Protein AF-A0A1B0GCZ1-F1 (afdb_monomer_lite)

Structure (mmCIF, N/CA/C/O backbone):
data_AF-A0A1B0GCZ1-F1
#
_entry.id   AF-A0A1B0GCZ1-F1
#
loop_
_atom_site.group_PDB
_atom_site.id
_atom_site.type_symbol
_atom_site.label_atom_id
_atom_site.label_alt_id
_atom_site.label_comp_id
_atom_site.label_asym_id
_atom_site.label_entity_id
_atom_site.label_seq_id
_atom_site.pdbx_PDB_ins_code
_atom_site.Cartn_x
_atom_site.Cartn_y
_atom_site.Cartn_z
_atom_site.occupancy
_atom_site.B_iso_or_equiv
_atom_site.auth_seq_id
_atom_site.auth_comp_id
_atom_site.auth_asym_id
_atom_site.auth_atom_id
_atom_site.pdbx_PDB_model_num
ATOM 1 N N . MET A 1 1 ? -29.750 -27.627 27.242 1.00 55.31 1 MET A N 1
ATOM 2 C CA . MET A 1 1 ? -30.850 -27.174 28.117 1.00 55.31 1 MET A CA 1
ATOM 3 C C . MET A 1 1 ? -32.158 -27.735 27.580 1.00 55.31 1 MET A C 1
ATOM 5 O O . MET A 1 1 ? -32.396 -27.618 26.380 1.00 55.31 1 MET A O 1
ATOM 9 N N . ASN A 1 2 ? -32.970 -28.378 28.419 1.00 66.00 2 ASN A N 1
ATOM 10 C CA . ASN A 1 2 ? -34.223 -28.998 27.978 1.00 66.00 2 ASN A CA 1
ATOM 11 C C . ASN A 1 2 ? -35.298 -27.931 27.701 1.00 66.00 2 ASN A C 1
ATOM 13 O O . ASN A 1 2 ? -35.365 -26.917 28.396 1.00 66.00 2 ASN A O 1
ATOM 17 N N . ALA A 1 3 ? -36.180 -28.158 26.719 1.00 67.69 3 ALA A N 1
ATOM 18 C CA . ALA A 1 3 ? -37.256 -27.217 26.366 1.00 67.69 3 ALA A CA 1
ATOM 19 C C . ALA A 1 3 ? -38.148 -26.838 27.572 1.00 67.69 3 ALA A C 1
ATOM 21 O O . ALA A 1 3 ? -38.525 -25.678 27.727 1.00 67.69 3 ALA A O 1
ATOM 22 N N . ASN A 1 4 ? -38.376 -27.786 28.488 1.00 70.81 4 ASN A N 1
ATOM 23 C CA . ASN A 1 4 ? -39.112 -27.570 29.739 1.00 70.81 4 ASN A CA 1
ATOM 24 C C . ASN A 1 4 ? -38.412 -26.620 30.726 1.00 70.81 4 ASN A C 1
ATOM 26 O O . ASN A 1 4 ? -39.076 -25.895 31.463 1.00 70.81 4 ASN A O 1
ATOM 30 N N . GLU A 1 5 ? -37.080 -26.617 30.780 1.00 71.19 5 GLU A N 1
ATOM 31 C CA . GLU A 1 5 ? -36.328 -25.712 31.661 1.00 71.19 5 GLU A CA 1
ATOM 32 C C . GLU A 1 5 ? -36.370 -24.288 31.109 1.00 71.19 5 GLU A C 1
ATOM 34 O O . GLU A 1 5 ? -36.601 -23.335 31.849 1.00 71.19 5 GLU A O 1
ATOM 39 N N . ARG A 1 6 ? -36.247 -24.153 29.784 1.00 76.62 6 ARG A N 1
ATOM 40 C CA . ARG A 1 6 ? -36.367 -22.875 29.079 1.00 76.62 6 ARG A CA 1
ATOM 41 C C . ARG A 1 6 ? -37.723 -22.208 29.322 1.00 76.62 6 ARG A C 1
ATOM 43 O O . ARG A 1 6 ? -37.777 -21.014 29.605 1.00 76.62 6 ARG A O 1
ATOM 50 N N . GLU A 1 7 ? -38.814 -22.968 29.251 1.00 74.12 7 GLU A N 1
ATOM 51 C CA . GLU A 1 7 ? -40.157 -22.438 29.515 1.00 74.12 7 GLU A CA 1
ATOM 52 C C . GLU A 1 7 ? -40.371 -22.034 30.977 1.00 74.12 7 GLU A C 1
ATOM 54 O O . GLU A 1 7 ? -41.034 -21.029 31.237 1.00 74.12 7 GLU A O 1
ATOM 59 N N . LYS A 1 8 ? -39.791 -22.766 31.938 1.00 80.31 8 LYS A N 1
ATOM 60 C CA . LYS A 1 8 ? -39.828 -22.375 33.356 1.00 80.31 8 LYS A CA 1
ATOM 61 C C . LYS A 1 8 ? -39.117 -21.041 33.588 1.00 80.31 8 LYS A C 1
ATOM 63 O O . LYS A 1 8 ? -39.672 -20.181 34.267 1.00 80.31 8 LYS A O 1
ATOM 68 N N . ILE A 1 9 ? -37.950 -20.844 32.972 1.00 80.62 9 ILE A N 1
ATOM 69 C CA . ILE A 1 9 ? -37.203 -19.581 33.062 1.00 80.62 9 ILE A CA 1
ATOM 70 C C . ILE A 1 9 ? -37.994 -18.426 32.429 1.00 80.62 9 ILE A C 1
ATOM 72 O O . ILE A 1 9 ? -38.129 -17.357 33.026 1.00 80.62 9 ILE A O 1
ATOM 76 N N . PHE A 1 10 ? -38.609 -18.641 31.266 1.00 82.62 10 PHE A N 1
ATOM 77 C CA . PHE A 1 10 ? -39.424 -17.604 30.621 1.00 82.62 10 PHE A CA 1
ATOM 78 C C . PHE A 1 10 ? -40.662 -17.233 31.442 1.00 82.62 10 PHE A C 1
ATOM 80 O O . PHE A 1 10 ? -41.010 -16.054 31.519 1.00 82.62 10 PHE A O 1
ATOM 87 N N . LYS A 1 11 ? -41.285 -18.208 32.115 1.00 79.94 11 LYS A N 1
ATOM 88 C CA . LYS A 1 11 ? -42.362 -17.949 33.080 1.00 79.94 11 LYS A CA 1
ATOM 89 C C . LYS A 1 11 ? -41.864 -17.165 34.297 1.00 79.94 11 LYS A C 1
ATOM 91 O O . LYS A 1 11 ? -42.550 -16.249 34.724 1.00 79.94 11 LYS A O 1
ATOM 96 N N . SER A 1 12 ? -40.667 -17.437 34.823 1.00 82.50 12 SER A N 1
ATOM 97 C CA . SER A 1 12 ? -40.121 -16.629 35.931 1.00 82.50 12 SER A CA 1
ATOM 98 C C . SER A 1 12 ? -39.798 -15.183 35.541 1.00 82.50 12 SER A C 1
ATOM 100 O O . SER A 1 12 ? -39.764 -14.309 36.399 1.00 82.50 12 SER A O 1
ATOM 102 N N . TRP A 1 13 ? -39.602 -14.906 34.251 1.00 87.12 13 TRP A N 1
ATOM 103 C CA . TRP A 1 13 ? -39.345 -13.557 33.741 1.00 87.12 13 TRP A CA 1
ATOM 104 C C . TRP A 1 13 ? -40.619 -12.790 33.367 1.00 87.12 13 TRP A C 1
ATOM 106 O O . TRP A 1 13 ? -40.551 -11.604 33.027 1.00 87.12 13 TRP A O 1
ATOM 116 N N . SER A 1 14 ? -41.796 -13.426 33.419 1.00 77.06 14 SER A N 1
ATOM 117 C CA . SER A 1 14 ? -43.060 -12.738 33.165 1.00 77.06 14 SER A CA 1
ATOM 118 C C . SER A 1 14 ? -43.392 -11.813 34.340 1.00 77.06 14 SER A C 1
ATOM 120 O O . SER A 1 14 ? -43.834 -12.270 35.387 1.00 77.06 14 SER A O 1
ATOM 122 N N . GLY A 1 15 ? -43.147 -10.512 34.170 1.00 78.44 15 GLY A N 1
ATOM 123 C CA . GLY A 1 15 ? -43.405 -9.480 35.185 1.00 78.44 15 GLY A CA 1
ATOM 124 C C . GLY A 1 15 ? -42.169 -8.676 35.596 1.00 78.44 15 GLY A C 1
ATOM 125 O O . GLY A 1 15 ? -42.313 -7.600 36.169 1.00 78.44 15 GLY A O 1
ATOM 126 N N . VAL A 1 16 ? -40.963 -9.136 35.247 1.00 86.38 16 VAL A N 1
ATOM 127 C CA . VAL A 1 16 ? -39.724 -8.370 35.456 1.00 86.38 16 VAL A CA 1
ATOM 128 C C . VAL A 1 16 ? -39.540 -7.379 34.306 1.00 86.38 16 VAL A C 1
ATOM 130 O O . VAL A 1 16 ? -39.757 -7.718 33.137 1.00 86.38 16 VAL A O 1
ATOM 133 N N . SER A 1 17 ? -39.149 -6.141 34.622 1.00 90.44 17 SER A N 1
ATOM 134 C CA . SER A 1 17 ? -38.827 -5.158 33.588 1.00 90.44 17 SER A CA 1
ATOM 135 C C . SER A 1 17 ? -37.565 -5.574 32.831 1.00 90.44 17 SER A C 1
ATOM 137 O O . SER A 1 17 ? -36.638 -6.152 33.391 1.00 90.44 17 SER A O 1
ATOM 139 N N . GLU A 1 18 ? -37.522 -5.266 31.540 1.00 89.38 18 GLU A N 1
ATOM 140 C CA . GLU A 1 18 ? -36.433 -5.657 30.644 1.00 89.38 18 GLU A CA 1
ATOM 141 C C . GLU A 1 18 ? -35.057 -5.226 31.156 1.00 89.38 18 GLU A C 1
ATOM 143 O O . GLU A 1 18 ? -34.151 -6.043 31.280 1.00 89.38 18 GLU A O 1
ATOM 148 N N . VAL A 1 19 ? -34.929 -3.961 31.557 1.00 90.56 19 VAL A N 1
ATOM 149 C CA . VAL A 1 19 ? -33.676 -3.411 32.088 1.00 90.56 19 VAL A CA 1
ATOM 150 C C . VAL A 1 19 ? -33.281 -4.073 33.411 1.00 90.56 19 VAL A C 1
ATOM 152 O O . VAL A 1 19 ? -32.097 -4.312 33.635 1.00 90.56 19 VAL A O 1
ATOM 155 N N . ALA A 1 20 ? -34.240 -4.373 34.296 1.00 90.44 20 ALA A N 1
ATOM 156 C CA . ALA A 1 20 ? -33.940 -5.056 35.554 1.00 90.44 20 ALA A CA 1
ATOM 157 C C . ALA A 1 20 ? -33.448 -6.483 35.302 1.00 90.44 20 ALA A C 1
ATOM 159 O O . ALA A 1 20 ? -32.453 -6.897 35.895 1.00 90.44 20 ALA A O 1
ATOM 160 N N . LEU A 1 21 ? -34.085 -7.189 34.364 1.00 90.94 21 LEU A N 1
ATOM 161 C CA . LEU A 1 21 ? -33.681 -8.537 33.999 1.00 90.94 21 LEU A CA 1
ATOM 162 C C . LEU A 1 21 ? -32.292 -8.557 33.357 1.00 90.94 21 LEU A C 1
ATOM 164 O O . LEU A 1 21 ? -31.474 -9.385 33.740 1.00 90.94 21 LEU A O 1
ATOM 168 N N . ILE A 1 22 ? -32.001 -7.634 32.431 1.00 91.94 22 ILE A N 1
ATOM 169 C CA . ILE A 1 22 ? -30.675 -7.504 31.803 1.00 91.94 22 ILE A CA 1
ATOM 170 C C . ILE A 1 22 ? -29.590 -7.325 32.872 1.00 91.94 22 ILE A C 1
ATOM 172 O O . ILE A 1 22 ? -28.576 -8.020 32.844 1.00 91.94 22 ILE A O 1
ATOM 176 N N . LYS A 1 23 ? -29.818 -6.441 33.852 1.00 92.75 23 LYS A N 1
ATOM 177 C CA . LYS A 1 23 ? -28.881 -6.223 34.966 1.00 92.75 23 LYS A CA 1
ATOM 178 C C . LYS A 1 23 ? -28.697 -7.477 35.814 1.00 92.75 23 LYS A C 1
ATOM 180 O O . LYS A 1 23 ? -27.571 -7.786 36.197 1.00 92.75 23 LYS A O 1
ATOM 185 N N . GLU A 1 24 ? -29.781 -8.190 36.106 1.00 90.75 24 GLU A N 1
ATOM 186 C CA . GLU A 1 24 ? -29.736 -9.422 36.890 1.00 90.75 24 GLU A CA 1
ATOM 187 C C . GLU A 1 24 ? -28.916 -10.508 36.184 1.00 90.75 24 GLU A C 1
ATOM 189 O O . GLU A 1 24 ? -27.972 -11.033 36.778 1.00 90.75 24 GLU A O 1
ATOM 194 N N . VAL A 1 25 ? -29.222 -10.804 34.916 1.00 92.19 25 VAL A N 1
ATOM 195 C CA . VAL A 1 25 ? -28.514 -11.850 34.161 1.00 92.19 25 VAL A CA 1
ATOM 196 C C . VAL A 1 25 ? -27.054 -11.481 33.908 1.00 92.19 25 VAL A C 1
ATOM 198 O O . VAL A 1 25 ? -26.193 -12.346 34.019 1.00 92.19 25 VAL A O 1
ATOM 201 N N . ALA A 1 26 ? -26.739 -10.202 33.671 1.00 91.88 26 ALA A N 1
ATOM 202 C CA . ALA A 1 26 ? -25.358 -9.744 33.511 1.00 91.88 26 ALA A CA 1
ATOM 203 C C . ALA A 1 26 ? -24.561 -9.816 34.828 1.00 91.88 26 ALA A C 1
ATOM 205 O O . ALA A 1 26 ? -23.380 -10.155 34.830 1.00 91.88 26 ALA A O 1
ATOM 206 N N . THR A 1 27 ? -25.206 -9.555 35.971 1.00 91.38 27 THR A N 1
ATOM 207 C CA . THR A 1 27 ? -24.564 -9.686 37.292 1.00 91.38 27 THR A CA 1
ATOM 208 C C . THR A 1 27 ? -24.306 -11.142 37.659 1.00 91.38 27 THR A C 1
ATOM 210 O O . THR A 1 27 ? -23.265 -11.442 38.235 1.00 91.38 27 THR A O 1
ATOM 213 N N . LYS A 1 28 ? -25.239 -12.043 37.334 1.00 90.06 28 LYS A N 1
ATOM 214 C CA . LYS A 1 28 ? -25.109 -13.476 37.631 1.00 90.06 28 LYS A CA 1
ATOM 215 C C . LYS A 1 28 ? -24.244 -14.226 36.613 1.00 90.06 28 LYS A C 1
ATOM 217 O O . LYS A 1 28 ? -23.679 -15.249 36.965 1.00 90.06 28 LYS A O 1
ATOM 222 N N . GLY A 1 29 ? -24.151 -13.738 35.374 1.00 88.25 29 GLY A N 1
ATOM 223 C CA . GLY A 1 29 ? -23.476 -14.437 34.273 1.00 88.25 29 GLY A CA 1
ATOM 224 C C . GLY A 1 29 ? -24.242 -15.652 33.747 1.00 88.25 29 GLY A C 1
ATOM 225 O O . GLY A 1 29 ? -23.705 -16.446 32.982 1.00 88.25 29 GLY A O 1
ATOM 226 N N . GLU A 1 30 ? -25.507 -15.805 34.137 1.00 88.31 30 GLU A N 1
ATOM 227 C CA . GLU A 1 30 ? -26.332 -16.963 33.805 1.00 88.31 30 GLU A CA 1
ATOM 228 C C . GLU A 1 30 ? -27.443 -16.583 32.828 1.00 88.31 30 GLU A C 1
ATOM 230 O O . GLU A 1 30 ? -28.073 -15.532 32.954 1.00 88.31 30 GLU A O 1
ATOM 235 N N . ASN A 1 31 ? -27.759 -17.487 31.896 1.00 89.56 31 ASN A N 1
ATOM 236 C CA . ASN A 1 31 ? -28.908 -17.365 30.991 1.00 89.56 31 ASN A CA 1
ATOM 237 C C . ASN A 1 31 ? -28.903 -16.096 30.108 1.00 89.56 31 ASN A C 1
ATOM 239 O O . ASN A 1 31 ? -29.968 -15.661 29.664 1.00 89.56 31 ASN A O 1
ATOM 243 N N . ILE A 1 32 ? -27.728 -15.522 29.818 1.00 89.88 32 ILE A N 1
ATOM 244 C CA . ILE A 1 32 ? -27.577 -14.317 28.982 1.00 89.88 32 ILE A CA 1
ATOM 245 C C . ILE A 1 32 ? -28.189 -14.542 27.591 1.00 89.88 32 ILE A C 1
ATOM 247 O O . ILE A 1 32 ? -29.105 -13.814 27.203 1.00 89.88 32 ILE A O 1
ATOM 251 N N . ASP A 1 33 ? -27.800 -15.617 26.899 1.00 90.12 33 ASP A N 1
ATOM 252 C CA . ASP A 1 33 ? -28.328 -15.953 25.566 1.00 90.12 33 ASP A CA 1
ATOM 253 C C . ASP A 1 33 ? -29.849 -16.135 25.567 1.00 90.12 33 ASP A C 1
ATOM 255 O O . ASP A 1 33 ? -30.550 -15.764 24.624 1.00 90.12 33 ASP A O 1
ATOM 259 N N . LEU A 1 34 ? -30.390 -16.703 26.647 1.00 89.75 34 LEU A N 1
ATOM 260 C CA . LEU A 1 34 ? -31.825 -16.912 26.803 1.00 89.75 34 LEU A CA 1
ATOM 261 C C . LEU A 1 34 ? -32.561 -15.595 27.034 1.00 89.75 34 LEU A C 1
ATOM 263 O O . LEU A 1 34 ? -33.660 -15.432 26.505 1.00 89.75 34 LEU A O 1
ATOM 267 N N . CYS A 1 35 ? -31.966 -14.665 27.784 1.00 90.88 35 CYS A N 1
ATOM 268 C CA . CYS A 1 35 ? -32.499 -13.322 27.998 1.00 90.88 35 CYS A CA 1
ATOM 269 C C . CYS A 1 35 ? -32.560 -12.549 26.674 1.00 90.88 35 CYS A C 1
ATOM 271 O O . CYS A 1 35 ? -33.615 -12.009 26.329 1.00 90.88 35 CYS A O 1
ATOM 273 N N . ILE A 1 36 ? -31.475 -12.594 25.889 1.00 92.19 36 ILE A N 1
ATOM 274 C CA . ILE A 1 36 ? -31.403 -12.000 24.547 1.00 92.19 36 ILE A CA 1
ATOM 275 C C . ILE A 1 36 ? -32.482 -12.615 23.643 1.00 92.19 36 ILE A C 1
ATOM 277 O O . ILE A 1 36 ? -33.297 -11.894 23.069 1.00 92.19 36 ILE A O 1
ATOM 281 N N . GLN A 1 37 ? -32.571 -13.947 23.568 1.00 91.56 37 GLN A N 1
ATOM 282 C CA . GLN A 1 37 ? -33.574 -14.632 22.742 1.00 91.56 37 GLN A CA 1
ATOM 283 C C . GLN A 1 37 ? -35.018 -14.340 23.174 1.00 91.56 37 GLN A C 1
ATOM 285 O O . GLN A 1 37 ? -35.902 -14.220 22.323 1.00 91.56 37 GLN A O 1
ATOM 290 N N . TYR A 1 38 ? -35.283 -14.269 24.479 1.00 90.25 38 TYR A N 1
ATOM 291 C CA . TYR A 1 38 ? -36.616 -14.009 25.021 1.00 90.25 38 TYR A CA 1
ATOM 292 C C . TYR A 1 38 ? -37.113 -12.620 24.618 1.00 90.25 38 TYR A C 1
ATOM 294 O O . TYR A 1 38 ? -38.210 -12.485 24.068 1.00 90.25 38 TYR A O 1
ATOM 302 N N . TRP A 1 39 ? -36.293 -11.594 24.836 1.00 91.62 39 TRP A N 1
ATOM 303 C CA . TRP A 1 39 ? -36.692 -10.222 24.556 1.00 91.62 39 TRP A CA 1
ATOM 304 C C . TRP A 1 39 ? -36.618 -9.855 23.074 1.00 91.62 39 TRP A C 1
ATOM 306 O O . TRP A 1 39 ? -37.506 -9.138 22.613 1.00 91.62 39 TRP A O 1
ATOM 316 N N . ALA A 1 40 ? -35.685 -10.423 22.300 1.00 92.38 40 ALA A N 1
ATOM 317 C CA . ALA A 1 40 ? -35.686 -10.295 20.840 1.00 92.38 40 ALA A CA 1
ATOM 318 C C . ALA A 1 40 ? -37.020 -10.783 20.244 1.00 92.38 40 ALA A C 1
ATOM 320 O O . ALA A 1 40 ? -37.656 -10.080 19.457 1.00 92.38 40 ALA A O 1
ATOM 321 N N . ARG A 1 41 ? -37.518 -11.945 20.703 1.00 89.38 41 ARG A N 1
ATOM 322 C CA . ARG A 1 41 ? -38.835 -12.475 20.301 1.00 89.38 41 ARG A CA 1
ATOM 323 C C . ARG A 1 41 ? -39.982 -11.584 20.759 1.00 89.38 41 ARG A C 1
ATOM 325 O O . ARG A 1 41 ? -40.886 -11.305 19.975 1.00 89.38 41 ARG A O 1
ATOM 332 N N . LYS A 1 42 ? -39.949 -11.122 22.011 1.00 89.50 42 LYS A N 1
ATOM 333 C CA . LYS A 1 42 ? -41.008 -10.280 22.582 1.00 89.50 42 LYS A CA 1
ATOM 334 C C . LYS A 1 42 ? -41.106 -8.911 21.896 1.00 89.50 42 LYS A C 1
ATOM 336 O O . LYS A 1 42 ? -42.214 -8.420 21.707 1.00 89.50 42 LYS A O 1
ATOM 341 N N . ARG A 1 43 ? -39.974 -8.331 21.478 1.00 89.81 43 ARG A N 1
ATOM 342 C CA . ARG A 1 43 ? -39.898 -7.077 20.708 1.00 89.81 43 ARG A CA 1
ATOM 343 C C . ARG A 1 43 ? -40.058 -7.259 19.196 1.00 89.81 43 ARG A C 1
ATOM 345 O O . ARG A 1 43 ? -40.151 -6.258 18.496 1.00 89.81 43 ARG A O 1
ATOM 352 N N . LYS A 1 44 ? -40.105 -8.500 18.693 1.00 91.69 44 LYS A N 1
ATOM 353 C CA . LYS A 1 44 ? -40.078 -8.818 17.252 1.00 91.69 44 LYS A CA 1
ATOM 354 C C . LYS A 1 44 ? -38.882 -8.167 16.534 1.00 91.69 44 LYS A C 1
ATOM 356 O O . LYS A 1 44 ? -39.015 -7.682 15.416 1.00 91.69 44 LYS A O 1
ATOM 361 N N . MET A 1 45 ? -37.728 -8.155 17.196 1.00 92.00 45 MET A N 1
ATOM 362 C CA . MET A 1 45 ? -36.478 -7.575 16.701 1.00 92.00 45 MET A CA 1
ATOM 363 C C . MET A 1 45 ? -35.514 -8.696 16.275 1.00 92.00 45 MET A C 1
ATOM 365 O O . MET A 1 45 ? -35.509 -9.757 16.913 1.00 92.00 45 MET A O 1
ATOM 369 N N . PRO A 1 46 ? -34.686 -8.499 15.232 1.00 93.00 46 PRO A N 1
ATOM 370 C CA . PRO A 1 46 ? -33.598 -9.415 14.912 1.00 93.00 46 PRO A CA 1
ATOM 371 C C . PRO A 1 46 ? -32.684 -9.650 16.119 1.00 93.00 46 PRO A C 1
ATOM 373 O O . PRO A 1 46 ? -32.348 -8.722 16.854 1.00 93.00 46 PRO A O 1
ATOM 376 N N . LEU A 1 47 ? -32.242 -10.896 16.297 1.00 90.94 47 LEU A N 1
ATOM 377 C CA . LEU A 1 47 ? -31.377 -11.301 17.413 1.00 90.94 47 LEU A CA 1
ATOM 378 C C . LEU A 1 47 ? -30.131 -10.413 17.536 1.00 90.94 47 LEU A C 1
ATOM 380 O O . LEU A 1 47 ? -29.828 -9.937 18.624 1.00 90.94 47 LEU A O 1
ATOM 384 N N . THR A 1 48 ? -29.490 -10.108 16.408 1.00 89.06 48 THR A N 1
ATOM 385 C CA . THR A 1 48 ? -28.279 -9.280 16.351 1.00 89.06 48 THR A CA 1
ATOM 386 C C . THR A 1 48 ? -28.507 -7.819 16.737 1.00 89.06 48 THR A C 1
ATOM 388 O O . THR A 1 48 ? -27.591 -7.163 17.214 1.00 89.06 48 THR A O 1
ATOM 391 N N . GLU A 1 49 ? -29.698 -7.269 16.490 1.00 88.19 49 GLU A N 1
ATOM 392 C CA . GLU A 1 49 ? -30.021 -5.893 16.897 1.00 88.19 49 GLU A CA 1
ATOM 393 C C . GLU A 1 49 ? -30.331 -5.829 18.391 1.00 88.19 49 GLU A C 1
ATOM 395 O O . GLU A 1 49 ? -29.911 -4.905 19.087 1.00 88.19 49 GLU A O 1
ATOM 400 N N . TYR A 1 50 ? -31.025 -6.845 18.905 1.00 92.38 50 TYR A N 1
ATOM 401 C CA . TYR A 1 50 ? -31.341 -6.907 20.323 1.00 92.38 50 TYR A CA 1
ATOM 402 C C . TYR A 1 50 ? -30.099 -7.176 21.182 1.00 92.38 50 TYR A C 1
ATOM 404 O O . TYR A 1 50 ? -29.969 -6.618 22.266 1.00 92.38 50 TYR A O 1
ATOM 412 N N . GLU A 1 51 ? -29.168 -7.996 20.701 1.00 90.44 51 GLU A N 1
ATOM 413 C CA . GLU A 1 51 ? -27.873 -8.226 21.346 1.00 90.44 51 GLU A CA 1
ATOM 414 C C . GLU A 1 51 ? -27.085 -6.920 21.517 1.00 90.44 51 GLU A C 1
ATOM 416 O O . GLU A 1 51 ? -26.565 -6.637 22.597 1.00 90.44 51 GLU A O 1
ATOM 421 N N . LEU A 1 52 ? -27.096 -6.048 20.505 1.00 87.44 52 LEU A N 1
ATOM 422 C CA . LEU A 1 52 ? -26.542 -4.702 20.635 1.00 87.44 52 LEU A CA 1
ATOM 423 C C . LEU A 1 52 ? -27.250 -3.937 21.760 1.00 87.44 52 LEU A C 1
ATOM 425 O O . LEU A 1 52 ? -26.590 -3.468 22.692 1.00 87.44 52 LEU A O 1
ATOM 429 N N . PHE A 1 53 ? -28.578 -3.851 21.728 1.00 90.19 53 PHE A N 1
ATOM 430 C CA . PHE A 1 53 ? -29.338 -3.169 22.777 1.00 90.19 53 PHE A CA 1
ATOM 431 C C . PHE A 1 53 ? -29.034 -3.725 24.183 1.00 90.19 53 PHE A C 1
ATOM 433 O O . PHE A 1 53 ? -28.845 -2.955 25.124 1.00 90.19 53 PHE A O 1
ATOM 440 N N . PHE A 1 54 ? -28.913 -5.049 24.323 1.00 92.75 54 PHE A N 1
ATOM 441 C CA . PHE A 1 54 ? -28.505 -5.706 25.564 1.00 92.75 54 PHE A CA 1
ATOM 442 C C . PHE A 1 54 ? -27.157 -5.168 26.056 1.00 92.75 54 PHE A C 1
ATOM 444 O O . PHE A 1 54 ? -27.053 -4.724 27.202 1.00 92.75 54 PHE A O 1
ATOM 451 N N . HIS A 1 55 ? -26.146 -5.130 25.185 1.00 90.44 55 HIS A N 1
ATOM 452 C CA . HIS A 1 55 ? -24.827 -4.613 25.539 1.00 90.44 55 HIS A CA 1
ATOM 453 C C . HIS A 1 55 ? -24.826 -3.110 25.863 1.00 90.44 55 HIS A C 1
ATOM 455 O O . HIS A 1 55 ? -24.042 -2.702 26.715 1.00 90.44 55 HIS A O 1
ATOM 461 N N . ASP A 1 56 ? -25.698 -2.291 25.259 1.00 89.62 56 ASP A N 1
ATOM 462 C CA . ASP A 1 56 ? -25.844 -0.871 25.644 1.00 89.62 56 ASP A CA 1
ATOM 463 C C . ASP A 1 56 ? -26.349 -0.732 27.080 1.00 89.62 56 ASP A C 1
ATOM 465 O O . ASP A 1 56 ? -25.784 0.012 27.883 1.00 89.62 56 ASP A O 1
ATOM 469 N N . VAL A 1 57 ? -27.384 -1.499 27.434 1.00 92.12 57 VAL A N 1
ATOM 470 C CA . VAL A 1 57 ? -27.946 -1.487 28.790 1.00 92.12 57 VAL A CA 1
ATOM 471 C C . VAL A 1 57 ? -26.917 -1.978 29.812 1.00 92.12 57 VAL A C 1
ATOM 473 O O . VAL A 1 57 ? -26.804 -1.396 30.896 1.00 92.12 57 VAL A O 1
ATOM 476 N N . VAL A 1 58 ? -26.144 -3.018 29.476 1.00 93.06 58 VAL A N 1
ATOM 477 C CA . VAL A 1 58 ? -25.044 -3.503 30.324 1.00 93.06 58 VAL A CA 1
ATOM 478 C C . VAL A 1 58 ? -23.954 -2.442 30.464 1.00 93.06 58 VAL A C 1
ATOM 480 O O . VAL A 1 58 ? -23.515 -2.186 31.581 1.00 93.06 58 VAL A O 1
ATOM 483 N N . GLN A 1 59 ? -23.562 -1.766 29.383 1.00 91.12 59 GLN A N 1
ATOM 484 C CA . GLN A 1 59 ? -22.569 -0.692 29.425 1.00 91.12 59 GLN A CA 1
ATOM 485 C C . GLN A 1 59 ? -23.007 0.455 30.347 1.00 91.12 59 GLN A C 1
ATOM 487 O O . GLN A 1 59 ? -22.235 0.857 31.217 1.00 91.12 59 GLN A O 1
ATOM 492 N N . THR A 1 60 ? -24.250 0.935 30.236 1.00 92.06 60 THR A N 1
ATOM 493 C CA . THR A 1 60 ? -24.788 1.958 31.151 1.00 92.06 60 THR A CA 1
ATOM 494 C C . THR A 1 60 ? -24.823 1.462 32.599 1.00 92.06 60 THR A C 1
ATOM 496 O O . THR A 1 60 ? -24.570 2.223 33.534 1.00 92.06 60 THR A O 1
ATOM 499 N N . TYR A 1 61 ? -25.127 0.179 32.812 1.00 94.81 61 TYR A N 1
ATOM 500 C CA . TYR A 1 61 ? -25.114 -0.411 34.147 1.00 94.81 61 TYR A CA 1
ATOM 501 C C . TYR A 1 61 ? -23.704 -0.457 34.748 1.00 94.81 61 TYR A C 1
ATOM 503 O O . TYR A 1 61 ? -23.525 -0.044 35.893 1.00 94.81 61 TYR A O 1
ATOM 511 N N . VAL A 1 62 ? -22.708 -0.895 33.978 1.00 93.62 62 VAL A N 1
ATOM 512 C CA . VAL A 1 62 ? -21.299 -0.926 34.393 1.00 93.62 62 VAL A CA 1
ATOM 513 C C . VAL A 1 62 ? -20.791 0.486 34.681 1.00 93.62 62 VAL A C 1
ATOM 515 O O . VAL A 1 62 ? -20.193 0.697 35.731 1.00 93.62 62 VAL A O 1
ATOM 518 N N . GLN A 1 63 ? -21.089 1.470 33.825 1.00 92.19 63 GLN A N 1
ATOM 519 C CA . GLN A 1 63 ? -20.741 2.876 34.076 1.00 92.19 63 GLN A CA 1
ATOM 520 C C . GLN A 1 63 ? -21.307 3.366 35.411 1.00 92.19 63 GLN A C 1
ATOM 522 O O . GLN A 1 63 ? -20.575 3.943 36.208 1.00 92.19 63 GLN A O 1
ATOM 527 N N . ARG A 1 64 ? -22.578 3.063 35.706 1.00 93.19 64 ARG A N 1
ATOM 528 C CA . ARG A 1 64 ? -23.188 3.410 36.995 1.00 93.19 64 ARG A CA 1
ATOM 529 C C . ARG A 1 64 ? -22.475 2.745 38.175 1.00 93.19 64 ARG A C 1
ATOM 531 O O . ARG A 1 64 ? -22.247 3.407 39.180 1.00 93.19 64 ARG A O 1
ATOM 538 N N . LEU A 1 65 ? -22.121 1.463 38.062 1.00 93.38 65 LEU A N 1
ATOM 539 C CA . LEU A 1 65 ? -21.359 0.765 39.103 1.00 93.38 65 LEU A CA 1
ATOM 540 C C . LEU A 1 65 ? -19.997 1.427 39.343 1.00 93.38 65 LEU A C 1
ATOM 542 O O . LEU A 1 65 ? -19.594 1.577 40.493 1.00 93.38 65 LEU A O 1
ATOM 546 N N . LEU A 1 66 ? -19.310 1.849 38.278 1.00 92.69 66 LEU A N 1
ATOM 547 C CA . LEU A 1 66 ? -18.042 2.569 38.384 1.00 92.69 66 LEU A CA 1
ATOM 548 C C . LEU A 1 66 ? -18.231 3.932 39.059 1.00 92.69 66 LEU A C 1
ATOM 550 O O . LEU A 1 66 ? -17.503 4.230 39.998 1.00 92.69 66 LEU A O 1
ATOM 554 N N . THR A 1 67 ? -19.246 4.715 38.681 1.00 91.12 67 THR A N 1
ATOM 555 C CA . THR A 1 67 ? -19.577 5.986 39.357 1.00 91.12 67 THR A CA 1
ATOM 556 C C . THR A 1 67 ? -19.906 5.793 40.843 1.00 91.12 67 THR A C 1
ATOM 558 O O . THR A 1 67 ? -19.549 6.627 41.668 1.00 91.12 67 THR A O 1
ATOM 561 N N . GLU A 1 68 ? -20.522 4.668 41.213 1.00 92.81 68 GLU A N 1
ATOM 562 C CA . GLU A 1 68 ? -20.777 4.268 42.607 1.00 92.81 68 GLU A CA 1
ATOM 563 C C . GLU A 1 68 ? -19.534 3.657 43.304 1.00 92.81 68 GLU A C 1
ATOM 565 O O . GLU A 1 68 ? -19.636 3.158 44.424 1.00 92.81 68 GLU A O 1
ATOM 570 N N . ARG A 1 69 ? -18.349 3.699 42.670 1.00 91.94 69 ARG A N 1
ATOM 571 C CA . ARG A 1 69 ? -17.058 3.157 43.151 1.00 91.94 69 ARG A CA 1
ATOM 572 C C . ARG A 1 69 ? -17.047 1.633 43.360 1.00 91.94 69 ARG A C 1
ATOM 574 O O . ARG A 1 69 ? -16.177 1.090 44.038 1.00 91.94 69 ARG A O 1
ATOM 581 N N . LEU A 1 70 ? -17.972 0.906 42.732 1.00 92.88 70 LEU A N 1
ATOM 582 C CA . LEU A 1 70 ? -18.109 -0.554 42.818 1.00 92.88 70 LEU A CA 1
ATOM 583 C C . LEU A 1 70 ? -17.267 -1.279 41.750 1.00 92.88 70 LEU A C 1
ATOM 585 O O . LEU A 1 70 ? -17.786 -2.067 40.956 1.00 92.88 70 LEU A O 1
ATOM 589 N N . VAL A 1 71 ? -15.953 -1.033 41.742 1.00 91.81 71 VAL A N 1
ATOM 590 C CA . VAL A 1 71 ? -15.037 -1.469 40.669 1.00 91.81 71 VAL A CA 1
ATOM 591 C C . VAL A 1 71 ? -14.957 -2.994 40.511 1.00 91.81 71 VAL A C 1
ATOM 593 O O . VAL A 1 71 ? -15.082 -3.493 39.399 1.00 91.81 71 VAL A O 1
ATOM 596 N N . CYS A 1 72 ? -14.851 -3.778 41.587 1.00 91.00 72 CYS A N 1
ATOM 597 C CA . CYS A 1 72 ? -14.801 -5.248 41.462 1.00 91.00 72 CYS A CA 1
ATOM 598 C C . CYS A 1 72 ? -16.118 -5.845 40.927 1.00 91.00 72 CYS A C 1
ATOM 600 O O . CYS A 1 72 ? -16.130 -6.858 40.222 1.00 91.00 72 CYS A O 1
ATOM 602 N N . LYS A 1 73 ? -17.252 -5.209 41.253 1.00 92.00 73 LYS A N 1
ATOM 603 C CA . LYS A 1 73 ? -18.569 -5.641 40.773 1.00 92.00 73 LYS A CA 1
ATOM 604 C C . LYS A 1 73 ? -18.739 -5.323 39.290 1.00 92.00 73 LYS A C 1
ATOM 606 O O . LYS A 1 73 ? -19.225 -6.171 38.549 1.00 92.00 73 LYS A O 1
ATOM 611 N N . ALA A 1 74 ? -18.310 -4.136 38.862 1.00 93.69 74 ALA A N 1
ATOM 612 C CA . ALA A 1 74 ? -18.271 -3.748 37.455 1.00 93.69 74 ALA A CA 1
ATOM 613 C C . ALA A 1 74 ? -17.411 -4.718 36.619 1.00 93.69 74 ALA A C 1
ATOM 615 O O . ALA A 1 74 ? -17.839 -5.150 35.551 1.00 93.69 74 ALA A O 1
ATOM 616 N N . GLU A 1 75 ? -16.262 -5.143 37.148 1.00 92.62 75 GLU A N 1
ATOM 617 C CA . GLU A 1 75 ? -15.367 -6.105 36.496 1.00 92.62 75 GLU A CA 1
ATOM 618 C C . GLU A 1 75 ? -16.041 -7.467 36.323 1.00 92.62 75 GLU A C 1
ATOM 620 O O . GLU A 1 75 ? -15.983 -8.059 35.244 1.00 92.62 75 GLU A O 1
ATOM 625 N N . SER A 1 76 ? -16.691 -7.954 37.382 1.00 93.19 76 SER A N 1
ATOM 626 C CA . SER A 1 76 ? -17.404 -9.234 37.357 1.00 93.19 76 SER A CA 1
ATOM 627 C C . SER A 1 76 ? -18.511 -9.217 36.302 1.00 93.19 76 SER A C 1
ATOM 629 O O . SER A 1 76 ? -18.625 -10.148 35.512 1.00 93.19 76 SER A O 1
ATOM 631 N N . VAL A 1 77 ? -19.279 -8.122 36.228 1.00 93.25 77 VAL A N 1
ATOM 632 C CA . VAL A 1 77 ? -20.332 -7.939 35.217 1.00 93.25 77 VAL A CA 1
ATOM 633 C C . VAL A 1 77 ? -19.754 -7.958 33.801 1.00 93.25 77 VAL A C 1
ATOM 635 O O . VAL A 1 77 ? -20.283 -8.673 32.956 1.00 93.25 77 VAL A O 1
ATOM 638 N N . LEU A 1 78 ? -18.676 -7.212 33.532 1.00 92.69 78 LEU A N 1
ATOM 639 C CA . LEU A 1 78 ? -18.022 -7.199 32.215 1.00 92.69 78 LEU A CA 1
ATOM 640 C C . LEU A 1 78 ? -17.489 -8.583 31.826 1.00 92.69 78 LEU A C 1
ATOM 642 O O . LEU A 1 78 ? -17.703 -9.030 30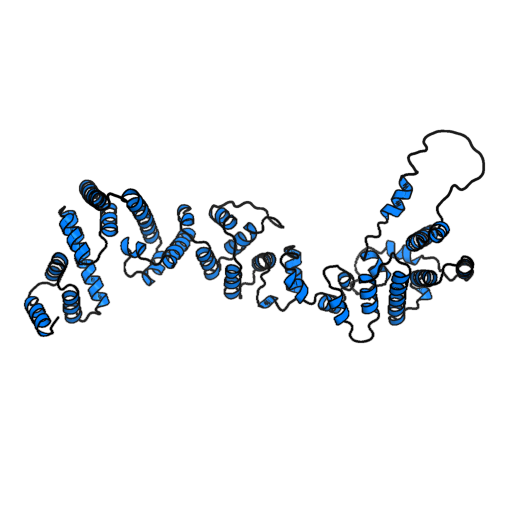.701 1.00 92.69 78 LEU A O 1
ATOM 646 N N . SER A 1 79 ? -16.862 -9.281 32.773 1.00 92.62 79 SER A N 1
ATOM 647 C CA . SER A 1 79 ? -16.310 -10.622 32.552 1.00 92.62 79 SER A CA 1
ATOM 648 C C . SER A 1 79 ? -17.415 -11.639 32.246 1.00 92.62 79 SER A C 1
ATOM 650 O O . SER A 1 79 ? -17.278 -12.450 31.334 1.00 92.62 79 SER A O 1
ATOM 652 N N . ASN A 1 80 ? -18.551 -11.541 32.944 1.00 92.31 80 ASN A N 1
ATOM 653 C CA . ASN A 1 80 ? -19.730 -12.380 32.724 1.00 92.31 80 ASN A CA 1
ATOM 654 C C . ASN A 1 80 ? -20.343 -12.209 31.328 1.00 92.31 80 ASN A C 1
ATOM 656 O O . ASN A 1 80 ? -20.860 -13.171 30.767 1.00 92.31 80 ASN A O 1
ATOM 660 N N . VAL A 1 81 ? -20.292 -10.999 30.763 1.00 90.88 81 VAL A N 1
ATOM 661 C CA . VAL A 1 81 ? -20.771 -10.724 29.397 1.00 90.88 81 VAL A CA 1
ATOM 662 C C . VAL A 1 81 ? -19.665 -10.829 28.341 1.00 90.88 81 VAL A C 1
ATOM 664 O O . VAL A 1 81 ? -19.856 -10.352 27.225 1.00 90.88 81 VAL A O 1
ATOM 667 N N . GLN A 1 82 ? -18.523 -11.438 28.685 1.00 88.38 82 GLN A N 1
ATOM 668 C CA . GLN A 1 82 ? -17.381 -11.673 27.790 1.00 88.38 82 GLN A CA 1
ATOM 669 C C . GLN A 1 82 ? -16.805 -10.393 27.163 1.00 88.38 82 GLN A C 1
ATOM 671 O O . GLN A 1 82 ? -16.342 -10.397 26.025 1.00 88.38 82 GLN A O 1
ATOM 676 N N . ARG A 1 83 ? -16.834 -9.283 27.905 1.00 88.25 83 ARG A N 1
ATOM 677 C CA . ARG A 1 83 ? -16.239 -8.004 27.496 1.00 88.25 83 ARG A CA 1
ATOM 678 C C . ARG A 1 83 ? -14.882 -7.841 28.155 1.00 88.25 83 ARG A C 1
ATOM 680 O O . ARG A 1 83 ? -14.698 -8.205 29.319 1.00 88.25 83 ARG A O 1
ATOM 687 N N . ASP A 1 84 ? -13.940 -7.253 27.432 1.00 88.06 84 ASP A N 1
ATOM 688 C CA . ASP A 1 84 ? -12.606 -7.048 27.977 1.00 88.06 84 ASP A CA 1
ATOM 689 C C . ASP A 1 84 ? -12.563 -5.808 28.880 1.00 88.06 84 ASP A C 1
ATOM 691 O O . ASP A 1 84 ? -12.777 -4.661 28.472 1.00 88.06 84 ASP A O 1
ATOM 695 N N . VAL A 1 85 ? -12.268 -6.064 30.150 1.00 90.00 85 VAL A N 1
ATOM 696 C CA . VAL A 1 85 ? -12.227 -5.062 31.215 1.00 90.00 85 VAL A CA 1
ATOM 697 C C . VAL A 1 85 ? -11.138 -4.021 30.961 1.00 90.00 85 VAL A C 1
ATOM 699 O O . VAL A 1 85 ? -11.331 -2.860 31.315 1.00 90.00 85 VAL A O 1
ATOM 702 N N . ARG A 1 86 ? -10.028 -4.398 30.312 1.00 90.81 86 ARG A N 1
ATOM 703 C CA . ARG A 1 86 ? -8.874 -3.517 30.071 1.00 90.81 86 ARG A CA 1
ATOM 704 C C . ARG A 1 86 ? -9.272 -2.323 29.214 1.00 90.81 86 ARG A C 1
ATOM 706 O O . ARG A 1 86 ? -9.078 -1.180 29.625 1.00 90.81 86 ARG A O 1
ATOM 713 N N . TYR A 1 87 ? -9.895 -2.590 28.067 1.00 90.50 87 TYR A N 1
ATOM 714 C CA . TYR A 1 87 ? -10.327 -1.546 27.138 1.00 90.50 87 TYR A CA 1
ATOM 715 C C . TYR A 1 87 ? -11.446 -0.697 27.737 1.00 90.50 87 TYR A C 1
ATOM 717 O O . TYR A 1 87 ? -11.409 0.528 27.636 1.00 90.50 87 TYR A O 1
ATOM 725 N N . PHE A 1 88 ? -12.418 -1.330 28.404 1.00 90.69 88 PHE A N 1
ATOM 726 C CA . PHE A 1 88 ? -13.544 -0.604 28.987 1.00 90.69 88 PHE A CA 1
ATOM 727 C C . PHE A 1 88 ? -13.102 0.343 30.105 1.00 90.69 88 PHE A C 1
ATOM 729 O O . PHE A 1 88 ? -13.510 1.501 30.128 1.00 90.69 88 PHE A O 1
ATOM 736 N N . TYR A 1 89 ? -12.275 -0.136 31.037 1.00 93.00 89 TYR A N 1
ATOM 737 C CA . TYR A 1 89 ? -11.842 0.654 32.191 1.00 93.00 89 TYR A CA 1
ATOM 738 C C . TYR A 1 89 ? -10.923 1.790 31.770 1.00 93.00 89 TYR A C 1
ATOM 740 O O . TYR A 1 89 ? -11.066 2.894 32.287 1.00 93.00 89 TYR A O 1
ATOM 748 N N . TYR A 1 90 ? -10.027 1.548 30.809 1.00 93.00 90 TYR A N 1
ATOM 749 C CA . TYR A 1 90 ? -9.170 2.602 30.282 1.00 93.00 90 TYR A CA 1
ATOM 750 C C . TYR A 1 90 ? -9.987 3.673 29.553 1.00 93.00 90 TYR A C 1
ATOM 752 O O . TYR A 1 90 ? -9.866 4.852 29.874 1.00 93.00 90 TYR A O 1
ATOM 760 N N . GLN A 1 91 ? -10.900 3.273 28.658 1.00 92.56 91 GLN A N 1
ATOM 761 C CA . GLN A 1 91 ? -11.801 4.213 27.989 1.00 92.56 91 GLN A CA 1
ATOM 762 C C . GLN A 1 91 ? -12.635 5.016 29.002 1.00 92.56 91 GLN A C 1
ATOM 764 O O . GLN A 1 91 ? -12.715 6.238 28.896 1.00 92.56 91 GLN A O 1
ATOM 769 N N . PHE A 1 92 ? -13.205 4.355 30.014 1.00 91.69 92 PHE A N 1
ATOM 770 C CA . PHE A 1 92 ? -13.949 5.032 31.076 1.00 91.69 92 PHE A CA 1
ATOM 771 C C . PHE A 1 92 ? -13.070 6.029 31.840 1.00 91.69 92 PHE A C 1
ATOM 773 O O . PHE A 1 92 ? -13.487 7.159 32.066 1.00 91.69 92 PHE A O 1
ATOM 780 N N . ALA A 1 93 ? -11.845 5.645 32.206 1.00 91.94 93 ALA A N 1
ATOM 781 C CA . ALA A 1 93 ? -10.900 6.509 32.907 1.00 91.94 93 ALA A CA 1
ATOM 782 C C . ALA A 1 93 ? -10.492 7.742 32.077 1.00 91.94 93 ALA A C 1
ATOM 784 O O . ALA A 1 93 ? -10.258 8.811 32.643 1.00 91.94 93 ALA A O 1
ATOM 785 N N . CYS A 1 94 ? -10.420 7.616 30.750 1.00 90.00 94 CYS A N 1
ATOM 786 C CA . CYS A 1 94 ? -10.158 8.732 29.839 1.00 90.00 94 CYS A CA 1
ATOM 787 C C . CYS A 1 94 ? -11.366 9.665 29.664 1.00 90.00 94 CYS A C 1
ATOM 789 O O . CYS A 1 94 ? -11.179 10.871 29.522 1.00 90.00 94 CYS A O 1
ATOM 791 N N . GLU A 1 95 ? -12.589 9.128 29.671 1.00 89.69 95 GLU A N 1
ATOM 792 C CA . GLU A 1 95 ? -13.837 9.897 29.520 1.00 89.69 95 GLU A CA 1
ATOM 793 C C . GLU A 1 95 ? -14.340 10.494 30.854 1.00 89.69 95 GLU A C 1
ATOM 795 O O . GLU A 1 95 ? -15.149 11.424 30.857 1.00 89.69 95 GLU A O 1
ATOM 800 N N . CYS A 1 96 ? -13.867 9.982 31.994 1.00 90.75 96 CYS A N 1
ATOM 801 C CA . CYS A 1 96 ? -14.283 10.398 33.332 1.00 90.75 96 CYS A CA 1
ATOM 802 C C . CYS A 1 96 ? -13.748 11.789 33.706 1.00 90.75 96 CYS A C 1
ATOM 804 O O . CYS A 1 96 ? -12.549 12.053 33.635 1.00 90.75 96 CYS A O 1
ATOM 806 N N . SER A 1 97 ? -14.637 12.668 34.180 1.00 89.75 97 SER A N 1
ATOM 807 C CA . SER A 1 97 ? -14.269 14.001 34.684 1.00 89.75 97 SER A CA 1
ATOM 808 C C . SER A 1 97 ? -13.818 14.007 36.152 1.00 89.75 97 SER A C 1
ATOM 810 O O . SER A 1 97 ? -13.180 14.965 36.577 1.00 89.75 97 SER A O 1
ATOM 812 N N . ASP A 1 98 ? -14.149 12.969 36.928 1.00 91.62 98 ASP A N 1
ATOM 813 C CA . ASP A 1 98 ? -13.752 12.831 38.337 1.00 91.62 98 ASP A CA 1
ATOM 814 C C . ASP A 1 98 ? -12.326 12.239 38.440 1.00 91.62 98 ASP A C 1
ATOM 816 O O . ASP A 1 98 ? -12.120 11.087 38.029 1.00 91.62 98 ASP A O 1
ATOM 820 N N . PRO A 1 99 ? -11.340 12.994 38.971 1.00 90.38 99 PRO A N 1
ATOM 821 C CA . PRO A 1 99 ? -9.956 12.543 39.071 1.00 90.38 99 PRO A CA 1
ATOM 822 C C . PRO A 1 99 ? -9.758 11.422 40.100 1.00 90.38 99 PRO A C 1
ATOM 824 O O . PRO A 1 99 ? -8.958 10.524 39.843 1.00 90.38 99 PRO A O 1
ATOM 827 N N . GLU A 1 100 ? -10.499 11.421 41.217 1.00 90.50 100 GLU A N 1
ATOM 828 C CA . GLU A 1 100 ? -10.395 10.360 42.231 1.00 90.50 100 GLU A CA 1
ATOM 829 C C . GLU A 1 100 ? -10.881 9.035 41.646 1.00 90.50 100 GLU A C 1
ATOM 831 O O . GLU A 1 100 ? -10.238 7.995 41.781 1.00 90.50 100 GLU A O 1
ATOM 836 N N . LEU A 1 101 ? -12.020 9.068 40.948 1.00 90.50 101 LEU A N 1
ATOM 837 C CA . LEU A 1 101 ? -12.574 7.870 40.330 1.00 90.50 101 LEU A CA 1
ATOM 838 C C . LEU A 1 101 ? -11.666 7.334 39.217 1.00 90.50 101 LEU A C 1
ATOM 840 O O . LEU A 1 101 ? -11.480 6.120 39.107 1.00 90.50 101 LEU A O 1
ATOM 844 N N . LYS A 1 102 ? -11.070 8.227 38.419 1.00 91.06 102 LYS A N 1
ATOM 845 C CA . LYS A 1 102 ? -10.075 7.864 37.405 1.00 91.06 102 LYS A CA 1
ATOM 846 C C . LYS A 1 102 ? -8.892 7.119 38.025 1.00 91.06 102 LYS A C 1
ATOM 848 O O . LYS A 1 102 ? -8.514 6.065 37.515 1.00 91.06 102 LYS A O 1
ATOM 853 N N . GLU A 1 103 ? -8.333 7.640 39.115 1.00 91.75 103 GLU A N 1
ATOM 854 C CA . GLU A 1 103 ? -7.210 7.015 39.819 1.00 91.75 103 GLU A CA 1
ATOM 855 C C . GLU A 1 103 ? -7.585 5.626 40.344 1.00 91.75 103 GLU A C 1
ATOM 857 O O . GLU A 1 103 ? -6.877 4.663 40.065 1.00 91.75 103 GLU A O 1
ATOM 862 N N . ILE A 1 104 ? -8.753 5.482 40.982 1.00 92.31 104 ILE A N 1
ATOM 863 C CA . ILE A 1 104 ? -9.237 4.192 41.501 1.00 92.31 104 ILE A CA 1
ATOM 864 C C . ILE A 1 104 ? -9.350 3.139 40.384 1.00 92.31 104 ILE A C 1
ATOM 866 O O . ILE A 1 104 ? -8.954 1.985 40.569 1.00 92.31 104 ILE A O 1
ATOM 870 N N . VAL A 1 105 ? -9.903 3.513 39.226 1.00 91.50 105 VAL A N 1
ATOM 871 C CA . VAL A 1 105 ? -10.089 2.595 38.089 1.00 91.50 105 VAL A CA 1
ATOM 872 C C . VAL A 1 105 ? -8.745 2.187 37.475 1.00 91.50 105 VAL A C 1
ATOM 874 O O . VAL A 1 105 ? -8.540 1.005 37.186 1.00 91.50 105 VAL A O 1
ATOM 877 N N . LEU A 1 106 ? -7.812 3.130 37.311 1.00 91.31 106 LEU A N 1
ATOM 878 C CA . LEU A 1 106 ? -6.473 2.847 36.783 1.00 91.31 106 LEU A CA 1
ATOM 879 C C . LEU A 1 106 ? -5.623 2.028 37.766 1.00 91.31 106 LEU A C 1
ATOM 881 O O . LEU A 1 106 ? -4.939 1.096 37.348 1.00 91.31 106 LEU A O 1
ATOM 885 N N . ASP A 1 107 ? -5.716 2.294 39.068 1.00 91.25 107 ASP A N 1
ATOM 886 C CA . ASP A 1 107 ? -5.054 1.494 40.103 1.00 91.25 107 ASP A CA 1
ATOM 887 C C . ASP A 1 107 ? -5.566 0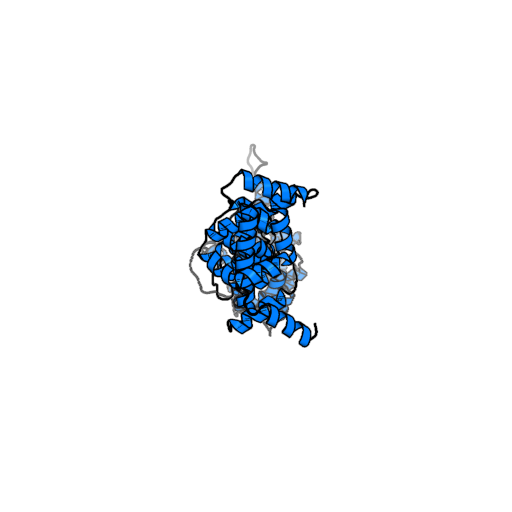.056 40.129 1.00 91.25 107 ASP A C 1
ATOM 889 O O . ASP A 1 107 ? -4.795 -0.888 40.333 1.00 91.25 107 ASP A O 1
ATOM 893 N N . HIS A 1 108 ? -6.866 -0.132 39.901 1.00 91.44 108 HIS A N 1
ATOM 894 C CA . HIS A 1 108 ? -7.444 -1.463 39.758 1.00 91.44 108 HIS A CA 1
ATOM 895 C C . HIS A 1 108 ? -6.880 -2.195 38.535 1.00 91.44 108 HIS A C 1
ATOM 897 O O . HIS A 1 108 ? -6.451 -3.344 38.654 1.00 91.44 108 HIS A O 1
ATOM 903 N N . LEU A 1 109 ? -6.793 -1.520 37.381 1.00 90.38 109 LEU A N 1
ATOM 904 C CA . LEU A 1 109 ? -6.139 -2.071 36.187 1.00 90.38 109 LEU A CA 1
ATOM 905 C C . LEU A 1 109 ? -4.668 -2.422 36.444 1.00 90.38 109 LEU A C 1
ATOM 907 O O . LEU A 1 109 ? -4.216 -3.496 36.047 1.00 90.38 109 LEU A O 1
ATOM 911 N N . LYS A 1 110 ? -3.935 -1.564 37.161 1.00 91.25 110 LYS A N 1
ATOM 912 C CA . LYS A 1 110 ? -2.529 -1.784 37.526 1.00 91.25 110 LYS A CA 1
ATOM 913 C C . LYS A 1 110 ? -2.332 -3.008 38.405 1.00 91.25 110 LYS A C 1
ATOM 915 O O . LYS A 1 110 ? -1.380 -3.759 38.207 1.00 91.25 110 LYS A O 1
ATOM 920 N N . LYS A 1 111 ? -3.228 -3.230 39.368 1.00 89.69 111 LYS A N 1
ATOM 921 C CA . LYS A 1 111 ? -3.195 -4.418 40.234 1.00 89.69 111 LYS A CA 1
ATOM 922 C C . LYS A 1 111 ? -3.483 -5.695 39.450 1.00 89.69 111 LYS A C 1
ATOM 924 O O . LYS A 1 111 ? -2.834 -6.707 39.700 1.00 89.69 111 LYS A O 1
ATOM 929 N N . ARG A 1 112 ? -4.422 -5.641 38.502 1.00 85.12 112 ARG A N 1
ATOM 930 C CA . ARG A 1 112 ? -4.795 -6.780 37.656 1.00 85.12 112 ARG A CA 1
ATOM 931 C C . ARG A 1 112 ? -3.683 -7.181 36.682 1.00 85.12 112 ARG A C 1
ATOM 933 O O . ARG A 1 112 ? -3.399 -8.363 36.546 1.00 85.12 112 ARG A O 1
ATOM 940 N N . GLU A 1 113 ? -3.051 -6.209 36.030 1.00 85.75 113 GLU A N 1
ATOM 941 C CA . GLU A 1 113 ? -2.089 -6.424 34.934 1.00 85.75 113 GLU A CA 1
ATOM 942 C C . GLU A 1 113 ? -0.641 -6.142 35.370 1.00 85.75 113 GLU A C 1
ATOM 944 O O . GLU A 1 113 ? 0.181 -5.646 34.599 1.00 85.75 113 GLU A O 1
ATOM 949 N N . SER A 1 114 ? -0.317 -6.446 36.628 1.00 77.38 114 SER A N 1
ATOM 950 C CA . SER A 1 114 ? 0.904 -5.998 37.316 1.00 77.38 114 SER A CA 1
ATOM 951 C C . SER A 1 114 ? 2.218 -6.290 36.578 1.00 77.38 114 SER A C 1
ATOM 953 O O . SER A 1 114 ? 3.152 -5.496 36.665 1.00 77.38 114 SER A O 1
ATOM 955 N N . TYR A 1 115 ? 2.290 -7.380 35.813 1.00 77.44 115 TYR A N 1
ATOM 956 C CA . TYR A 1 115 ? 3.498 -7.787 35.089 1.00 77.44 115 TYR A CA 1
ATOM 957 C C . TYR A 1 115 ? 3.721 -7.062 33.752 1.00 77.44 115 TYR A C 1
ATOM 959 O O . TYR A 1 115 ? 4.863 -6.959 33.314 1.00 77.44 115 TYR A O 1
ATOM 967 N N . ASN A 1 116 ? 2.667 -6.554 33.105 1.00 83.88 116 ASN A N 1
ATOM 968 C CA . ASN A 1 116 ? 2.737 -5.940 31.767 1.00 83.88 116 ASN A CA 1
ATOM 969 C C . ASN A 1 116 ? 2.060 -4.564 31.696 1.00 83.88 116 ASN A C 1
ATOM 971 O O . ASN A 1 116 ? 1.833 -4.045 30.604 1.00 83.88 116 ASN A O 1
ATOM 975 N N . TYR A 1 117 ? 1.746 -3.965 32.845 1.00 85.62 117 TYR A N 1
ATOM 976 C CA . TYR A 1 117 ? 0.944 -2.750 32.917 1.00 85.62 117 TYR A CA 1
ATOM 977 C C . TYR A 1 117 ? 1.506 -1.592 32.084 1.00 85.62 117 TYR A C 1
ATOM 979 O O . TYR A 1 117 ? 0.736 -0.926 31.403 1.00 85.62 117 TYR A O 1
ATOM 987 N N . SER A 1 118 ? 2.826 -1.369 32.083 1.00 85.62 118 SER A N 1
ATOM 988 C CA . SER A 1 118 ? 3.430 -0.277 31.303 1.00 85.62 118 SER A CA 1
ATOM 989 C C . SER A 1 118 ? 3.177 -0.438 29.803 1.00 85.62 118 SER A C 1
ATOM 991 O O . SER A 1 118 ? 2.579 0.438 29.188 1.00 85.62 118 SER A O 1
ATOM 993 N N . LYS A 1 119 ? 3.521 -1.603 29.242 1.00 86.44 119 LYS A N 1
ATOM 994 C CA . LYS A 1 119 ? 3.291 -1.927 27.825 1.00 86.44 119 LYS A CA 1
ATOM 995 C C . LYS A 1 119 ? 1.809 -1.917 27.461 1.00 86.44 119 LYS A C 1
ATOM 997 O O . LYS A 1 119 ? 1.438 -1.511 26.365 1.00 86.44 119 LYS A O 1
ATOM 1002 N N . LEU A 1 120 ? 0.956 -2.393 28.370 1.00 87.75 120 LEU A N 1
ATOM 1003 C CA . LEU A 1 120 ? -0.489 -2.371 28.175 1.00 87.75 120 LEU A CA 1
ATOM 1004 C C . LEU A 1 120 ? -1.000 -0.931 28.071 1.00 87.75 120 LEU A C 1
ATOM 1006 O O . LEU A 1 120 ? -1.766 -0.638 27.162 1.00 87.75 120 LEU A O 1
ATOM 1010 N N . ILE A 1 121 ? -0.580 -0.046 28.977 1.00 89.25 121 ILE A N 1
ATOM 1011 C CA . ILE A 1 121 ? -1.004 1.356 28.977 1.00 89.25 121 ILE A CA 1
ATOM 1012 C C . ILE A 1 121 ? -0.499 2.092 27.741 1.00 89.25 121 ILE A C 1
ATOM 1014 O O . ILE A 1 121 ? -1.299 2.782 27.125 1.00 89.25 121 ILE A O 1
ATOM 1018 N N . GLU A 1 122 ? 0.756 1.896 27.333 1.00 87.75 122 GLU A N 1
ATOM 1019 C CA . GLU A 1 122 ? 1.293 2.479 26.092 1.00 87.75 122 GLU A CA 1
ATOM 1020 C C . GLU A 1 122 ? 0.447 2.071 24.875 1.00 87.75 122 GLU A C 1
ATOM 1022 O O . GLU A 1 122 ? 0.036 2.907 24.071 1.00 87.75 122 GLU A O 1
ATOM 1027 N N . ASN A 1 123 ? 0.103 0.784 24.781 1.00 87.56 123 ASN A N 1
ATOM 1028 C CA . ASN A 1 123 ? -0.742 0.264 23.712 1.00 87.56 123 ASN A CA 1
ATOM 1029 C C . ASN A 1 123 ? -2.176 0.839 23.760 1.00 87.56 123 ASN A C 1
ATOM 1031 O O . ASN A 1 123 ? -2.746 1.216 22.733 1.00 87.56 123 ASN A O 1
ATOM 1035 N N . LEU A 1 124 ? -2.773 0.922 24.951 1.00 90.44 124 LEU A N 1
ATOM 1036 C CA . LEU A 1 124 ? -4.111 1.488 25.142 1.00 90.44 124 LEU A CA 1
ATOM 1037 C C . LEU A 1 124 ? -4.149 2.985 24.829 1.00 90.44 124 LEU A C 1
ATOM 1039 O O . LEU A 1 124 ? -5.104 3.452 24.211 1.00 90.44 124 LEU A O 1
ATOM 1043 N N . GLU A 1 125 ? -3.110 3.720 25.218 1.00 90.56 125 GLU A N 1
ATOM 1044 C CA . GLU A 1 125 ? -2.961 5.143 24.942 1.00 90.56 125 GLU A CA 1
ATOM 1045 C C . GLU A 1 125 ? -2.864 5.400 23.442 1.00 90.56 125 GLU A C 1
ATOM 1047 O O . GLU A 1 125 ? -3.610 6.229 22.922 1.00 90.56 125 GLU A O 1
ATOM 1052 N N . TYR A 1 126 ? -2.048 4.621 22.730 1.00 88.50 126 TYR A N 1
ATOM 1053 C CA . TYR A 1 126 ? -1.965 4.678 21.274 1.00 88.50 126 TYR A CA 1
ATOM 1054 C C . TYR A 1 126 ? -3.341 4.500 20.608 1.00 88.50 126 TYR A C 1
ATOM 1056 O O . TYR A 1 126 ? -3.790 5.357 19.842 1.00 88.50 126 TYR A O 1
ATOM 1064 N N . HIS A 1 127 ? -4.061 3.425 20.946 1.00 89.94 127 HIS A N 1
ATOM 1065 C CA . HIS A 1 127 ? -5.379 3.155 20.365 1.00 89.94 127 HIS A CA 1
ATOM 1066 C C . HIS A 1 127 ? -6.429 4.191 20.781 1.00 89.94 127 HIS A C 1
ATOM 1068 O O . HIS A 1 127 ? -7.346 4.487 20.014 1.00 89.94 127 HIS A O 1
ATOM 1074 N N . TRP A 1 128 ? -6.303 4.777 21.970 1.00 91.44 128 TRP A N 1
ATOM 1075 C CA . TRP A 1 128 ? -7.171 5.863 22.406 1.00 91.44 128 TRP A CA 1
ATOM 1076 C C . TRP A 1 128 ? -6.938 7.142 21.604 1.00 91.44 128 TRP A C 1
ATOM 1078 O O . TRP A 1 128 ? -7.903 7.755 21.147 1.00 91.44 128 TRP A O 1
ATOM 1088 N N . GLN A 1 129 ? -5.679 7.516 21.362 1.00 89.25 129 GLN A N 1
ATOM 1089 C CA . GLN A 1 129 ? -5.356 8.648 20.492 1.00 89.25 129 GLN A CA 1
ATOM 1090 C C . GLN A 1 129 ? -5.866 8.416 19.070 1.00 89.25 129 GLN A C 1
ATOM 1092 O O . GLN A 1 129 ? -6.469 9.317 18.483 1.00 89.25 129 GLN A O 1
ATOM 1097 N N . LEU A 1 130 ? -5.711 7.198 18.546 1.00 88.31 130 LEU A N 1
ATOM 1098 C CA . LEU A 1 130 ? -6.264 6.810 17.251 1.00 88.31 130 LEU A CA 1
ATOM 1099 C C . LEU A 1 130 ? -7.793 6.969 17.233 1.00 88.31 130 LEU A C 1
ATOM 1101 O O . LEU A 1 130 ? -8.344 7.590 16.328 1.00 88.31 130 LEU A O 1
ATOM 1105 N N . LEU A 1 131 ? -8.488 6.493 18.270 1.00 89.19 131 LEU A N 1
ATOM 1106 C CA . LEU A 1 131 ? -9.939 6.633 18.406 1.00 89.19 131 LEU A CA 1
ATOM 1107 C C . LEU A 1 131 ? -10.389 8.101 18.459 1.00 89.19 131 LEU A C 1
ATOM 1109 O O . LEU A 1 131 ? -11.421 8.448 17.882 1.00 89.19 131 LEU A O 1
ATOM 1113 N N . LEU A 1 132 ? -9.642 8.970 19.143 1.00 88.94 132 LEU A N 1
ATOM 1114 C CA . LEU A 1 132 ? -9.932 10.404 19.185 1.00 88.94 132 LEU A CA 1
ATOM 1115 C C . LEU A 1 132 ? -9.770 11.055 17.809 1.00 88.94 132 LEU A C 1
ATOM 1117 O O . LEU A 1 132 ? -10.634 11.832 17.412 1.00 88.94 132 LEU A O 1
ATOM 1121 N N . GLN A 1 133 ? -8.717 10.708 17.067 1.00 86.44 133 GLN A N 1
ATOM 1122 C CA . GLN A 1 133 ? -8.504 11.198 15.700 1.00 86.44 133 GLN A CA 1
ATOM 1123 C C . GLN A 1 133 ? -9.614 10.726 14.755 1.00 86.44 133 GLN A C 1
ATOM 1125 O O . GLN A 1 133 ? -10.150 11.516 13.984 1.00 86.44 133 GLN A O 1
ATOM 1130 N N . LEU A 1 134 ? -10.035 9.465 14.875 1.00 86.94 134 LEU A N 1
ATOM 1131 C CA . LEU A 1 134 ? -11.167 8.927 14.119 1.00 86.94 134 LEU A CA 1
ATOM 1132 C C . LEU A 1 134 ? -12.460 9.695 14.372 1.00 86.94 134 LEU A C 1
ATOM 1134 O O . LEU A 1 134 ? -13.201 9.979 13.438 1.00 86.94 134 LEU A O 1
ATOM 1138 N N . LYS A 1 135 ? -12.725 10.058 15.631 1.00 85.56 135 LYS A N 1
ATOM 1139 C CA . LYS A 1 135 ? -13.899 10.862 15.995 1.00 85.56 135 LYS A CA 1
ATOM 1140 C C . LYS A 1 135 ? -13.832 12.299 15.458 1.00 85.56 135 LYS A C 1
ATOM 1142 O O . LYS A 1 135 ? -14.865 12.958 15.440 1.00 85.56 135 LYS A O 1
ATOM 1147 N N . GLN A 1 136 ? -12.654 12.786 15.061 1.00 85.75 136 GLN A N 1
ATOM 1148 C CA . GLN A 1 136 ? -12.464 14.121 14.480 1.00 85.75 136 GLN A CA 1
ATOM 1149 C C . GLN A 1 136 ? -12.629 14.141 12.950 1.00 85.75 136 GLN A C 1
ATOM 1151 O O . GLN A 1 136 ? -12.920 15.203 12.407 1.00 85.75 136 GLN A O 1
ATOM 1156 N N . SER A 1 137 ? -12.472 13.001 12.266 1.00 83.88 137 SER A N 1
ATOM 1157 C CA . SER A 1 137 ? -12.663 12.882 10.813 1.00 83.88 137 SER A CA 1
ATOM 1158 C C . SER A 1 137 ? -14.029 12.284 10.476 1.00 83.88 137 SER A C 1
ATOM 1160 O O . SER A 1 137 ? -14.241 11.073 10.570 1.00 83.88 137 SER A O 1
ATOM 1162 N N . ASP A 1 138 ? -14.962 13.115 10.012 1.00 82.12 138 ASP A N 1
ATOM 1163 C CA . ASP A 1 138 ? -16.288 12.648 9.584 1.00 82.12 138 ASP A CA 1
ATOM 1164 C C . ASP A 1 138 ? -16.215 11.694 8.377 1.00 82.12 138 ASP A C 1
ATOM 1166 O O . ASP A 1 138 ? -16.995 10.740 8.279 1.00 82.12 138 ASP A O 1
ATOM 1170 N N . HIS A 1 139 ? -15.258 11.925 7.471 1.00 82.62 139 HIS A N 1
ATOM 1171 C CA . HIS A 1 139 ? -15.076 11.131 6.257 1.00 82.62 139 HIS A CA 1
ATOM 1172 C C . HIS A 1 139 ? -14.615 9.703 6.577 1.00 82.62 139 HIS A C 1
ATOM 1174 O O . HIS A 1 139 ? -15.273 8.731 6.190 1.00 82.62 139 HIS A O 1
ATOM 1180 N N . ILE A 1 140 ? -13.525 9.564 7.338 1.00 81.00 140 ILE A N 1
ATOM 1181 C CA . ILE A 1 140 ? -13.000 8.253 7.741 1.00 81.00 140 ILE A CA 1
ATOM 1182 C C . ILE A 1 140 ? -14.016 7.554 8.647 1.00 81.00 140 ILE A C 1
ATOM 1184 O O . ILE A 1 140 ? -14.241 6.343 8.537 1.00 81.00 140 ILE A O 1
ATOM 1188 N N . MET A 1 141 ? -14.725 8.316 9.484 1.00 81.19 141 MET A N 1
ATOM 1189 C CA . MET A 1 141 ? -15.740 7.749 10.354 1.00 81.19 141 MET A CA 1
ATOM 1190 C C . MET A 1 141 ? -16.919 7.138 9.594 1.00 81.19 141 MET A C 1
ATOM 1192 O O . MET A 1 141 ? -17.437 6.092 10.000 1.00 81.19 141 MET A O 1
ATOM 1196 N N . ALA A 1 142 ? -17.330 7.731 8.473 1.00 80.88 142 ALA A N 1
ATOM 1197 C CA . ALA A 1 142 ? -18.347 7.146 7.604 1.00 80.88 142 ALA A CA 1
ATOM 1198 C C . ALA A 1 142 ? -17.882 5.821 6.975 1.00 80.88 142 ALA A C 1
ATOM 1200 O O . ALA A 1 142 ? -18.677 4.882 6.869 1.00 80.88 142 ALA A O 1
ATOM 1201 N N . ASN A 1 143 ? -16.603 5.717 6.599 1.00 77.44 143 ASN A N 1
ATOM 1202 C CA . ASN A 1 143 ? -16.038 4.493 6.035 1.00 77.44 143 ASN A CA 1
ATOM 1203 C C . ASN A 1 143 ? -15.986 3.368 7.083 1.00 77.44 143 ASN A C 1
ATOM 1205 O O . ASN A 1 143 ? -16.472 2.261 6.861 1.00 77.44 143 ASN A O 1
ATOM 1209 N N . ILE A 1 144 ? -15.513 3.688 8.285 1.00 77.75 144 ILE A N 1
ATOM 1210 C CA . ILE A 1 144 ? -15.362 2.732 9.387 1.00 77.75 144 ILE A CA 1
ATOM 1211 C C . ILE A 1 144 ? -16.689 2.200 9.903 1.00 77.75 144 ILE A C 1
ATOM 1213 O O . ILE A 1 144 ? -16.763 1.033 10.280 1.00 77.75 144 ILE A O 1
ATOM 1217 N N . LYS A 1 145 ? -17.758 3.002 9.893 1.00 80.50 145 LYS A N 1
ATOM 1218 C CA . LYS A 1 145 ? -19.095 2.532 10.293 1.00 80.50 145 LYS A CA 1
ATOM 1219 C C . LYS A 1 145 ? -19.604 1.359 9.442 1.00 80.50 145 LYS A C 1
ATOM 1221 O O . LYS A 1 145 ? -20.498 0.643 9.886 1.00 80.50 145 LYS A O 1
ATOM 1226 N N . LYS A 1 146 ? -19.028 1.125 8.255 1.00 76.50 146 LYS A N 1
ATOM 1227 C CA . LYS A 1 146 ? -19.293 -0.076 7.442 1.00 76.50 146 LYS A CA 1
ATOM 1228 C C . LYS A 1 146 ? -18.682 -1.341 8.053 1.00 76.50 146 LYS A C 1
ATOM 1230 O O . LYS A 1 146 ? -19.252 -2.417 7.910 1.00 76.50 146 LYS A O 1
ATOM 1235 N N . HIS A 1 147 ? -17.549 -1.202 8.737 1.00 69.62 147 HIS A N 1
ATOM 1236 C CA . HIS A 1 147 ? -16.779 -2.295 9.335 1.00 69.62 147 HIS A CA 1
ATOM 1237 C C . HIS A 1 14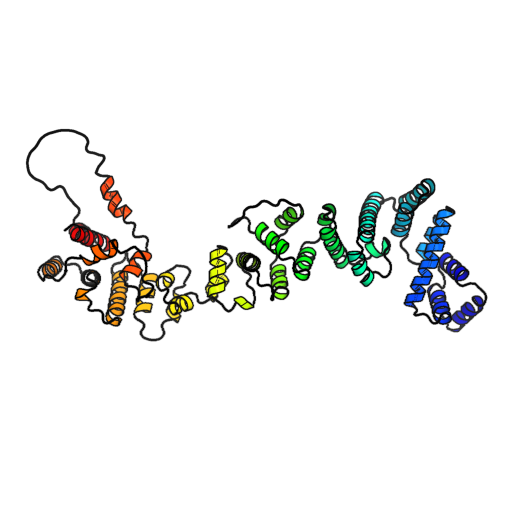7 ? -17.072 -2.469 10.832 1.00 69.62 147 HIS A C 1
ATOM 1239 O O . HIS A 1 147 ? -17.023 -3.579 11.353 1.00 69.62 147 HIS A O 1
ATOM 1245 N N . MET A 1 148 ? -17.435 -1.386 11.521 1.00 73.19 148 MET A N 1
ATOM 1246 C CA . MET A 1 148 ? -17.715 -1.365 12.952 1.00 73.19 148 MET A CA 1
ATOM 1247 C C . MET A 1 148 ? -19.092 -0.768 13.229 1.00 73.19 148 MET A C 1
ATOM 1249 O O . MET A 1 148 ? -19.336 0.417 13.012 1.00 73.19 148 MET A O 1
ATOM 1253 N N . ARG A 1 149 ? -19.994 -1.580 13.795 1.00 70.88 149 ARG A N 1
ATOM 1254 C CA . ARG A 1 149 ? -21.313 -1.096 14.245 1.00 70.88 149 ARG A CA 1
ATOM 1255 C C . ARG A 1 149 ? -21.208 -0.137 15.435 1.00 70.88 149 ARG A C 1
ATOM 1257 O O . ARG A 1 149 ? -22.063 0.729 15.597 1.00 70.88 149 ARG A O 1
ATOM 1264 N N . ARG A 1 150 ? -20.175 -0.293 16.271 1.00 75.25 150 ARG A N 1
ATOM 1265 C CA . ARG A 1 150 ? -19.850 0.595 17.394 1.00 75.25 150 ARG A CA 1
ATOM 1266 C C . ARG A 1 150 ? -18.390 0.981 17.340 1.00 75.25 150 ARG A C 1
ATOM 1268 O O . ARG A 1 150 ? -17.556 0.140 17.049 1.00 75.25 150 ARG A O 1
ATOM 1275 N N . ILE A 1 151 ? -18.117 2.239 17.652 1.00 80.19 151 ILE A N 1
ATOM 1276 C CA . ILE A 1 151 ? -16.775 2.812 17.638 1.00 80.19 151 ILE A CA 1
ATOM 1277 C C . ILE A 1 151 ? -16.361 3.021 19.091 1.00 80.19 151 ILE A C 1
ATOM 1279 O O . ILE A 1 151 ? -16.713 4.019 19.722 1.00 80.19 151 ILE A O 1
ATOM 1283 N N . ASN A 1 152 ? -15.680 2.028 19.647 1.00 84.44 152 ASN A N 1
ATOM 1284 C CA . ASN A 1 152 ? -15.092 2.074 20.979 1.00 84.44 152 ASN A CA 1
ATOM 1285 C C . ASN A 1 152 ? -13.676 1.475 20.958 1.00 84.44 152 ASN A C 1
ATOM 1287 O O . ASN A 1 152 ? -13.225 0.954 19.934 1.00 84.44 152 ASN A O 1
ATOM 1291 N N . LEU A 1 153 ? -12.964 1.596 22.080 1.00 87.31 153 LEU A N 1
ATOM 1292 C CA . LEU A 1 153 ? -11.567 1.174 22.162 1.00 87.31 153 LEU A CA 1
ATOM 1293 C C . LEU A 1 153 ? -11.411 -0.333 21.923 1.00 87.31 153 LEU A C 1
ATOM 1295 O O . LEU A 1 153 ? -10.531 -0.756 21.186 1.00 87.31 153 LEU A O 1
ATOM 1299 N N . GLU A 1 154 ? -12.313 -1.131 22.491 1.00 87.06 154 GLU A N 1
ATOM 1300 C CA . GLU A 1 154 ? -12.332 -2.586 22.329 1.00 87.06 154 GLU A CA 1
ATOM 1301 C C . GLU A 1 154 ? -12.518 -2.982 20.860 1.00 87.06 154 GLU A C 1
ATOM 1303 O O . GLU A 1 154 ? -11.702 -3.721 20.324 1.00 87.06 154 GLU A O 1
ATOM 1308 N N . THR A 1 155 ? -13.522 -2.424 20.175 1.00 86.38 155 THR A N 1
ATOM 1309 C CA . THR A 1 155 ? -13.793 -2.728 18.762 1.00 86.38 155 THR A CA 1
ATOM 1310 C C . THR A 1 155 ? -12.628 -2.348 17.859 1.00 86.38 155 THR A C 1
ATOM 1312 O O . THR A 1 155 ? -12.325 -3.090 16.930 1.00 86.38 155 THR A O 1
ATOM 1315 N N . LEU A 1 156 ? -11.958 -1.227 18.154 1.00 87.62 156 LEU A N 1
ATOM 1316 C CA . LEU A 1 156 ? -10.807 -0.749 17.391 1.00 87.62 156 LEU A CA 1
ATOM 1317 C C . LEU A 1 156 ? -9.608 -1.695 17.532 1.00 87.62 156 LEU A C 1
ATOM 1319 O O . LEU A 1 156 ? -8.970 -2.012 16.536 1.00 87.62 156 LEU A O 1
ATOM 1323 N N . VAL A 1 157 ? -9.330 -2.173 18.749 1.00 86.44 157 VAL A N 1
ATOM 1324 C CA . VAL A 1 157 ? -8.216 -3.099 19.018 1.00 86.44 157 VAL A CA 1
ATOM 1325 C C . VAL A 1 157 ? -8.498 -4.502 18.473 1.00 86.44 157 VAL A C 1
ATOM 1327 O O . VAL A 1 157 ? -7.575 -5.215 18.094 1.00 86.44 157 VAL A O 1
ATOM 1330 N N . THR A 1 158 ? -9.768 -4.910 18.412 1.00 85.81 158 THR A N 1
ATOM 1331 C CA . THR A 1 158 ? -10.164 -6.213 17.853 1.00 85.81 158 THR A CA 1
ATOM 1332 C C . THR A 1 158 ? -10.233 -6.249 16.327 1.00 85.81 158 THR A C 1
ATOM 1334 O O . THR A 1 158 ? -10.522 -7.309 15.773 1.00 85.81 158 THR A O 1
ATOM 1337 N N . LEU A 1 159 ? -10.017 -5.119 15.642 1.00 86.31 159 LEU A N 1
ATOM 1338 C CA . LEU A 1 159 ? -9.942 -5.112 14.184 1.00 86.31 159 LEU A CA 1
ATOM 1339 C C . LEU A 1 159 ? -8.826 -6.035 13.701 1.00 86.31 159 LEU A C 1
ATOM 1341 O O . LEU A 1 159 ? -7.778 -6.170 14.335 1.00 86.31 159 LEU A O 1
ATOM 1345 N N . ASP A 1 160 ? -9.035 -6.639 12.536 1.00 87.88 160 ASP A N 1
ATOM 1346 C CA . ASP A 1 160 ? -7.947 -7.324 11.864 1.00 87.88 160 ASP A CA 1
ATOM 1347 C C . ASP A 1 160 ? -6.841 -6.323 11.500 1.00 87.88 160 ASP A C 1
ATOM 1349 O O . ASP A 1 160 ? -7.090 -5.151 11.195 1.00 87.88 160 ASP A O 1
ATOM 1353 N N . THR A 1 161 ? -5.598 -6.800 11.533 1.00 88.56 161 THR A N 1
ATOM 1354 C CA . THR A 1 161 ? -4.410 -5.966 11.324 1.00 88.56 161 THR A CA 1
ATOM 1355 C C . THR A 1 161 ? -4.458 -5.213 9.997 1.00 88.56 161 THR A C 1
ATOM 1357 O O . THR A 1 161 ? -4.036 -4.063 9.942 1.00 88.56 161 THR A O 1
ATOM 1360 N N . ASN A 1 162 ? -5.017 -5.820 8.944 1.00 88.56 162 ASN A N 1
ATOM 1361 C CA . ASN A 1 162 ? -5.089 -5.195 7.628 1.00 88.56 162 ASN A CA 1
ATOM 1362 C C . ASN A 1 162 ? -6.051 -3.998 7.627 1.00 88.56 162 ASN A C 1
ATOM 1364 O O . ASN A 1 162 ? -5.667 -2.905 7.212 1.00 88.56 162 ASN A O 1
ATOM 1368 N N . THR A 1 163 ? -7.265 -4.172 8.158 1.00 87.81 163 THR A N 1
ATOM 1369 C CA . THR A 1 163 ? -8.248 -3.086 8.284 1.00 87.81 163 THR A CA 1
ATOM 1370 C C . THR A 1 163 ? -7.729 -1.959 9.176 1.00 87.81 163 THR A C 1
ATOM 1372 O O . THR A 1 163 ? -7.888 -0.788 8.830 1.00 87.81 163 THR A O 1
ATOM 1375 N N . LEU A 1 164 ? -7.072 -2.287 10.295 1.00 89.38 164 LEU A N 1
ATOM 1376 C CA . LEU A 1 164 ? -6.483 -1.286 11.189 1.00 89.38 164 LEU A CA 1
ATOM 1377 C C . LEU A 1 164 ? -5.370 -0.487 10.495 1.00 89.38 164 LEU A C 1
ATOM 1379 O O . LEU A 1 164 ? -5.367 0.740 10.562 1.00 89.38 164 LEU A O 1
ATOM 1383 N N . GLN A 1 165 ? -4.457 -1.158 9.792 1.00 91.06 165 GLN A N 1
ATOM 1384 C CA . GLN A 1 165 ? -3.377 -0.488 9.067 1.00 91.06 165 GLN A CA 1
ATOM 1385 C C . GLN A 1 165 ? -3.899 0.344 7.895 1.00 91.06 165 GLN A C 1
ATOM 1387 O O . GLN A 1 165 ? -3.440 1.463 7.685 1.00 91.06 165 GLN A O 1
ATOM 1392 N N . ARG A 1 166 ? -4.917 -0.134 7.170 1.00 90.44 166 ARG A N 1
ATOM 1393 C CA . ARG A 1 166 ? -5.580 0.653 6.120 1.00 90.44 166 ARG A CA 1
ATOM 1394 C C . ARG A 1 166 ? -6.195 1.938 6.678 1.00 90.44 166 ARG A C 1
ATOM 1396 O O . ARG A 1 166 ? -6.038 3.005 6.092 1.00 90.44 166 ARG A O 1
ATOM 1403 N N . LEU A 1 167 ? -6.834 1.847 7.839 1.00 89.44 167 LEU A N 1
ATOM 1404 C CA . LEU A 1 167 ? -7.379 2.991 8.567 1.00 89.44 167 LEU A CA 1
ATOM 1405 C C . LEU A 1 167 ? -6.284 3.968 9.015 1.00 89.44 167 LEU A C 1
ATOM 1407 O O . LEU A 1 167 ? -6.467 5.179 8.911 1.00 89.44 167 LEU A O 1
ATOM 1411 N N . GLN A 1 168 ? -5.143 3.463 9.489 1.00 91.00 168 GLN A N 1
ATOM 1412 C CA . GLN A 1 168 ? -3.990 4.296 9.848 1.00 91.00 168 GLN A CA 1
ATOM 1413 C C . GLN A 1 168 ? -3.432 5.035 8.628 1.00 91.00 168 GLN A C 1
ATOM 1415 O O . GLN A 1 168 ? -3.090 6.209 8.743 1.00 91.00 168 GLN A O 1
ATOM 1420 N N . VAL A 1 169 ? -3.392 4.388 7.456 1.00 93.75 169 VAL A N 1
ATOM 1421 C CA . VAL A 1 169 ? -3.000 5.032 6.193 1.00 93.75 169 VAL A CA 1
ATOM 1422 C C . VAL A 1 169 ? -3.979 6.149 5.816 1.00 93.75 169 VAL A C 1
ATOM 1424 O O . VAL A 1 169 ? -3.543 7.267 5.542 1.00 93.75 169 VAL A O 1
ATOM 1427 N N . GLU A 1 170 ? -5.290 5.888 5.844 1.00 91.44 170 GLU A N 1
ATOM 1428 C CA . GLU A 1 170 ? -6.320 6.906 5.573 1.00 91.44 170 GLU A CA 1
ATOM 1429 C C . GLU A 1 170 ? -6.163 8.117 6.511 1.00 91.44 170 GLU A C 1
ATOM 1431 O O . GLU A 1 170 ? -6.082 9.262 6.056 1.00 91.44 170 GLU A O 1
ATOM 1436 N N . LEU A 1 171 ? -6.015 7.864 7.816 1.00 90.69 171 LEU A N 1
ATOM 1437 C CA . LEU A 1 171 ? -5.782 8.904 8.822 1.00 90.69 171 LEU A CA 1
ATOM 1438 C C . LEU A 1 171 ? -4.477 9.663 8.605 1.00 90.69 171 LEU A C 1
ATOM 1440 O O . LEU A 1 171 ? -4.431 10.874 8.831 1.00 90.69 171 LEU A O 1
ATOM 1444 N N . TYR A 1 172 ? -3.415 8.979 8.183 1.00 92.38 172 TYR A N 1
ATOM 1445 C CA . TYR A 1 172 ? -2.136 9.610 7.896 1.00 92.38 172 TYR A CA 1
ATOM 1446 C C . TYR A 1 172 ? -2.270 10.644 6.773 1.00 92.38 172 TYR A C 1
ATOM 1448 O O . TYR A 1 172 ? -1.801 11.774 6.920 1.00 92.38 172 TYR A O 1
ATOM 1456 N N . PHE A 1 173 ? -2.945 10.304 5.671 1.00 90.88 173 PHE A N 1
ATOM 1457 C CA . PHE A 1 173 ? -3.116 11.238 4.555 1.00 90.88 173 PHE A CA 1
ATOM 1458 C C . PHE A 1 173 ? -4.015 12.431 4.896 1.00 90.88 173 PHE A C 1
ATOM 1460 O O . PHE A 1 173 ? -3.796 13.516 4.350 1.00 90.88 173 PHE A O 1
ATOM 1467 N N . GLU A 1 174 ? -4.963 12.264 5.820 1.00 88.88 174 GLU A N 1
ATOM 1468 C CA . GLU A 1 174 ? -5.829 13.350 6.285 1.00 88.88 174 GLU A CA 1
ATOM 1469 C C . GLU A 1 174 ? -5.145 14.258 7.321 1.00 88.88 174 GLU A C 1
ATOM 1471 O O . GLU A 1 174 ? -5.200 15.481 7.215 1.00 88.88 174 GLU A O 1
ATOM 1476 N N . THR A 1 175 ? -4.469 13.675 8.314 1.00 86.19 175 THR A N 1
ATOM 1477 C CA . THR A 1 175 ? -3.944 14.413 9.479 1.00 86.19 175 THR A CA 1
ATOM 1478 C C . THR A 1 175 ? -2.463 14.771 9.379 1.00 86.19 175 THR A C 1
ATOM 1480 O O . THR A 1 175 ? -1.994 15.634 10.119 1.00 86.19 175 THR A O 1
ATOM 1483 N N . ARG A 1 176 ? -1.715 14.103 8.490 1.00 87.62 176 ARG A N 1
ATOM 1484 C CA . ARG A 1 176 ? -0.255 14.222 8.315 1.00 87.62 176 ARG A CA 1
ATOM 1485 C C . ARG A 1 176 ? 0.557 13.962 9.590 1.00 87.62 176 ARG A C 1
ATOM 1487 O O . ARG A 1 176 ? 1.682 14.443 9.713 1.00 87.62 176 ARG A O 1
ATOM 1494 N N . ARG A 1 177 ? 0.015 13.180 10.530 1.00 85.25 177 ARG A N 1
ATOM 1495 C CA . ARG A 1 177 ? 0.719 12.803 11.763 1.00 85.25 177 ARG A CA 1
ATOM 1496 C C . ARG A 1 177 ? 1.769 11.734 11.505 1.00 85.25 177 ARG A C 1
ATOM 1498 O O . ARG A 1 177 ? 1.466 10.625 11.086 1.00 85.25 177 ARG A O 1
ATOM 1505 N N . GLN A 1 178 ? 2.994 12.083 11.837 1.00 86.81 178 GLN A N 1
ATOM 1506 C CA . GLN A 1 178 ? 4.205 11.301 11.628 1.00 86.81 178 GLN A CA 1
ATOM 1507 C C . GLN A 1 178 ? 4.225 9.972 12.392 1.00 86.81 178 GLN A C 1
ATOM 1509 O O . GLN A 1 178 ? 4.555 8.937 11.822 1.00 86.81 178 GLN A O 1
ATOM 1514 N N . GLU A 1 179 ? 3.742 9.982 13.635 1.00 86.25 179 GLU A N 1
ATOM 1515 C CA . GLU A 1 179 ? 3.670 8.818 14.531 1.00 86.25 179 GLU A CA 1
ATOM 1516 C C . GLU A 1 179 ? 2.951 7.608 13.907 1.00 86.25 179 GLU A C 1
ATOM 1518 O O . GLU A 1 179 ? 3.262 6.465 14.224 1.00 86.25 179 GLU A O 1
ATOM 1523 N N . LEU A 1 180 ? 1.997 7.834 12.992 1.00 87.62 180 LEU A N 1
ATOM 1524 C CA . LEU A 1 180 ? 1.255 6.753 12.336 1.00 87.62 180 LEU A CA 1
ATOM 1525 C C . LEU A 1 180 ? 2.127 5.935 11.373 1.00 87.62 180 LEU A C 1
ATOM 1527 O O . LEU A 1 180 ? 1.856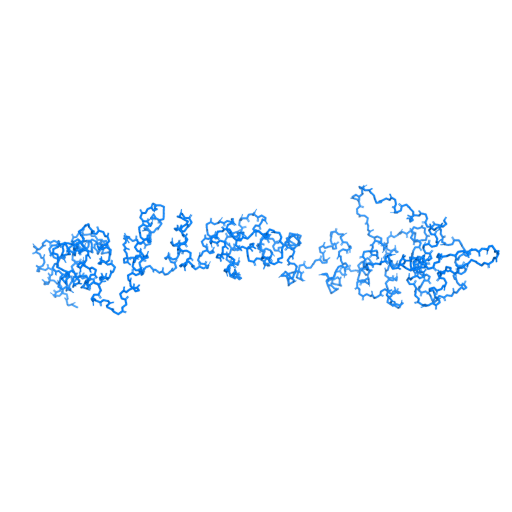 4.752 11.176 1.00 87.62 180 LEU A O 1
ATOM 1531 N N . LEU A 1 181 ? 3.182 6.528 10.803 1.00 89.69 181 LEU A N 1
ATOM 1532 C CA . LEU A 1 181 ? 4.059 5.863 9.833 1.00 89.69 181 LEU A CA 1
ATOM 1533 C C . LEU A 1 181 ? 4.840 4.688 10.431 1.00 89.69 181 LEU A C 1
ATOM 1535 O O . LEU A 1 181 ? 5.245 3.800 9.686 1.00 89.69 181 LEU A O 1
ATOM 1539 N N . GLU A 1 182 ? 5.041 4.655 11.750 1.00 88.44 182 GLU A N 1
ATOM 1540 C CA . GLU A 1 182 ? 5.723 3.547 12.433 1.00 88.44 182 GLU A CA 1
ATOM 1541 C C . GLU A 1 182 ? 4.898 2.252 12.440 1.00 88.44 182 GLU A C 1
ATOM 1543 O O . GLU A 1 182 ? 5.457 1.161 12.540 1.00 88.44 182 GLU A O 1
ATOM 1548 N N . TYR A 1 183 ? 3.575 2.370 12.308 1.00 87.19 183 TYR A N 1
ATOM 1549 C CA . TYR A 1 183 ? 2.630 1.254 12.408 1.00 87.19 183 TYR A CA 1
ATOM 1550 C C . TYR A 1 183 ? 2.114 0.783 11.044 1.00 87.19 183 TYR A C 1
ATOM 1552 O O . TYR A 1 183 ? 1.468 -0.265 10.952 1.00 87.19 183 TYR A O 1
ATOM 1560 N N . ILE A 1 184 ? 2.399 1.546 9.988 1.00 92.75 184 ILE A N 1
ATOM 1561 C CA . ILE A 1 184 ? 1.943 1.277 8.628 1.00 92.75 184 ILE A CA 1
ATOM 1562 C C . ILE A 1 184 ? 2.895 0.300 7.943 1.00 92.75 184 ILE A C 1
ATOM 1564 O O . ILE A 1 184 ? 4.103 0.519 7.864 1.00 92.75 184 ILE A O 1
ATOM 1568 N N . ASP A 1 185 ? 2.317 -0.764 7.394 1.00 94.06 185 ASP A N 1
ATOM 1569 C CA . ASP A 1 185 ? 3.025 -1.685 6.519 1.00 94.06 185 ASP A CA 1
ATOM 1570 C C . ASP A 1 185 ? 3.131 -1.133 5.086 1.00 94.06 185 ASP A C 1
ATOM 1572 O O . ASP A 1 185 ? 2.194 -0.522 4.554 1.00 94.06 185 ASP A O 1
ATOM 1576 N N . LYS A 1 186 ? 4.277 -1.381 4.440 1.00 94.94 186 LYS A N 1
ATOM 1577 C CA . LYS A 1 186 ? 4.572 -0.875 3.095 1.00 94.94 186 LYS A CA 1
ATOM 1578 C C . LYS A 1 186 ? 3.602 -1.407 2.034 1.00 94.94 186 LYS A C 1
ATOM 1580 O O . LYS A 1 186 ? 3.232 -0.663 1.126 1.00 94.94 186 LYS A O 1
ATOM 1585 N N . ASP A 1 187 ? 3.172 -2.666 2.132 1.00 95.62 187 ASP A N 1
ATOM 1586 C CA . ASP A 1 187 ? 2.330 -3.296 1.114 1.00 95.62 187 ASP A CA 1
ATOM 1587 C C . ASP A 1 187 ? 0.911 -2.727 1.197 1.00 95.62 187 ASP A C 1
ATOM 1589 O O . ASP A 1 187 ? 0.264 -2.489 0.175 1.00 95.62 187 ASP A O 1
ATOM 1593 N N . ILE A 1 188 ? 0.442 -2.440 2.415 1.00 95.56 188 ILE A N 1
ATOM 1594 C CA . ILE A 1 188 ? -0.853 -1.790 2.642 1.00 95.56 188 ILE A CA 1
ATOM 1595 C C . ILE A 1 188 ? -0.831 -0.343 2.159 1.00 95.56 188 ILE A C 1
ATOM 1597 O O . ILE A 1 188 ? -1.766 0.072 1.471 1.00 95.56 188 ILE A O 1
ATOM 1601 N N . LEU A 1 189 ? 0.236 0.407 2.451 1.00 96.25 189 LEU A N 1
ATOM 1602 C CA . LEU A 1 189 ? 0.385 1.769 1.943 1.00 96.25 189 LEU A CA 1
ATOM 1603 C C . LEU A 1 189 ? 0.393 1.795 0.411 1.00 96.25 189 LEU A C 1
ATOM 1605 O O . LEU A 1 189 ? -0.319 2.593 -0.192 1.00 96.25 189 LEU A O 1
ATOM 1609 N N . TRP A 1 190 ? 1.153 0.906 -0.228 1.00 96.88 190 TRP A N 1
ATOM 1610 C CA . TRP A 1 190 ? 1.192 0.818 -1.686 1.00 96.88 190 TRP A CA 1
ATOM 1611 C C . TRP A 1 190 ? -0.173 0.492 -2.285 1.00 96.88 190 TRP A C 1
ATOM 1613 O O . TRP A 1 190 ? -0.617 1.182 -3.201 1.00 96.88 190 TRP A O 1
ATOM 1623 N N . ARG A 1 191 ? -0.874 -0.516 -1.746 1.00 96.31 191 ARG A N 1
ATOM 1624 C CA . ARG A 1 191 ? -2.230 -0.851 -2.204 1.00 96.31 191 ARG A CA 1
ATOM 1625 C C . ARG A 1 191 ? -3.169 0.335 -2.070 1.00 96.31 191 ARG A C 1
ATOM 1627 O O . ARG A 1 191 ? -3.900 0.623 -3.010 1.00 96.31 191 ARG A O 1
ATOM 1634 N N . TYR A 1 192 ? -3.101 1.052 -0.951 1.00 95.56 192 TYR A N 1
ATOM 1635 C CA . TYR A 1 192 ? -3.886 2.262 -0.750 1.00 95.56 192 TYR A CA 1
ATOM 1636 C C . TYR A 1 192 ? -3.587 3.329 -1.812 1.00 95.56 192 TYR A C 1
ATOM 1638 O O . TYR A 1 192 ? -4.518 3.865 -2.411 1.00 95.56 192 TYR A O 1
ATOM 1646 N N . LEU A 1 193 ? -2.311 3.617 -2.093 1.00 96.62 193 LEU A N 1
ATOM 1647 C CA . LEU A 1 193 ? -1.919 4.593 -3.117 1.00 96.62 193 LEU A CA 1
ATOM 1648 C C . LEU A 1 193 ? -2.435 4.207 -4.508 1.00 96.62 193 LEU A C 1
ATOM 1650 O O . LEU A 1 193 ? -2.930 5.060 -5.240 1.00 96.62 193 LEU A O 1
ATOM 1654 N N . VAL A 1 194 ? -2.343 2.925 -4.859 1.00 96.38 194 VAL A N 1
ATOM 1655 C CA . VAL A 1 194 ? -2.820 2.390 -6.139 1.00 96.38 194 VAL A CA 1
ATOM 1656 C C . VAL A 1 194 ? -4.347 2.466 -6.235 1.00 96.38 194 VAL A C 1
ATOM 1658 O O . VAL A 1 194 ? -4.872 2.975 -7.221 1.00 96.38 194 VAL A O 1
ATOM 1661 N N . GLU A 1 195 ? -5.071 2.025 -5.205 1.00 94.31 195 GLU A N 1
ATOM 1662 C CA . GLU A 1 195 ? -6.541 2.035 -5.174 1.00 94.31 195 GLU A CA 1
ATOM 1663 C C . GLU A 1 195 ? -7.119 3.455 -5.196 1.00 94.31 195 GLU A C 1
ATOM 1665 O O . GLU A 1 195 ? -8.141 3.702 -5.834 1.00 94.31 195 GLU A O 1
ATOM 1670 N N . THR A 1 196 ? -6.452 4.398 -4.529 1.00 93.31 196 THR A N 1
ATOM 1671 C CA . THR A 1 196 ? -6.823 5.823 -4.541 1.00 93.31 196 THR A CA 1
ATOM 1672 C C . THR A 1 196 ? -6.272 6.579 -5.749 1.00 93.31 196 THR A C 1
ATOM 1674 O O . THR A 1 196 ? -6.535 7.772 -5.888 1.00 93.31 196 THR A O 1
ATOM 1677 N N . GLN A 1 197 ? -5.530 5.898 -6.631 1.00 93.88 197 GLN A N 1
ATOM 1678 C CA . GLN A 1 197 ? -4.859 6.472 -7.799 1.00 93.88 197 GLN A CA 1
ATOM 1679 C C . GLN A 1 197 ? -4.010 7.706 -7.454 1.00 93.88 197 GLN A C 1
ATOM 1681 O O . GLN A 1 197 ? -3.950 8.676 -8.213 1.00 93.88 197 GLN A O 1
ATOM 1686 N N . ASN A 1 198 ? -3.325 7.685 -6.310 1.00 94.56 198 ASN A N 1
ATOM 1687 C CA . ASN A 1 198 ? -2.418 8.754 -5.911 1.00 94.56 198 ASN A CA 1
ATOM 1688 C C . ASN A 1 198 ? -1.084 8.641 -6.673 1.00 94.56 198 ASN A C 1
ATOM 1690 O O . ASN A 1 198 ? -0.047 8.238 -6.144 1.00 94.56 198 ASN A O 1
ATOM 1694 N N . VAL A 1 199 ? -1.136 8.993 -7.959 1.00 94.62 199 VAL A N 1
ATOM 1695 C CA . VAL A 1 199 ? -0.031 8.866 -8.920 1.00 94.62 199 VAL A CA 1
ATOM 1696 C C . VAL A 1 199 ? 1.215 9.630 -8.470 1.00 94.62 199 VAL A C 1
ATOM 1698 O O . VAL A 1 199 ? 2.328 9.152 -8.676 1.00 94.62 199 VAL A O 1
ATOM 1701 N N . PHE A 1 200 ? 1.043 10.787 -7.825 1.00 93.38 200 PHE A N 1
ATOM 1702 C CA . PHE A 1 200 ? 2.158 11.610 -7.360 1.00 93.38 200 PHE A CA 1
ATOM 1703 C C . PHE A 1 200 ? 3.038 10.862 -6.352 1.00 93.38 200 PHE A C 1
ATOM 1705 O O . PHE A 1 200 ? 4.250 10.764 -6.543 1.00 93.38 200 PHE A O 1
ATOM 1712 N N . ASP A 1 201 ? 2.426 10.293 -5.313 1.00 94.56 201 ASP A N 1
ATOM 1713 C CA . ASP A 1 201 ? 3.132 9.537 -4.279 1.00 94.56 201 ASP A CA 1
ATOM 1714 C C . ASP A 1 201 ? 3.762 8.249 -4.837 1.00 94.56 201 ASP A C 1
ATOM 1716 O O . ASP A 1 201 ? 4.897 7.919 -4.495 1.00 94.56 201 ASP A O 1
ATOM 1720 N N . ILE A 1 202 ? 3.087 7.567 -5.772 1.00 95.56 202 ILE A N 1
ATOM 1721 C CA . ILE A 1 202 ? 3.629 6.374 -6.449 1.00 95.56 202 ILE A CA 1
ATOM 1722 C C . ILE A 1 202 ? 4.886 6.725 -7.255 1.00 95.56 202 ILE A C 1
ATOM 1724 O O . ILE A 1 202 ? 5.915 6.053 -7.134 1.00 95.56 202 ILE A O 1
ATOM 1728 N N . ILE A 1 203 ? 4.828 7.791 -8.064 1.00 93.06 203 ILE A N 1
ATOM 1729 C CA . ILE A 1 203 ? 5.986 8.295 -8.814 1.00 93.06 203 ILE A CA 1
ATOM 1730 C C . ILE A 1 203 ? 7.110 8.636 -7.840 1.00 93.06 203 ILE A C 1
ATOM 1732 O O . ILE A 1 203 ? 8.254 8.235 -8.060 1.00 93.06 203 ILE A O 1
ATOM 1736 N N . ARG A 1 204 ? 6.790 9.358 -6.760 1.00 92.06 204 ARG A N 1
ATOM 1737 C CA . ARG A 1 204 ? 7.776 9.801 -5.776 1.00 92.06 204 ARG A CA 1
ATOM 1738 C C . ARG A 1 204 ? 8.498 8.622 -5.133 1.00 92.06 204 ARG A C 1
ATOM 1740 O O . ARG A 1 204 ? 9.725 8.647 -5.052 1.00 92.06 204 ARG A O 1
ATOM 1747 N N . TRP A 1 205 ? 7.767 7.578 -4.754 1.00 94.00 205 TRP A N 1
ATOM 1748 C CA . TRP A 1 205 ? 8.344 6.361 -4.191 1.00 94.00 205 TRP A CA 1
ATOM 1749 C C . TRP A 1 205 ? 9.262 5.651 -5.194 1.00 94.00 205 TRP A C 1
ATOM 1751 O O . TRP A 1 205 ? 10.405 5.329 -4.868 1.00 94.00 205 TRP A O 1
ATOM 1761 N N . CYS A 1 206 ? 8.825 5.500 -6.448 1.00 91.62 206 CYS A N 1
ATOM 1762 C CA . CYS A 1 206 ? 9.647 4.891 -7.496 1.00 91.62 206 CYS A CA 1
ATOM 1763 C C . CYS A 1 206 ? 10.952 5.666 -7.750 1.00 91.62 206 CYS A C 1
ATOM 1765 O O . CYS A 1 206 ? 12.002 5.057 -7.960 1.00 91.62 206 CYS A O 1
ATOM 1767 N N . LEU A 1 207 ? 10.911 7.002 -7.729 1.00 87.81 207 LEU A N 1
ATOM 1768 C CA . LEU A 1 207 ? 12.098 7.838 -7.937 1.00 87.81 207 LEU A CA 1
ATOM 1769 C C . LEU A 1 207 ? 13.101 7.707 -6.784 1.00 87.81 207 LEU A C 1
ATOM 1771 O O . LEU A 1 207 ? 14.299 7.572 -7.026 1.00 87.81 207 LEU A O 1
ATOM 1775 N N . LEU A 1 208 ? 12.621 7.687 -5.537 1.00 88.06 208 LEU A N 1
ATOM 1776 C CA . LEU A 1 208 ? 13.469 7.563 -4.346 1.00 88.06 208 LEU A CA 1
ATOM 1777 C C . LEU A 1 208 ? 14.107 6.173 -4.193 1.00 88.06 208 LEU A C 1
ATOM 1779 O O . LEU A 1 208 ? 15.136 6.043 -3.539 1.00 88.06 208 LEU A O 1
ATOM 1783 N N . GLN A 1 209 ? 13.561 5.140 -4.834 1.00 84.19 209 GLN A N 1
ATOM 1784 C CA . GLN A 1 209 ? 14.192 3.816 -4.890 1.00 84.19 209 GLN A CA 1
ATOM 1785 C C . GLN A 1 209 ? 15.295 3.716 -5.962 1.00 84.19 209 GLN A C 1
ATOM 1787 O O . GLN A 1 209 ? 16.213 2.906 -5.840 1.00 84.19 209 GLN A O 1
ATOM 1792 N N . ASN A 1 210 ? 15.256 4.566 -6.995 1.00 71.00 210 ASN A N 1
ATOM 1793 C CA . ASN A 1 210 ? 16.157 4.509 -8.156 1.00 71.00 210 ASN A CA 1
ATOM 1794 C C . ASN A 1 210 ? 17.302 5.543 -8.116 1.00 71.00 210 ASN A C 1
ATOM 1796 O O . ASN A 1 210 ? 17.898 5.868 -9.147 1.00 71.00 210 ASN A O 1
ATOM 1800 N N . ILE A 1 211 ? 17.657 6.028 -6.920 1.00 59.59 211 ILE A N 1
ATOM 1801 C CA . ILE A 1 211 ? 18.630 7.112 -6.691 1.00 59.59 211 ILE A CA 1
ATOM 1802 C C . ILE A 1 211 ? 20.010 6.930 -7.373 1.00 59.59 211 ILE A C 1
ATOM 1804 O O . ILE A 1 211 ? 20.622 7.956 -7.682 1.00 59.59 211 ILE A O 1
ATOM 1808 N N . PRO A 1 212 ? 20.540 5.732 -7.713 1.00 51.94 212 PRO A N 1
ATOM 1809 C CA . PRO A 1 212 ? 21.865 5.688 -8.329 1.00 51.94 212 PRO A CA 1
ATOM 1810 C C . PRO A 1 212 ? 21.949 6.080 -9.819 1.00 51.94 212 PRO A C 1
ATOM 1812 O O . PRO A 1 212 ? 23.075 6.200 -10.299 1.00 51.94 212 PRO A O 1
ATOM 1815 N N . LYS A 1 213 ? 20.860 6.238 -10.599 1.00 50.66 213 LYS A N 1
ATOM 1816 C CA . LYS A 1 213 ? 20.982 6.311 -12.083 1.00 50.66 213 LYS A CA 1
ATOM 1817 C C . LYS A 1 213 ? 19.942 7.181 -12.830 1.00 50.66 213 LYS A C 1
ATOM 1819 O O . LYS A 1 213 ? 19.265 6.682 -13.719 1.00 50.66 213 LYS A O 1
ATOM 1824 N N . SER A 1 214 ? 19.952 8.499 -12.587 1.00 46.53 214 SER A N 1
ATOM 1825 C CA . SER A 1 214 ? 19.439 9.594 -13.460 1.00 46.53 214 SER A CA 1
ATOM 1826 C C . SER A 1 214 ? 18.169 10.359 -13.028 1.00 46.53 214 SER A C 1
ATOM 1828 O O . SER A 1 214 ? 17.290 9.838 -12.357 1.00 46.53 214 SER A O 1
ATOM 1830 N N . PHE A 1 215 ? 18.162 11.642 -13.434 1.00 46.91 215 PHE A N 1
ATOM 1831 C CA . PHE A 1 215 ? 17.119 12.681 -13.384 1.00 46.91 215 PHE A CA 1
ATOM 1832 C C . PHE A 1 215 ? 16.386 12.894 -12.044 1.00 46.91 215 PHE A C 1
ATOM 1834 O O . PHE A 1 215 ? 15.333 12.327 -11.788 1.00 46.91 215 PHE A O 1
ATOM 1841 N N . CYS A 1 216 ? 16.883 13.870 -11.272 1.00 47.34 216 CYS A N 1
ATOM 1842 C CA . CYS A 1 216 ? 16.267 14.457 -10.070 1.00 47.34 216 CYS A CA 1
ATOM 1843 C C . CYS A 1 216 ? 16.609 13.763 -8.737 1.00 47.34 216 CYS A C 1
ATOM 1845 O O . CYS A 1 216 ? 15.791 13.120 -8.088 1.00 47.34 216 CYS A O 1
ATOM 1847 N N . SER A 1 217 ? 17.837 13.995 -8.273 1.00 54.06 217 SER A N 1
ATOM 1848 C CA . SER A 1 217 ? 18.304 13.719 -6.911 1.00 54.06 217 SER A CA 1
ATOM 1849 C C . SER A 1 217 ? 17.807 14.780 -5.919 1.00 54.06 217 SER A C 1
ATOM 1851 O O . SER A 1 217 ? 18.587 15.431 -5.228 1.00 54.06 217 SER A O 1
ATOM 1853 N N . THR A 1 218 ? 16.493 14.992 -5.846 1.00 65.38 218 THR A N 1
ATOM 1854 C CA . THR A 1 218 ? 15.924 15.699 -4.690 1.00 65.38 218 THR A CA 1
ATOM 1855 C C . THR A 1 218 ? 15.919 14.729 -3.512 1.00 65.38 218 THR A C 1
ATOM 1857 O O . THR A 1 218 ? 15.251 13.695 -3.624 1.00 65.38 218 THR A O 1
ATOM 1860 N N . PRO A 1 219 ? 16.638 15.019 -2.417 1.00 70.94 219 PRO A N 1
ATOM 1861 C CA . PRO A 1 219 ? 16.616 14.171 -1.234 1.00 70.94 219 PRO A CA 1
ATOM 1862 C C . PRO A 1 219 ? 15.186 14.048 -0.680 1.00 70.94 219 PRO A C 1
ATOM 1864 O O . PRO A 1 219 ? 14.329 14.881 -1.002 1.00 70.94 219 PRO A O 1
ATOM 1867 N N . PRO A 1 220 ? 14.909 13.004 0.120 1.00 80.81 220 PRO A N 1
ATOM 1868 C CA . PRO A 1 220 ? 13.646 12.909 0.833 1.00 80.81 220 PRO A CA 1
ATOM 1869 C C . PRO A 1 220 ? 13.498 14.121 1.765 1.00 80.81 220 PRO A C 1
ATOM 1871 O O . PRO A 1 220 ? 14.360 14.376 2.604 1.00 80.81 220 PRO A O 1
ATOM 1874 N N . ASN A 1 221 ? 12.415 14.875 1.593 1.00 83.19 221 ASN A N 1
ATOM 1875 C CA . ASN A 1 221 ? 12.128 16.113 2.324 1.00 83.19 221 ASN A CA 1
ATOM 1876 C C . ASN A 1 221 ? 11.026 15.937 3.378 1.00 83.19 221 ASN A C 1
ATOM 1878 O O . ASN A 1 221 ? 10.800 16.829 4.193 1.00 83.19 221 ASN A O 1
ATOM 1882 N N . THR A 1 222 ? 10.317 14.809 3.353 1.00 88.88 222 THR A N 1
ATOM 1883 C CA . THR A 1 222 ? 9.260 14.472 4.312 1.00 88.88 222 THR A CA 1
ATOM 1884 C C . THR A 1 222 ? 9.533 13.111 4.937 1.00 88.88 222 THR A C 1
ATOM 1886 O O . THR A 1 222 ? 10.265 12.296 4.378 1.00 88.88 222 THR A O 1
ATOM 1889 N N . GLU A 1 223 ? 8.925 12.828 6.086 1.00 89.12 223 GLU A N 1
ATOM 1890 C CA . GLU A 1 223 ? 9.080 11.514 6.722 1.00 89.12 223 GLU A CA 1
ATOM 1891 C C . GLU A 1 223 ? 8.513 10.366 5.893 1.00 89.12 223 GLU A C 1
ATOM 1893 O O . GLU A 1 223 ? 9.090 9.282 5.868 1.00 89.12 223 GLU A O 1
ATOM 1898 N N . LEU A 1 224 ? 7.440 10.623 5.145 1.00 92.31 224 LEU A N 1
ATOM 1899 C CA . LEU A 1 224 ? 6.907 9.665 4.183 1.00 92.31 224 LEU A CA 1
ATOM 1900 C C . LEU A 1 224 ? 7.925 9.355 3.088 1.00 92.31 224 LEU A C 1
ATOM 1902 O O . LEU A 1 224 ? 8.126 8.199 2.744 1.00 92.31 224 LEU A O 1
ATOM 1906 N N . GLU A 1 225 ? 8.616 10.374 2.577 1.00 92.06 225 GLU A N 1
ATOM 1907 C CA . GLU A 1 225 ? 9.680 10.179 1.594 1.00 92.06 225 GLU A CA 1
ATOM 1908 C C . GLU A 1 225 ? 10.891 9.451 2.186 1.00 92.06 225 GLU A C 1
ATOM 1910 O O . GLU A 1 225 ? 11.514 8.644 1.497 1.00 92.06 225 GLU A O 1
ATOM 1915 N N . MET A 1 226 ? 11.212 9.680 3.463 1.00 90.50 226 MET A N 1
ATOM 1916 C CA . MET A 1 226 ? 12.231 8.889 4.159 1.00 90.50 226 MET A CA 1
ATOM 1917 C 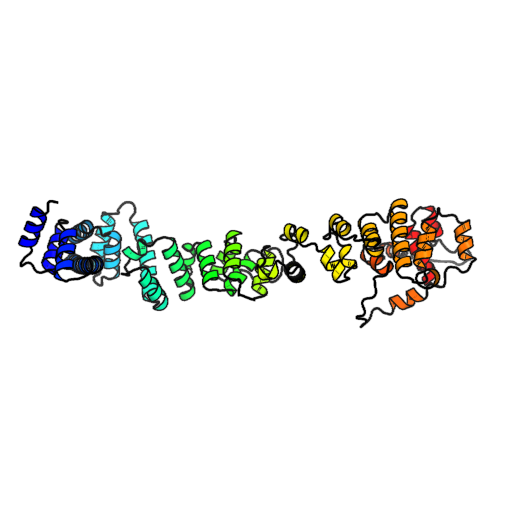C . MET A 1 226 ? 11.820 7.413 4.228 1.00 90.50 226 MET A C 1
ATOM 1919 O O . MET A 1 226 ? 12.636 6.542 3.927 1.00 90.50 226 MET A O 1
ATOM 1923 N N . LYS A 1 227 ? 10.543 7.126 4.514 1.00 92.06 227 LYS A N 1
ATOM 1924 C CA . LYS A 1 227 ? 9.993 5.764 4.459 1.00 92.06 227 LYS A CA 1
ATOM 1925 C C . LYS A 1 227 ? 9.989 5.180 3.052 1.00 92.06 227 LYS A C 1
ATOM 1927 O O . LYS A 1 227 ? 10.369 4.029 2.881 1.00 92.06 227 LYS A O 1
ATOM 1932 N N . TYR A 1 228 ? 9.660 5.965 2.030 1.00 93.19 228 TYR A N 1
ATOM 1933 C CA . TYR A 1 228 ? 9.763 5.531 0.638 1.00 93.19 228 TYR A CA 1
ATOM 1934 C C . TYR A 1 228 ? 11.188 5.167 0.235 1.00 93.19 228 TYR A C 1
ATOM 1936 O O . TYR A 1 228 ? 11.358 4.236 -0.542 1.00 93.19 228 TYR A O 1
ATOM 1944 N N . ALA A 1 229 ? 12.204 5.871 0.737 1.00 89.19 229 ALA A N 1
ATOM 1945 C CA . ALA A 1 229 ? 13.606 5.530 0.498 1.00 89.19 229 ALA A CA 1
ATOM 1946 C C . ALA A 1 229 ? 14.041 4.260 1.258 1.00 89.19 229 ALA A C 1
ATOM 1948 O O . ALA A 1 229 ? 14.830 3.472 0.739 1.00 89.19 229 ALA A O 1
ATOM 1949 N N . GLU A 1 230 ? 13.511 4.036 2.463 1.00 90.69 230 GLU A N 1
ATOM 1950 C CA . GLU A 1 230 ? 13.756 2.830 3.267 1.00 90.69 230 GLU A CA 1
ATOM 1951 C C . GLU A 1 230 ? 13.074 1.581 2.674 1.00 90.69 230 GLU A C 1
ATOM 1953 O O . GLU A 1 230 ? 13.661 0.498 2.625 1.00 90.69 230 GLU A O 1
ATOM 1958 N N . TRP A 1 231 ? 11.833 1.715 2.202 1.00 93.56 231 TRP A N 1
ATOM 1959 C CA . TRP A 1 231 ? 11.018 0.595 1.745 1.00 93.56 231 TRP A CA 1
ATOM 1960 C C . TRP A 1 231 ? 11.246 0.251 0.276 1.00 93.56 231 TRP A C 1
ATOM 1962 O O . TRP A 1 231 ? 10.739 0.912 -0.633 1.00 93.56 231 TRP A O 1
ATOM 1972 N N . SER A 1 232 ? 11.925 -0.873 0.051 1.00 92.12 232 SER A N 1
ATOM 1973 C CA . SER A 1 232 ? 12.097 -1.448 -1.280 1.00 92.12 232 SER A CA 1
ATOM 1974 C C . SER A 1 232 ? 10.780 -1.942 -1.883 1.00 92.12 232 SER A C 1
ATOM 1976 O O . SER A 1 232 ? 10.068 -2.773 -1.293 1.00 92.12 232 SER A O 1
ATOM 1978 N N . ILE A 1 233 ? 10.498 -1.458 -3.096 1.00 93.62 233 ILE A N 1
ATOM 1979 C CA . ILE A 1 233 ? 9.342 -1.864 -3.901 1.00 93.62 233 ILE A CA 1
ATOM 1980 C C . ILE A 1 233 ? 9.617 -3.253 -4.483 1.00 93.62 233 ILE A C 1
ATOM 1982 O O . ILE A 1 233 ? 10.634 -3.469 -5.144 1.00 93.62 233 ILE A O 1
ATOM 1986 N N . GLN A 1 234 ? 8.718 -4.195 -4.213 1.00 93.69 234 GLN A N 1
ATOM 1987 C CA . GLN A 1 234 ? 8.825 -5.580 -4.673 1.00 93.69 234 GLN A CA 1
ATOM 1988 C C . GLN A 1 234 ? 8.142 -5.776 -6.036 1.00 93.69 234 GLN A C 1
ATOM 1990 O O . GLN A 1 234 ? 7.257 -4.992 -6.389 1.00 93.69 234 GLN A O 1
ATOM 1995 N N . PRO A 1 235 ? 8.509 -6.816 -6.808 1.00 93.31 235 PRO A N 1
ATOM 1996 C CA . PRO A 1 235 ? 7.867 -7.127 -8.086 1.00 93.31 235 PRO A CA 1
ATOM 1997 C C . PRO A 1 235 ? 6.339 -7.204 -8.022 1.00 93.31 235 PRO A C 1
ATOM 1999 O O . PRO A 1 235 ? 5.655 -6.625 -8.862 1.00 93.31 235 PRO A O 1
ATOM 2002 N N . GLU A 1 236 ? 5.799 -7.817 -6.970 1.00 95.94 236 GLU A N 1
ATOM 2003 C CA . GLU A 1 236 ? 4.359 -8.011 -6.783 1.00 95.94 236 GLU A CA 1
ATOM 2004 C C . GLU A 1 236 ? 3.612 -6.677 -6.632 1.00 95.94 236 GLU A C 1
ATOM 2006 O O . GLU A 1 236 ? 2.442 -6.562 -6.994 1.00 95.94 236 GLU A O 1
ATOM 2011 N N . MET A 1 237 ? 4.292 -5.647 -6.118 1.00 96.19 237 MET A N 1
ATOM 2012 C CA . MET A 1 237 ? 3.741 -4.298 -5.990 1.00 96.19 237 MET A CA 1
ATOM 2013 C C . MET A 1 237 ? 3.584 -3.651 -7.372 1.00 96.19 237 MET A C 1
ATOM 2015 O O . MET A 1 237 ? 2.545 -3.048 -7.656 1.00 96.19 237 MET A O 1
ATOM 2019 N N . PHE A 1 238 ? 4.576 -3.816 -8.254 1.00 95.44 238 PHE A N 1
ATOM 2020 C CA . PHE A 1 238 ? 4.474 -3.355 -9.638 1.00 95.44 238 PHE A CA 1
ATOM 2021 C C . PHE A 1 238 ? 3.384 -4.104 -10.398 1.00 95.44 238 PHE A C 1
ATOM 2023 O O . PHE A 1 238 ? 2.578 -3.452 -11.056 1.00 95.44 238 PHE A O 1
ATOM 2030 N N . ASP A 1 239 ? 3.320 -5.431 -10.273 1.00 94.81 239 ASP A N 1
ATOM 2031 C CA . ASP A 1 239 ? 2.296 -6.244 -10.936 1.00 94.81 239 ASP A CA 1
ATOM 2032 C C . ASP A 1 239 ? 0.883 -5.805 -10.515 1.00 94.81 239 ASP A C 1
ATOM 2034 O O . ASP A 1 239 ? 0.045 -5.518 -11.369 1.00 94.81 239 ASP A O 1
ATOM 2038 N N . TYR A 1 240 ? 0.653 -5.613 -9.210 1.00 96.44 240 TYR A N 1
ATOM 2039 C CA . TYR A 1 240 ? -0.616 -5.085 -8.699 1.00 96.44 240 TYR A CA 1
ATOM 2040 C C . TYR A 1 240 ? -0.962 -3.706 -9.280 1.00 96.44 240 TYR A C 1
ATOM 2042 O O . TYR A 1 240 ? -2.088 -3.457 -9.708 1.00 96.44 240 TYR A O 1
ATOM 2050 N N . ALA A 1 241 ? 0.011 -2.793 -9.326 1.00 95.62 241 ALA A N 1
ATOM 2051 C CA . ALA A 1 241 ? -0.208 -1.454 -9.861 1.00 95.62 241 ALA A CA 1
ATOM 2052 C C . ALA A 1 241 ? -0.465 -1.459 -11.377 1.00 95.62 241 ALA A C 1
ATOM 2054 O O . ALA A 1 241 ? -1.285 -0.678 -11.857 1.00 95.62 241 ALA A O 1
ATOM 2055 N N . LEU A 1 242 ? 0.190 -2.342 -12.133 1.00 94.44 242 LEU A N 1
ATOM 2056 C CA . LEU A 1 242 ? -0.053 -2.506 -13.566 1.00 94.44 242 LEU A CA 1
ATOM 2057 C C . LEU A 1 242 ? -1.472 -3.000 -13.857 1.00 94.44 242 LEU A C 1
ATOM 2059 O O . LEU A 1 242 ? -2.052 -2.584 -14.859 1.00 94.44 242 LEU A O 1
ATOM 2063 N N . ASP A 1 243 ? -2.032 -3.842 -12.988 1.00 93.31 243 ASP A N 1
ATOM 2064 C CA . ASP A 1 243 ? -3.405 -4.329 -13.113 1.00 93.31 243 ASP A CA 1
ATOM 2065 C C . ASP A 1 243 ? -4.439 -3.246 -12.778 1.00 93.31 243 ASP A C 1
ATOM 2067 O O . ASP A 1 243 ? -5.451 -3.125 -13.468 1.00 93.31 243 ASP A O 1
ATOM 2071 N N . CYS A 1 244 ? -4.182 -2.421 -11.762 1.00 93.75 244 CYS A N 1
ATOM 2072 C CA . CYS A 1 244 ? -5.139 -1.413 -11.300 1.00 93.75 244 CYS A CA 1
ATOM 2073 C C . CYS A 1 244 ? -5.055 -0.064 -12.035 1.00 93.75 244 CYS A C 1
ATOM 2075 O O . CYS A 1 244 ? -6.052 0.652 -12.097 1.00 93.75 244 CYS A O 1
ATOM 2077 N N . LEU A 1 245 ? -3.892 0.312 -12.578 1.00 93.38 245 LEU A N 1
ATOM 2078 C CA . LEU A 1 245 ? -3.647 1.642 -13.161 1.00 93.38 245 LEU A CA 1
ATOM 2079 C C . LEU A 1 245 ? -3.633 1.633 -14.701 1.00 93.38 245 LEU A C 1
ATOM 2081 O O . LEU A 1 245 ? -3.048 2.526 -15.315 1.00 93.38 245 LEU A O 1
ATOM 2085 N N . GLN A 1 246 ? -4.259 0.641 -15.343 1.00 88.12 246 GLN A N 1
ATOM 2086 C CA . GLN A 1 246 ? -4.220 0.457 -16.806 1.00 88.12 246 GLN A CA 1
ATOM 2087 C C . GLN A 1 246 ? -4.700 1.687 -17.589 1.00 88.12 246 GLN A C 1
ATOM 2089 O O . GLN A 1 246 ? -4.104 2.039 -18.613 1.00 88.12 246 GLN A O 1
ATOM 2094 N N . ASP A 1 247 ? -5.731 2.360 -17.074 1.00 87.00 247 ASP A N 1
ATOM 2095 C CA . ASP A 1 247 ? -6.365 3.522 -17.706 1.00 87.00 247 ASP A CA 1
ATOM 2096 C C . ASP A 1 247 ? -5.585 4.831 -17.499 1.00 87.00 247 ASP A C 1
ATOM 2098 O O . ASP A 1 247 ? -5.854 5.837 -18.160 1.00 87.00 247 ASP A O 1
ATOM 2102 N N . ILE A 1 248 ? -4.589 4.839 -16.607 1.00 87.00 248 ILE A N 1
ATOM 2103 C CA . ILE A 1 248 ? -3.794 6.034 -16.327 1.00 87.00 248 ILE A CA 1
ATOM 2104 C C . ILE A 1 248 ? -2.748 6.217 -17.426 1.00 87.00 248 ILE A C 1
ATOM 2106 O O . ILE A 1 248 ? -1.840 5.401 -17.627 1.00 87.00 248 ILE A O 1
ATOM 2110 N N . ASN A 1 249 ? -2.853 7.337 -18.138 1.00 85.44 249 ASN A N 1
ATOM 2111 C CA . ASN A 1 249 ? -1.926 7.716 -19.199 1.00 85.44 249 ASN A CA 1
ATOM 2112 C C . ASN A 1 249 ? -0.988 8.851 -18.760 1.00 85.44 249 ASN A C 1
ATOM 2114 O O . ASN A 1 249 ? -0.922 9.899 -19.398 1.00 85.44 249 ASN A O 1
ATOM 2118 N N . ASP A 1 250 ? -0.293 8.644 -17.640 1.00 91.62 250 ASP A N 1
ATOM 2119 C CA . ASP A 1 250 ? 0.750 9.549 -17.157 1.00 91.62 250 ASP A CA 1
ATOM 2120 C C . ASP A 1 250 ? 2.132 9.055 -17.612 1.00 91.62 250 ASP A C 1
ATOM 2122 O O . ASP A 1 250 ? 2.565 7.945 -17.285 1.00 91.62 250 ASP A O 1
ATOM 2126 N N . ASP A 1 251 ? 2.826 9.876 -18.400 1.00 89.44 251 ASP A N 1
ATOM 2127 C CA . ASP A 1 251 ? 4.115 9.503 -18.984 1.00 89.44 251 ASP A CA 1
ATOM 2128 C C . ASP A 1 251 ? 5.234 9.397 -17.939 1.00 89.44 251 ASP A C 1
ATOM 2130 O O . ASP A 1 251 ? 6.163 8.607 -18.123 1.00 89.44 251 ASP A O 1
ATOM 2134 N N . VAL A 1 252 ? 5.152 10.153 -16.839 1.00 90.31 252 VAL A N 1
ATOM 2135 C CA . VAL A 1 252 ? 6.146 10.124 -15.759 1.00 90.31 252 VAL A CA 1
ATOM 2136 C C . VAL A 1 252 ? 6.007 8.827 -14.970 1.00 90.31 252 VAL A C 1
ATOM 2138 O O . VAL A 1 252 ? 7.005 8.141 -14.768 1.00 90.31 252 VAL A O 1
ATOM 2141 N N . LEU A 1 253 ? 4.783 8.432 -14.616 1.00 93.06 253 LEU A N 1
ATOM 2142 C CA . LEU A 1 253 ? 4.490 7.145 -13.981 1.00 93.06 253 LEU A CA 1
ATOM 2143 C C . LEU A 1 253 ? 5.000 5.977 -14.826 1.00 93.06 253 LEU A C 1
ATOM 2145 O O . LEU A 1 253 ? 5.715 5.104 -14.334 1.00 93.06 253 LEU A O 1
ATOM 2149 N N . ARG A 1 254 ? 4.672 5.984 -16.119 1.00 93.12 254 ARG A N 1
ATOM 2150 C CA . ARG A 1 254 ? 5.077 4.923 -17.048 1.00 93.12 254 ARG A CA 1
ATOM 2151 C C . ARG A 1 254 ? 6.593 4.864 -17.224 1.00 93.12 254 ARG A C 1
ATOM 2153 O O . ARG A 1 254 ? 7.152 3.773 -17.302 1.00 93.12 254 ARG A O 1
ATOM 2160 N N . ASN A 1 255 ? 7.276 6.011 -17.224 1.00 90.62 255 ASN A N 1
ATOM 2161 C CA . ASN A 1 255 ? 8.739 6.059 -17.198 1.00 90.62 255 ASN A CA 1
ATOM 2162 C C . ASN A 1 255 ? 9.305 5.515 -15.878 1.00 90.62 255 ASN A C 1
ATOM 2164 O O . ASN A 1 255 ? 10.239 4.720 -15.915 1.00 90.62 255 ASN A O 1
ATOM 2168 N N . SER A 1 256 ? 8.726 5.861 -14.728 1.00 90.75 256 SER A N 1
ATOM 2169 C CA . SER A 1 256 ? 9.151 5.330 -13.426 1.00 90.75 256 SER A CA 1
ATOM 2170 C C . SER A 1 256 ? 9.046 3.802 -13.359 1.00 90.75 256 SER A C 1
ATOM 2172 O O . SER A 1 256 ? 9.956 3.140 -12.863 1.00 90.75 256 SER A O 1
ATOM 2174 N N . PHE A 1 257 ? 7.984 3.222 -13.924 1.00 93.19 257 PHE A N 1
ATOM 2175 C CA . PHE A 1 257 ? 7.813 1.768 -14.007 1.00 93.19 257 PHE A CA 1
ATOM 2176 C C . PHE A 1 257 ? 8.806 1.141 -14.997 1.00 93.19 257 PHE A C 1
ATOM 2178 O O . PHE A 1 257 ? 9.450 0.137 -14.683 1.00 93.19 257 PHE A O 1
ATOM 2185 N N . ALA A 1 258 ? 9.010 1.768 -16.161 1.00 90.50 258 ALA A N 1
ATOM 2186 C CA . ALA A 1 258 ? 9.966 1.299 -17.165 1.00 90.50 258 ALA A CA 1
ATOM 2187 C C . ALA A 1 258 ? 11.423 1.346 -16.669 1.00 90.50 258 ALA A C 1
ATOM 2189 O O . ALA A 1 258 ? 12.234 0.485 -17.032 1.00 90.50 258 ALA A O 1
ATOM 2190 N N . ALA A 1 259 ? 11.763 2.307 -15.804 1.00 88.75 259 ALA A N 1
ATOM 2191 C CA . ALA A 1 259 ? 13.058 2.368 -15.129 1.00 88.75 259 ALA A CA 1
ATOM 2192 C C . ALA A 1 259 ? 13.311 1.111 -14.276 1.00 88.75 259 ALA A C 1
ATOM 2194 O O . ALA A 1 259 ? 14.418 0.575 -14.292 1.00 88.75 259 ALA A O 1
ATOM 2195 N N . ALA A 1 260 ? 12.265 0.596 -13.623 1.00 89.31 260 ALA A N 1
ATOM 2196 C CA . ALA A 1 260 ? 12.292 -0.638 -12.838 1.00 89.31 260 ALA A CA 1
ATOM 2197 C C . ALA A 1 260 ? 12.098 -1.927 -13.672 1.00 89.31 260 ALA A C 1
ATOM 2199 O O . ALA A 1 260 ? 12.209 -3.026 -13.137 1.00 89.31 260 ALA A O 1
ATOM 2200 N N . GLY A 1 261 ? 11.833 -1.817 -14.979 1.00 89.75 261 GLY A N 1
ATOM 2201 C CA . GLY A 1 261 ? 11.668 -2.960 -15.888 1.00 89.75 261 GLY A CA 1
ATOM 2202 C C . GLY A 1 261 ? 10.225 -3.426 -16.125 1.00 89.75 261 GLY A C 1
ATOM 2203 O O . GLY A 1 261 ? 9.994 -4.475 -16.747 1.00 89.75 261 GLY A O 1
ATOM 2204 N N . TYR A 1 262 ? 9.252 -2.640 -15.665 1.00 92.12 262 TYR A N 1
ATOM 2205 C CA . TYR A 1 262 ? 7.821 -2.918 -15.754 1.00 92.12 262 TYR A CA 1
ATOM 2206 C C . TYR A 1 262 ? 7.172 -2.019 -16.809 1.00 92.12 262 TYR A C 1
ATOM 2208 O O . TYR A 1 262 ? 7.396 -0.813 -16.843 1.00 92.12 262 TYR A O 1
ATOM 2216 N N . PHE A 1 263 ? 6.367 -2.607 -17.694 1.00 91.69 263 PHE A N 1
ATOM 2217 C CA . PHE A 1 263 ? 5.678 -1.884 -18.766 1.00 91.69 263 PHE A CA 1
ATOM 2218 C C . PHE A 1 263 ? 4.189 -2.157 -18.700 1.00 91.69 263 PHE A C 1
ATOM 2220 O O . PHE A 1 263 ? 3.773 -3.290 -18.458 1.00 91.69 263 PHE A O 1
ATOM 2227 N N . PHE A 1 264 ? 3.403 -1.127 -18.990 1.00 92.94 264 PHE A N 1
ATOM 2228 C CA . PHE A 1 264 ? 1.954 -1.236 -19.024 1.00 92.94 264 PHE A CA 1
ATOM 2229 C C . PHE A 1 264 ? 1.497 -2.141 -20.173 1.00 92.94 264 PHE A C 1
ATOM 2231 O O . PHE A 1 264 ? 2.068 -2.047 -21.263 1.00 92.94 264 PHE A O 1
ATOM 2238 N N . PRO A 1 265 ? 0.450 -2.972 -19.985 1.00 90.19 265 PRO A N 1
ATOM 2239 C CA . PRO A 1 265 ? -0.012 -3.930 -20.995 1.00 90.19 265 PRO A CA 1
ATOM 2240 C C . PRO A 1 265 ? -0.252 -3.321 -22.382 1.00 90.19 265 PRO A C 1
ATOM 2242 O O . PRO A 1 265 ? 0.117 -3.917 -23.392 1.00 90.19 265 PRO A O 1
ATOM 2245 N N . ALA A 1 266 ? -0.779 -2.094 -22.428 1.00 88.50 266 ALA A N 1
ATOM 2246 C CA . ALA A 1 266 ? -1.028 -1.351 -23.665 1.00 88.50 266 ALA A CA 1
ATOM 2247 C C . ALA A 1 266 ? 0.246 -1.015 -24.474 1.00 88.50 266 ALA A C 1
ATOM 2249 O O . ALA A 1 266 ? 0.163 -0.717 -25.663 1.00 88.50 266 ALA A O 1
ATOM 2250 N N . GLU A 1 267 ? 1.427 -1.050 -23.850 1.00 87.50 267 GLU A N 1
ATOM 2251 C CA . GLU A 1 267 ? 2.704 -0.671 -24.468 1.00 87.50 267 GLU A CA 1
ATOM 2252 C C . GLU A 1 267 ? 3.554 -1.873 -24.875 1.00 87.50 267 GLU A C 1
ATOM 2254 O O . GLU A 1 267 ? 4.445 -1.725 -25.708 1.00 87.50 267 GLU A O 1
ATOM 2259 N N . ILE A 1 268 ? 3.280 -3.063 -24.326 1.00 83.75 268 ILE A N 1
ATOM 2260 C CA . ILE A 1 268 ? 4.138 -4.252 -24.472 1.00 83.75 268 ILE A CA 1
ATOM 2261 C C . ILE A 1 268 ? 4.301 -4.670 -25.943 1.00 83.75 268 ILE A C 1
ATOM 2263 O O . ILE A 1 268 ? 5.344 -5.197 -26.331 1.00 83.75 268 ILE A O 1
ATOM 2267 N N . SER A 1 269 ? 3.298 -4.411 -26.783 1.00 82.25 269 SER A N 1
ATOM 2268 C CA . SER A 1 269 ? 3.350 -4.699 -28.219 1.00 82.25 269 SER A CA 1
ATOM 2269 C C . SER A 1 269 ? 4.049 -3.617 -29.049 1.00 82.25 269 SER A C 1
ATOM 2271 O O . SER A 1 269 ? 4.353 -3.855 -30.217 1.00 82.25 269 SER A O 1
ATOM 2273 N N . ASN A 1 270 ? 4.296 -2.429 -28.490 1.00 84.94 270 ASN A N 1
ATOM 2274 C CA . ASN A 1 270 ? 4.880 -1.305 -29.214 1.00 84.94 270 ASN A CA 1
ATOM 2275 C C . ASN A 1 270 ? 6.368 -1.141 -28.878 1.00 84.94 270 ASN A C 1
ATOM 2277 O O . ASN A 1 270 ? 6.755 -0.452 -27.933 1.00 84.94 270 ASN A O 1
ATOM 2281 N N . VAL A 1 271 ? 7.212 -1.743 -29.719 1.00 81.69 271 VAL A N 1
ATOM 2282 C CA . VAL A 1 271 ? 8.675 -1.703 -29.577 1.00 81.69 271 VAL A CA 1
ATOM 2283 C C . VAL A 1 271 ? 9.222 -0.271 -29.545 1.00 81.69 271 VAL A C 1
ATOM 2285 O O . VAL A 1 271 ? 10.165 -0.004 -28.805 1.00 81.69 271 VAL A O 1
ATOM 2288 N N . GLU A 1 272 ? 8.638 0.666 -30.301 1.00 80.31 272 GLU A N 1
ATOM 2289 C CA . GLU A 1 272 ? 9.102 2.061 -30.338 1.00 80.31 272 GLU A CA 1
ATOM 2290 C C . GLU A 1 272 ? 8.889 2.767 -28.997 1.00 80.31 272 GLU A C 1
ATOM 2292 O O . GLU A 1 272 ? 9.786 3.463 -28.520 1.00 80.31 272 GLU A O 1
ATOM 2297 N N . ILE A 1 273 ? 7.729 2.553 -28.366 1.00 84.50 273 ILE A N 1
ATOM 2298 C CA . ILE A 1 273 ? 7.424 3.117 -27.044 1.00 84.50 273 ILE A CA 1
ATOM 2299 C C . ILE A 1 273 ? 8.374 2.532 -26.001 1.00 84.50 273 ILE A C 1
ATOM 2301 O O . ILE A 1 273 ? 8.986 3.286 -25.246 1.00 84.50 273 ILE A O 1
ATOM 2305 N N . ILE A 1 274 ? 8.557 1.210 -25.998 1.00 84.31 274 ILE A N 1
ATOM 2306 C CA . ILE A 1 274 ? 9.436 0.529 -25.041 1.00 84.31 274 ILE A CA 1
ATOM 2307 C C . ILE A 1 274 ? 10.873 1.046 -25.160 1.00 84.31 274 ILE A C 1
ATOM 2309 O O . ILE A 1 274 ? 11.472 1.435 -24.159 1.00 84.31 274 ILE A O 1
ATOM 2313 N N . LEU A 1 275 ? 11.407 1.120 -26.382 1.00 80.50 275 LEU A N 1
ATOM 2314 C CA . LEU A 1 275 ? 12.740 1.666 -26.635 1.00 80.50 275 LEU A CA 1
ATOM 2315 C C . LEU A 1 275 ? 12.862 3.119 -26.178 1.00 80.50 275 LEU A C 1
ATOM 2317 O O . LEU A 1 275 ? 13.837 3.469 -25.517 1.00 80.50 275 LEU A O 1
ATOM 2321 N N . ARG A 1 276 ? 11.877 3.964 -26.511 1.00 82.88 276 ARG A N 1
ATOM 2322 C CA . ARG A 1 276 ? 11.866 5.369 -26.093 1.00 82.88 276 ARG A CA 1
ATOM 2323 C C . ARG A 1 276 ? 11.947 5.476 -24.574 1.00 82.88 276 ARG A C 1
ATOM 2325 O O . ARG A 1 276 ? 12.764 6.252 -24.089 1.00 82.88 276 ARG A O 1
ATOM 2332 N N . ARG A 1 277 ? 11.150 4.693 -23.838 1.00 84.25 277 ARG A N 1
ATOM 2333 C CA . ARG A 1 277 ? 11.167 4.696 -22.369 1.00 84.25 277 ARG A CA 1
ATOM 2334 C C . ARG A 1 277 ? 12.528 4.271 -21.832 1.00 84.25 277 ARG A C 1
ATOM 2336 O O . ARG A 1 277 ? 13.118 5.048 -21.098 1.00 84.25 277 ARG A O 1
ATOM 2343 N N . ILE A 1 278 ? 13.071 3.136 -22.283 1.00 82.38 278 ILE A N 1
ATOM 2344 C CA . ILE A 1 278 ? 14.389 2.629 -21.849 1.00 82.38 278 ILE A CA 1
ATOM 2345 C C . ILE A 1 278 ? 15.503 3.657 -22.087 1.00 82.38 278 ILE A C 1
ATOM 2347 O O . ILE A 1 278 ? 16.372 3.835 -21.234 1.00 82.38 278 ILE A O 1
ATOM 2351 N N . CYS A 1 279 ? 15.474 4.354 -23.227 1.00 78.31 279 CYS A N 1
ATOM 2352 C CA . CYS A 1 279 ? 16.422 5.427 -23.524 1.00 78.31 279 CYS A CA 1
ATOM 2353 C C . CYS A 1 279 ? 16.260 6.621 -22.576 1.00 78.31 279 CYS A C 1
ATOM 2355 O O . CYS A 1 279 ? 17.255 7.128 -22.063 1.00 78.31 279 CYS A O 1
ATOM 2357 N N . VAL A 1 280 ? 15.022 7.071 -22.341 1.00 80.00 280 VAL A N 1
ATOM 2358 C CA . VAL A 1 280 ? 14.717 8.203 -21.449 1.00 80.00 280 VAL A CA 1
ATOM 2359 C C . VAL A 1 280 ? 15.129 7.897 -20.011 1.00 80.00 280 VAL A C 1
ATOM 2361 O O . VAL A 1 280 ? 15.715 8.747 -19.350 1.00 80.00 280 VAL A O 1
ATOM 2364 N N . THR A 1 281 ? 14.866 6.679 -19.543 1.00 80.12 281 THR A N 1
ATOM 2365 C CA . THR A 1 281 ? 15.145 6.236 -18.171 1.00 80.12 281 THR A CA 1
ATOM 2366 C C . THR A 1 281 ? 16.550 5.671 -17.995 1.00 80.12 281 THR A C 1
ATOM 2368 O O . THR A 1 281 ? 16.904 5.266 -16.893 1.00 80.12 281 THR A O 1
ATOM 2371 N N . GLN A 1 282 ? 17.338 5.591 -19.073 1.00 80.12 282 GLN A N 1
ATOM 2372 C CA . GLN A 1 282 ? 18.685 5.011 -19.090 1.00 80.12 282 GLN A CA 1
ATOM 2373 C C . GLN A 1 282 ? 18.752 3.600 -18.465 1.00 80.12 282 GLN A C 1
ATOM 2375 O O . GLN A 1 282 ? 19.766 3.208 -17.891 1.00 80.12 282 GLN A O 1
ATOM 2380 N N . SER A 1 283 ? 17.682 2.807 -18.592 1.00 81.31 283 SER A N 1
ATOM 2381 C CA . SER A 1 283 ? 17.489 1.539 -17.863 1.00 81.31 283 SER A CA 1
ATOM 2382 C C . SER A 1 283 ? 17.761 0.294 -18.716 1.00 81.31 283 SER A C 1
ATOM 2384 O O . SER A 1 283 ? 17.091 -0.734 -18.589 1.00 81.31 283 SER A O 1
ATOM 2386 N N . PHE A 1 284 ? 18.740 0.375 -19.624 1.00 78.88 284 PHE A N 1
ATOM 2387 C CA . PHE A 1 284 ? 19.091 -0.724 -20.533 1.00 78.88 284 PHE A CA 1
ATOM 2388 C C . PHE A 1 284 ? 19.527 -1.997 -19.797 1.00 78.88 284 PHE A C 1
ATOM 2390 O O . PHE A 1 284 ? 19.166 -3.092 -20.224 1.00 78.88 284 PHE A O 1
ATOM 2397 N N . GLU A 1 285 ? 20.273 -1.870 -18.696 1.00 79.94 285 GLU A N 1
ATOM 2398 C CA . GLU A 1 285 ? 20.744 -3.016 -17.905 1.00 79.94 285 GLU A CA 1
ATOM 2399 C C . GLU A 1 285 ? 19.568 -3.767 -17.266 1.00 79.94 285 GLU A C 1
ATOM 2401 O O . GLU A 1 285 ? 19.425 -4.979 -17.450 1.00 79.94 285 GLU A O 1
ATOM 2406 N N . GLN A 1 286 ? 18.680 -3.027 -16.593 1.00 82.50 286 GLN A N 1
ATOM 2407 C CA . GLN A 1 286 ? 17.467 -3.545 -15.954 1.00 82.50 286 GLN A CA 1
ATOM 2408 C C . GLN A 1 286 ? 16.529 -4.205 -16.972 1.00 82.50 286 GLN A C 1
ATOM 2410 O O . GLN A 1 286 ? 15.872 -5.198 -16.670 1.00 82.50 286 GLN A O 1
ATOM 2415 N N . ASN A 1 287 ? 16.503 -3.689 -18.203 1.00 83.19 287 ASN A N 1
ATOM 2416 C CA . ASN A 1 287 ? 15.632 -4.166 -19.274 1.00 83.19 287 ASN A CA 1
ATOM 2417 C C . ASN A 1 287 ? 16.290 -5.139 -20.258 1.00 83.19 287 ASN A C 1
ATOM 2419 O O . ASN A 1 287 ? 15.656 -5.517 -21.244 1.00 83.19 287 ASN A O 1
ATOM 2423 N N . SER A 1 288 ? 17.520 -5.587 -20.003 1.00 79.44 288 SER A N 1
ATOM 2424 C CA . SER A 1 288 ? 18.305 -6.439 -20.913 1.00 79.44 288 SER A CA 1
ATOM 2425 C C . SER A 1 288 ? 17.519 -7.646 -21.446 1.00 79.44 288 SER A C 1
ATOM 2427 O O . SER A 1 288 ? 17.370 -7.807 -22.657 1.00 79.44 288 SER A O 1
ATOM 2429 N N . ASN A 1 289 ? 16.899 -8.426 -20.557 1.00 80.50 289 ASN A N 1
ATOM 2430 C CA . ASN A 1 289 ? 16.078 -9.589 -20.919 1.00 80.50 289 ASN A CA 1
ATOM 2431 C C . ASN A 1 289 ? 14.895 -9.255 -21.844 1.00 80.50 289 ASN A C 1
ATOM 2433 O O . ASN A 1 289 ? 14.505 -10.079 -22.674 1.00 80.50 289 ASN A O 1
ATOM 2437 N N . ARG A 1 290 ? 14.285 -8.071 -21.691 1.00 78.75 290 ARG A N 1
ATOM 2438 C CA . ARG A 1 290 ? 13.197 -7.611 -22.567 1.00 78.75 290 ARG A CA 1
ATOM 2439 C C . ARG A 1 290 ? 13.759 -7.119 -23.895 1.00 78.75 290 ARG A C 1
ATOM 2441 O O . ARG A 1 290 ? 13.258 -7.547 -24.929 1.00 78.75 290 ARG A O 1
ATOM 2448 N N . CYS A 1 291 ? 14.821 -6.313 -23.880 1.00 74.50 291 CYS A N 1
ATOM 2449 C CA . CYS A 1 291 ? 15.511 -5.830 -25.081 1.00 74.50 291 CYS A CA 1
ATOM 2450 C C . CYS A 1 291 ? 15.871 -6.968 -26.042 1.00 74.50 291 CYS A C 1
ATOM 2452 O O . CYS A 1 291 ? 15.629 -6.858 -27.241 1.00 74.50 291 CYS A O 1
ATOM 2454 N N . GLU A 1 292 ? 16.354 -8.095 -25.516 1.00 74.19 292 GLU A N 1
ATOM 2455 C CA . GLU A 1 292 ? 16.673 -9.277 -26.324 1.00 74.19 292 GLU A CA 1
ATOM 2456 C C . GLU A 1 292 ? 15.458 -9.895 -27.033 1.00 74.19 292 GLU A C 1
ATOM 2458 O O . GLU A 1 292 ? 15.594 -10.481 -28.107 1.00 74.19 292 GLU A O 1
ATOM 2463 N N . LYS A 1 293 ? 14.259 -9.765 -26.457 1.00 78.00 293 LYS A N 1
ATOM 2464 C CA . LYS A 1 293 ? 13.015 -10.325 -27.006 1.00 78.00 293 LYS A CA 1
ATOM 2465 C C . LYS A 1 293 ? 12.328 -9.396 -28.008 1.00 78.00 293 LYS A C 1
ATOM 2467 O O . LYS A 1 293 ? 11.558 -9.883 -28.832 1.00 78.00 293 LYS A O 1
ATOM 2472 N N . LEU A 1 294 ? 12.604 -8.090 -27.964 1.00 72.88 294 LEU A N 1
ATOM 2473 C CA . LEU A 1 294 ? 11.904 -7.068 -28.760 1.00 72.88 294 LEU A CA 1
ATOM 2474 C C . LEU A 1 294 ? 12.217 -7.099 -30.262 1.00 72.88 294 LEU A C 1
ATOM 2476 O O . LEU A 1 294 ? 11.611 -6.338 -31.012 1.00 72.88 294 LEU A O 1
ATOM 2480 N N . ARG A 1 295 ? 13.140 -7.962 -30.712 1.00 76.69 295 ARG A N 1
ATOM 2481 C CA . ARG A 1 295 ? 13.595 -8.029 -32.111 1.00 76.69 295 ARG A CA 1
ATOM 2482 C C . ARG A 1 295 ? 13.920 -6.633 -32.670 1.00 76.69 295 ARG A C 1
ATOM 2484 O O . ARG A 1 295 ? 13.403 -6.210 -33.708 1.00 76.69 295 ARG A O 1
ATOM 2491 N N . LEU A 1 296 ? 14.760 -5.899 -31.940 1.00 72.56 296 LEU A N 1
ATOM 2492 C CA . LEU A 1 296 ? 15.132 -4.512 -32.231 1.00 72.56 296 LEU A CA 1
ATOM 2493 C C . LEU A 1 296 ? 15.687 -4.334 -33.652 1.00 72.56 296 LEU A C 1
ATOM 2495 O O . LEU A 1 296 ? 15.355 -3.365 -34.332 1.00 72.56 296 LEU A O 1
ATOM 2499 N N . GLY A 1 297 ? 16.474 -5.291 -34.136 1.00 70.62 297 GLY A N 1
ATOM 2500 C CA . GLY A 1 297 ? 16.983 -5.345 -35.501 1.00 70.62 297 GLY A CA 1
ATOM 2501 C C . GLY A 1 297 ? 15.882 -5.363 -36.561 1.00 70.62 297 GLY A C 1
ATOM 2502 O O . GLY A 1 297 ? 16.029 -4.702 -37.588 1.00 70.62 297 GLY A O 1
ATOM 2503 N N . GLN A 1 298 ? 14.748 -6.028 -36.312 1.00 76.00 298 GLN A N 1
ATOM 2504 C CA . GLN A 1 298 ? 13.620 -6.046 -37.252 1.00 76.00 298 GLN A CA 1
ATOM 2505 C C . GLN A 1 298 ? 12.995 -4.655 -37.398 1.00 76.00 298 GLN A C 1
ATOM 2507 O O . GLN A 1 298 ? 12.729 -4.198 -38.512 1.00 76.00 298 GLN A O 1
ATOM 2512 N N . VAL A 1 299 ? 12.793 -3.966 -36.275 1.00 72.81 299 VAL A N 1
ATOM 2513 C CA . VAL A 1 299 ? 12.184 -2.629 -36.242 1.00 72.81 299 VAL A CA 1
ATOM 2514 C C . VAL A 1 299 ? 13.118 -1.587 -36.857 1.00 72.81 299 VAL A C 1
ATOM 2516 O O . VAL A 1 299 ? 12.698 -0.803 -37.710 1.00 72.81 299 VAL A O 1
ATOM 2519 N N . MET A 1 300 ? 14.405 -1.617 -36.497 1.00 73.38 300 MET A N 1
ATOM 2520 C CA . MET A 1 300 ? 15.413 -0.715 -37.066 1.00 73.38 300 MET A CA 1
ATOM 2521 C C . MET A 1 300 ? 15.561 -0.911 -38.580 1.00 73.38 300 MET A C 1
ATOM 2523 O O . MET A 1 300 ? 15.686 0.070 -39.317 1.00 73.38 300 MET A O 1
ATOM 2527 N N . TRP A 1 301 ? 15.472 -2.159 -39.058 1.00 75.75 301 TRP A N 1
ATOM 2528 C CA . TRP A 1 301 ? 15.455 -2.480 -40.484 1.00 75.75 301 TRP A CA 1
ATOM 2529 C C . TRP A 1 301 ? 14.229 -1.889 -41.196 1.00 75.75 301 TRP A C 1
ATOM 2531 O O . TRP A 1 301 ? 14.380 -1.172 -42.184 1.00 75.75 301 TRP A O 1
ATOM 2541 N N . GLN A 1 302 ? 13.018 -2.109 -40.668 1.00 76.81 302 GLN A N 1
ATOM 2542 C CA . GLN A 1 302 ? 11.775 -1.569 -41.241 1.00 76.81 302 GLN A CA 1
ATOM 2543 C C . GLN A 1 302 ? 11.768 -0.034 -41.308 1.00 76.81 302 GLN A C 1
ATOM 2545 O O . GLN A 1 302 ? 11.275 0.547 -42.275 1.00 76.81 302 GLN A O 1
ATOM 2550 N N . LYS A 1 303 ? 12.353 0.637 -40.309 1.00 65.81 303 LYS A N 1
ATOM 2551 C CA . LYS A 1 303 ? 12.450 2.107 -40.240 1.00 65.81 303 LYS A CA 1
ATOM 2552 C C . LYS A 1 303 ? 13.621 2.695 -41.030 1.00 65.81 303 LYS A C 1
ATOM 2554 O O . LYS A 1 303 ? 13.799 3.917 -41.019 1.00 65.81 303 LYS A O 1
ATOM 2559 N N . LYS A 1 304 ? 14.395 1.855 -41.729 1.00 67.06 304 LYS A N 1
ATOM 2560 C CA . LYS A 1 304 ? 15.581 2.243 -42.507 1.00 67.06 304 LYS A CA 1
ATOM 2561 C C . LYS A 1 304 ? 16.674 2.910 -41.651 1.00 67.06 304 LYS A C 1
ATOM 2563 O O . LYS A 1 304 ? 17.424 3.750 -42.139 1.00 67.06 304 LYS A O 1
ATOM 2568 N N . LEU A 1 305 ? 16.770 2.552 -40.367 1.00 64.88 305 LEU A N 1
ATOM 2569 C CA . LEU A 1 305 ? 17.779 3.053 -39.421 1.00 64.88 305 LEU A CA 1
ATOM 2570 C C . LEU A 1 305 ? 19.010 2.138 -39.417 1.00 64.88 305 LEU A C 1
ATOM 2572 O O . LEU A 1 305 ? 19.403 1.571 -38.399 1.00 64.88 305 LEU A O 1
ATOM 2576 N N . TYR A 1 306 ? 19.612 1.959 -40.591 1.00 67.12 306 TYR A N 1
ATOM 2577 C CA . TYR A 1 306 ? 20.613 0.915 -40.822 1.00 67.12 306 TYR A CA 1
ATOM 2578 C C . TYR A 1 306 ? 21.890 1.071 -39.983 1.00 67.12 306 TYR A C 1
ATOM 2580 O O . TYR A 1 306 ? 22.512 0.074 -39.629 1.00 67.12 306 TYR A O 1
ATOM 2588 N N . TYR A 1 307 ? 22.257 2.299 -39.612 1.00 63.34 307 TYR A N 1
ATOM 2589 C CA . TYR A 1 307 ? 23.414 2.572 -38.753 1.00 63.34 307 TYR A CA 1
ATOM 2590 C C . TYR A 1 307 ? 23.246 1.999 -37.336 1.00 63.34 307 TYR A C 1
ATOM 2592 O O . TYR A 1 307 ? 24.227 1.595 -36.716 1.00 63.34 307 TYR A O 1
ATOM 2600 N N . LEU A 1 308 ? 22.009 1.911 -36.827 1.00 63.41 308 LEU A N 1
ATOM 2601 C CA . LEU A 1 308 ? 21.739 1.346 -35.503 1.00 63.41 308 LEU A CA 1
ATOM 2602 C C . LEU A 1 308 ? 21.901 -0.174 -35.488 1.00 63.41 308 LEU A C 1
ATOM 2604 O O . LEU A 1 308 ? 22.288 -0.712 -34.458 1.00 63.41 308 LEU A O 1
ATOM 2608 N N . LEU A 1 309 ? 21.701 -0.859 -36.625 1.00 68.44 309 LEU A N 1
ATOM 2609 C CA . LEU A 1 309 ? 21.866 -2.320 -36.760 1.00 68.44 309 LEU A CA 1
ATOM 2610 C C . LEU A 1 309 ? 23.278 -2.798 -36.407 1.00 68.44 309 LEU A C 1
ATOM 2612 O O . LEU A 1 309 ? 23.488 -3.950 -36.017 1.00 68.44 309 LEU A O 1
ATOM 2616 N N . LEU A 1 310 ? 24.245 -1.895 -36.516 1.00 65.75 310 LEU A N 1
ATOM 2617 C CA . LEU A 1 310 ? 25.636 -2.142 -36.206 1.00 65.75 310 LEU A CA 1
ATOM 2618 C C . LEU A 1 310 ? 25.922 -2.144 -34.691 1.00 65.75 310 LEU A C 1
ATOM 2620 O O . LEU A 1 310 ? 26.809 -2.871 -34.264 1.00 65.75 310 LEU A O 1
ATOM 2624 N N . GLN A 1 311 ? 25.111 -1.485 -33.861 1.00 68.25 311 GLN A N 1
ATOM 2625 C CA . GLN A 1 311 ? 25.342 -1.336 -32.414 1.00 68.25 311 GLN A CA 1
ATOM 2626 C C . GLN A 1 311 ? 25.295 -2.655 -31.625 1.00 68.25 311 GLN A C 1
ATOM 2628 O O . GLN A 1 311 ? 24.509 -3.549 -31.947 1.00 68.25 311 GLN A O 1
ATOM 2633 N N . ASP A 1 312 ? 26.088 -2.766 -30.558 1.00 65.94 312 ASP A N 1
ATOM 2634 C CA . ASP A 1 312 ? 26.293 -4.017 -29.803 1.00 65.94 312 ASP A CA 1
ATOM 2635 C C . ASP A 1 312 ? 25.012 -4.615 -29.202 1.00 65.94 312 ASP A C 1
ATOM 2637 O O . ASP A 1 312 ? 24.895 -5.834 -29.081 1.00 65.94 312 ASP A O 1
ATOM 2641 N N . PHE A 1 313 ? 24.008 -3.784 -28.904 1.00 67.56 313 PHE A N 1
ATOM 2642 C CA . PHE A 1 313 ? 22.720 -4.237 -28.369 1.00 67.56 313 PHE A CA 1
ATOM 2643 C C . PHE A 1 313 ? 21.857 -5.016 -29.380 1.00 67.56 313 PHE A C 1
ATOM 2645 O O . PHE A 1 313 ? 20.886 -5.657 -28.984 1.00 67.56 313 PHE A O 1
ATOM 2652 N N . ILE A 1 314 ? 22.197 -5.004 -30.675 1.00 72.94 314 ILE A N 1
ATOM 2653 C CA . ILE A 1 314 ? 21.536 -5.833 -31.697 1.00 72.94 314 ILE A CA 1
ATOM 2654 C C . ILE A 1 314 ? 22.372 -7.087 -31.929 1.00 72.94 314 ILE A C 1
ATOM 2656 O O . ILE A 1 314 ? 23.488 -7.015 -32.444 1.00 72.94 314 ILE A O 1
ATOM 2660 N N . LYS A 1 315 ? 21.845 -8.261 -31.578 1.00 77.25 315 LYS A N 1
ATOM 2661 C CA . LYS A 1 315 ? 22.606 -9.515 -31.672 1.00 77.25 315 LYS A CA 1
ATOM 2662 C C . LYS A 1 315 ? 22.752 -9.976 -33.123 1.00 77.25 315 LYS A C 1
ATOM 2664 O O . LYS A 1 315 ? 21.837 -9.882 -33.936 1.00 77.25 315 LYS A O 1
ATOM 2669 N N . GLN A 1 316 ? 23.895 -10.582 -33.445 1.00 76.38 316 GLN A N 1
ATOM 2670 C CA . GLN A 1 316 ? 24.175 -11.104 -34.791 1.00 76.38 316 GLN A CA 1
ATOM 2671 C C . GLN A 1 316 ? 23.151 -12.154 -35.252 1.00 76.38 316 GLN A C 1
ATOM 2673 O O . GLN A 1 316 ? 22.781 -12.186 -36.423 1.00 76.38 316 GLN A O 1
ATOM 2678 N N . ASN A 1 317 ? 22.688 -13.007 -34.334 1.00 78.06 317 ASN A N 1
ATOM 2679 C CA . ASN A 1 317 ? 21.702 -14.051 -34.629 1.00 78.06 317 ASN A CA 1
ATOM 2680 C C . ASN A 1 317 ? 20.356 -13.466 -35.067 1.00 78.06 317 ASN A C 1
ATOM 2682 O O . ASN A 1 317 ? 19.661 -14.065 -35.883 1.00 78.06 317 ASN A O 1
ATOM 2686 N N . GLU A 1 318 ? 20.023 -12.283 -34.558 1.00 77.19 318 GLU A N 1
ATOM 2687 C CA . GLU A 1 318 ? 18.815 -11.563 -34.927 1.00 77.19 318 GLU A CA 1
ATOM 2688 C C . GLU A 1 318 ? 18.915 -10.979 -36.341 1.00 77.19 318 GLU A C 1
ATOM 2690 O O . GLU A 1 318 ? 17.994 -11.107 -37.133 1.00 77.19 318 GLU A O 1
ATOM 2695 N N . LEU A 1 319 ? 20.065 -10.412 -36.714 1.00 77.12 319 LEU A N 1
ATOM 2696 C CA . LEU A 1 319 ? 20.276 -9.928 -38.083 1.00 77.12 319 LEU A CA 1
ATOM 2697 C C . LEU A 1 319 ? 20.262 -11.072 -39.104 1.00 77.12 319 LEU A C 1
ATOM 2699 O O . LEU A 1 319 ? 19.714 -10.929 -40.194 1.00 77.12 319 LEU A O 1
ATOM 2703 N N . LYS A 1 320 ? 20.830 -12.231 -38.742 1.00 78.81 320 LYS A N 1
ATOM 2704 C CA . LYS A 1 320 ? 20.839 -13.425 -39.601 1.00 78.81 320 LYS A CA 1
ATOM 2705 C C . LYS A 1 320 ? 19.433 -13.963 -39.873 1.00 78.81 320 LYS A C 1
ATOM 2707 O O . LYS A 1 320 ? 19.194 -14.443 -40.976 1.00 78.81 320 LYS A O 1
ATOM 2712 N N . SER A 1 321 ? 18.509 -13.875 -38.913 1.00 77.25 321 SER A N 1
ATOM 2713 C CA . SER A 1 321 ? 17.124 -14.331 -39.109 1.00 77.25 321 SER A CA 1
ATOM 2714 C C . SER A 1 321 ? 16.290 -13.390 -39.987 1.00 77.25 321 SER A C 1
ATOM 2716 O O . SER A 1 321 ? 15.244 -13.798 -40.486 1.00 77.25 321 SER A O 1
ATOM 2718 N N . LEU A 1 322 ? 16.761 -12.161 -40.224 1.00 73.56 322 LEU A N 1
ATOM 2719 C CA . LEU A 1 322 ? 16.117 -11.170 -41.093 1.00 73.56 322 LEU A CA 1
ATOM 2720 C C . LEU A 1 322 ? 16.541 -11.271 -42.566 1.00 73.56 322 LEU A C 1
ATOM 2722 O O . LEU A 1 322 ? 16.004 -10.541 -43.401 1.00 73.56 322 LEU A O 1
ATOM 2726 N N . ILE A 1 323 ? 17.481 -12.159 -42.910 1.00 74.81 323 ILE A N 1
ATOM 2727 C CA . ILE A 1 323 ? 17.846 -12.422 -44.306 1.00 74.81 323 ILE A CA 1
ATOM 2728 C C . ILE A 1 323 ? 16.694 -13.186 -44.969 1.00 74.81 323 ILE A C 1
ATOM 2730 O O . ILE A 1 323 ? 16.602 -14.409 -44.885 1.00 74.81 323 ILE A O 1
ATOM 2734 N N . VAL A 1 324 ? 15.807 -12.458 -45.643 1.00 60.78 324 VAL A N 1
ATOM 2735 C CA . VAL A 1 324 ? 14.779 -13.035 -46.514 1.00 60.78 324 VAL A CA 1
ATOM 2736 C C . VAL A 1 324 ? 15.183 -12.752 -47.960 1.00 60.78 324 VAL A C 1
ATOM 2738 O O . VAL A 1 324 ? 15.108 -11.614 -48.421 1.00 60.78 324 VAL A O 1
ATOM 2741 N N . GLY A 1 325 ? 15.640 -13.784 -48.673 1.00 64.81 325 GLY A N 1
ATOM 2742 C CA . GLY A 1 325 ? 16.100 -13.676 -50.063 1.00 64.81 325 GLY A CA 1
ATOM 2743 C C . GLY A 1 325 ? 17.500 -13.066 -50.224 1.00 64.81 325 GLY A C 1
ATOM 2744 O O . GLY A 1 325 ? 18.296 -13.034 -49.289 1.00 64.81 325 GLY A O 1
ATOM 2745 N N . ASN A 1 326 ? 17.813 -12.605 -51.440 1.00 66.50 326 ASN A N 1
ATOM 2746 C CA . ASN A 1 326 ? 19.086 -11.958 -51.766 1.00 66.50 326 ASN A CA 1
ATOM 2747 C C . ASN A 1 326 ? 19.017 -10.475 -51.370 1.00 66.50 326 ASN A C 1
ATOM 2749 O O . ASN A 1 326 ? 18.493 -9.659 -52.128 1.00 66.50 326 ASN A O 1
ATOM 2753 N N . ASN A 1 327 ? 19.504 -10.134 -50.174 1.00 79.06 327 ASN A N 1
ATOM 2754 C CA . ASN A 1 327 ? 19.557 -8.757 -49.679 1.00 79.06 327 ASN A CA 1
ATOM 2755 C C . ASN A 1 327 ? 21.012 -8.315 -49.435 1.00 79.06 327 ASN A C 1
ATOM 2757 O O . ASN A 1 327 ? 21.528 -8.456 -48.320 1.00 79.06 327 ASN A O 1
ATOM 2761 N N . PRO A 1 328 ? 21.676 -7.758 -50.463 1.00 76.31 328 PRO A N 1
ATOM 2762 C CA . PRO A 1 328 ? 23.083 -7.374 -50.397 1.00 76.31 328 PRO A CA 1
ATOM 2763 C C . PRO A 1 328 ? 23.424 -6.359 -49.293 1.00 76.31 328 PRO A C 1
ATOM 2765 O O . PRO A 1 328 ? 24.521 -6.411 -48.738 1.00 76.31 328 PRO A O 1
ATOM 2768 N N . LEU A 1 329 ? 22.490 -5.469 -48.927 1.00 76.12 329 LEU A N 1
ATOM 2769 C CA . LEU A 1 329 ? 22.678 -4.509 -47.830 1.00 76.12 329 LEU A CA 1
ATOM 2770 C C . LEU A 1 329 ? 22.761 -5.216 -46.473 1.00 76.12 329 LEU A C 1
ATOM 2772 O O . LEU A 1 329 ? 23.660 -4.939 -45.682 1.00 76.12 329 LEU A O 1
ATOM 2776 N N . MET A 1 330 ? 21.845 -6.149 -46.202 1.00 78.94 330 MET A N 1
ATOM 2777 C CA . MET A 1 330 ? 21.849 -6.905 -44.947 1.00 78.94 330 MET A CA 1
ATOM 2778 C C . MET A 1 330 ? 23.100 -7.788 -44.834 1.00 78.94 330 MET A C 1
ATOM 2780 O O . MET A 1 330 ? 23.722 -7.850 -43.773 1.00 78.94 330 MET A O 1
ATOM 2784 N N . GLU A 1 331 ? 23.519 -8.418 -45.938 1.00 79.62 331 GLU A N 1
ATOM 2785 C CA . GLU A 1 331 ? 24.776 -9.175 -45.992 1.00 79.62 331 GLU A CA 1
ATOM 2786 C C . GLU A 1 331 ? 25.988 -8.296 -45.663 1.00 79.62 331 GLU A C 1
ATOM 2788 O O . GLU A 1 331 ? 26.877 -8.718 -44.920 1.00 79.62 331 GLU A O 1
ATOM 2793 N N . PHE A 1 332 ? 26.012 -7.062 -46.174 1.00 77.12 332 PHE A N 1
ATOM 2794 C CA . PHE A 1 332 ? 27.069 -6.101 -45.882 1.00 77.12 332 PHE A CA 1
ATOM 2795 C C . PHE A 1 332 ? 27.076 -5.660 -44.411 1.00 77.12 332 PHE A C 1
ATOM 2797 O O . PHE A 1 332 ? 28.133 -5.676 -43.781 1.00 77.12 332 PHE A O 1
ATOM 2804 N N . ILE A 1 333 ? 25.914 -5.358 -43.825 1.00 74.94 333 ILE A N 1
ATOM 2805 C CA . ILE A 1 333 ? 25.787 -4.978 -42.406 1.00 74.94 333 ILE A CA 1
ATOM 2806 C C . ILE A 1 333 ? 26.241 -6.119 -41.483 1.00 74.94 333 ILE A C 1
ATOM 2808 O O . ILE A 1 333 ? 26.987 -5.892 -40.528 1.00 74.94 333 ILE A O 1
ATOM 2812 N N . ILE A 1 334 ? 25.855 -7.363 -41.780 1.00 80.44 334 ILE A N 1
ATOM 2813 C CA . ILE A 1 334 ? 26.299 -8.534 -41.012 1.00 80.44 334 ILE A CA 1
ATOM 2814 C C . ILE A 1 334 ? 27.809 -8.733 -41.161 1.00 80.44 334 ILE A C 1
ATOM 2816 O O . ILE A 1 334 ? 28.482 -9.009 -40.166 1.00 80.44 334 ILE A O 1
ATOM 2820 N N . ALA A 1 335 ? 28.359 -8.579 -42.370 1.00 76.31 335 ALA A N 1
ATOM 2821 C CA . ALA A 1 335 ? 29.797 -8.683 -42.601 1.00 76.31 335 ALA A CA 1
ATOM 2822 C C . ALA A 1 335 ? 30.573 -7.626 -41.802 1.00 76.31 335 ALA A C 1
ATOM 2824 O O . ALA A 1 335 ? 31.546 -7.983 -41.146 1.00 76.31 335 ALA A O 1
ATOM 2825 N N . LEU A 1 336 ? 30.109 -6.371 -41.782 1.00 72.12 336 LEU A N 1
ATOM 2826 C CA . LEU A 1 336 ? 30.700 -5.304 -40.968 1.00 72.12 336 LEU A CA 1
ATOM 2827 C C . LEU A 1 336 ? 30.686 -5.642 -39.474 1.00 72.12 336 LEU A C 1
ATOM 2829 O O . LEU A 1 336 ? 31.683 -5.437 -38.792 1.00 72.12 336 LEU A O 1
ATOM 2833 N N . LYS A 1 337 ? 29.584 -6.208 -38.974 1.00 76.06 337 LYS A N 1
ATOM 2834 C CA . LYS A 1 337 ? 29.418 -6.525 -37.550 1.00 76.06 337 LYS A CA 1
ATOM 2835 C C . LYS A 1 337 ? 30.199 -7.753 -37.076 1.00 76.06 337 LYS A C 1
ATOM 2837 O O . LYS A 1 337 ? 30.513 -7.870 -35.896 1.00 76.06 337 LYS A O 1
ATOM 2842 N N . THR A 1 338 ? 30.452 -8.705 -37.971 1.00 75.25 338 THR A N 1
ATOM 2843 C CA . THR A 1 338 ? 31.016 -10.021 -37.618 1.00 75.25 338 THR A CA 1
ATOM 2844 C C . THR A 1 338 ? 32.505 -10.148 -37.904 1.00 75.25 338 THR A C 1
ATOM 2846 O O . THR A 1 338 ? 33.143 -11.016 -37.317 1.00 75.25 338 THR A O 1
ATOM 2849 N N . ARG A 1 339 ? 33.053 -9.331 -38.810 1.00 74.00 339 ARG A N 1
ATOM 2850 C CA . ARG A 1 339 ? 34.406 -9.505 -39.349 1.00 74.00 339 ARG A CA 1
ATOM 2851 C C . ARG A 1 339 ? 35.326 -8.368 -38.925 1.00 74.00 339 ARG A C 1
ATOM 2853 O O . ARG A 1 339 ? 34.940 -7.199 -38.887 1.00 74.00 339 ARG A O 1
ATOM 2860 N N . SER A 1 340 ? 36.572 -8.706 -38.632 1.00 64.81 340 SER A N 1
ATOM 2861 C CA . SER A 1 340 ? 37.630 -7.755 -38.341 1.00 64.81 340 SER A CA 1
ATOM 2862 C C . SER A 1 340 ? 38.039 -7.002 -39.602 1.00 64.81 340 SER A C 1
ATOM 2864 O O . SER A 1 340 ? 38.370 -7.580 -40.631 1.00 64.81 340 SER A O 1
ATOM 2866 N N . LEU A 1 341 ? 38.094 -5.677 -39.499 1.00 60.53 341 LEU A N 1
ATOM 2867 C CA . LEU A 1 341 ? 38.699 -4.825 -40.528 1.00 60.53 341 LEU A CA 1
ATOM 2868 C C . LEU A 1 341 ? 40.233 -4.754 -40.405 1.00 60.53 341 LEU A C 1
ATOM 2870 O O . LEU A 1 341 ? 40.880 -4.122 -41.234 1.00 60.53 341 LEU A O 1
ATOM 2874 N N . LYS A 1 342 ? 40.818 -5.350 -39.352 1.00 55.56 342 LYS A N 1
ATOM 2875 C CA . LYS A 1 342 ? 42.272 -5.354 -39.114 1.00 55.56 342 LYS A CA 1
ATOM 2876 C C . LYS A 1 342 ? 42.978 -6.513 -39.822 1.00 55.56 342 LYS A C 1
ATOM 2878 O O . LYS A 1 342 ? 44.167 -6.410 -40.099 1.00 55.56 342 LYS A O 1
ATOM 2883 N N . GLU A 1 343 ? 42.257 -7.593 -40.107 1.00 60.78 343 GLU A N 1
ATOM 2884 C CA . GLU A 1 343 ? 42.791 -8.792 -40.753 1.00 60.78 343 GLU A CA 1
ATOM 2885 C C . GLU A 1 343 ? 42.479 -8.763 -42.250 1.00 60.78 343 GLU A C 1
ATOM 2887 O O . GLU A 1 343 ? 41.334 -8.550 -42.646 1.00 60.78 343 GLU A O 1
ATOM 2892 N N . ALA A 1 344 ? 43.491 -8.974 -43.095 1.00 55.81 344 ALA A N 1
ATOM 2893 C CA . ALA A 1 344 ? 43.364 -8.816 -44.546 1.00 55.81 344 ALA A CA 1
ATOM 2894 C C . ALA A 1 344 ? 42.305 -9.752 -45.163 1.00 55.81 344 ALA A C 1
ATOM 2896 O O . ALA A 1 344 ? 41.513 -9.325 -46.005 1.00 55.81 344 ALA A O 1
ATOM 2897 N N . ASP A 1 345 ? 42.239 -11.003 -44.704 1.00 64.62 345 ASP A N 1
ATOM 2898 C CA . ASP A 1 345 ? 41.292 -12.002 -45.216 1.00 64.62 345 ASP A CA 1
ATOM 2899 C C . ASP A 1 345 ? 39.842 -11.719 -44.797 1.00 64.62 345 ASP A C 1
ATOM 2901 O O . ASP A 1 345 ? 38.894 -11.954 -45.556 1.00 64.62 345 ASP A O 1
ATOM 2905 N N . GLU A 1 346 ? 39.649 -11.188 -43.590 1.00 60.66 346 GLU A N 1
ATOM 2906 C CA . GLU A 1 346 ? 38.337 -10.797 -43.072 1.00 60.66 346 GLU A CA 1
ATOM 2907 C C . GLU A 1 346 ? 37.847 -9.486 -43.691 1.00 60.66 346 GLU A C 1
ATOM 2909 O O . GLU A 1 346 ? 36.674 -9.360 -44.059 1.00 60.66 346 GLU A O 1
ATOM 2914 N N . PHE A 1 347 ? 38.762 -8.549 -43.917 1.00 58.34 347 PHE A N 1
ATOM 2915 C CA . PHE A 1 347 ? 38.502 -7.313 -44.636 1.00 58.34 347 PHE A CA 1
ATOM 2916 C C . PHE A 1 347 ? 38.125 -7.565 -46.099 1.00 58.34 347 PHE A C 1
ATOM 2918 O O . PHE A 1 347 ? 37.151 -6.991 -46.586 1.00 58.34 347 PHE A O 1
ATOM 2925 N N . LYS A 1 348 ? 38.812 -8.487 -46.788 1.00 61.84 348 LYS A N 1
ATOM 2926 C CA . LYS A 1 348 ? 38.474 -8.895 -48.164 1.00 61.84 348 LYS A CA 1
ATOM 2927 C C . LYS A 1 348 ? 37.032 -9.372 -48.276 1.00 61.84 348 LYS A C 1
ATOM 2929 O O . LYS A 1 348 ? 36.284 -9.008 -49.180 1.00 61.84 348 LYS A O 1
ATOM 2934 N N . LYS A 1 349 ? 36.623 -10.152 -47.287 1.00 68.25 349 LYS A N 1
ATOM 2935 C CA . LYS A 1 349 ? 35.270 -10.657 -47.101 1.00 68.25 349 LYS A CA 1
ATOM 2936 C C . LYS A 1 349 ? 34.239 -9.536 -46.868 1.00 68.25 349 LYS A C 1
ATOM 2938 O O . LYS A 1 349 ? 33.117 -9.660 -47.354 1.00 68.25 349 LYS A O 1
ATOM 2943 N N . VAL A 1 350 ? 34.580 -8.463 -46.149 1.00 66.12 350 VAL A N 1
ATOM 2944 C CA . VAL A 1 350 ? 33.726 -7.260 -46.004 1.00 66.12 350 VAL A CA 1
ATOM 2945 C C . VAL A 1 350 ? 33.650 -6.481 -47.320 1.00 66.12 350 VAL A C 1
ATOM 2947 O O . VAL A 1 350 ? 32.558 -6.121 -47.753 1.00 66.12 350 VAL A O 1
ATOM 2950 N N . SER A 1 351 ? 34.791 -6.291 -47.985 1.00 61.50 351 SER A N 1
ATOM 2951 C CA . SER A 1 351 ? 34.915 -5.603 -49.274 1.00 61.50 351 SER A CA 1
ATOM 2952 C C . SER A 1 351 ? 34.064 -6.272 -50.361 1.00 61.50 351 SER A C 1
ATOM 2954 O O . SER A 1 351 ? 33.275 -5.608 -51.025 1.00 61.50 351 SER A O 1
ATOM 2956 N N . MET A 1 352 ? 34.086 -7.606 -50.457 1.00 68.12 352 MET A N 1
ATOM 2957 C CA . MET A 1 352 ? 33.221 -8.351 -51.381 1.00 68.12 352 MET A CA 1
ATOM 2958 C C . MET A 1 352 ? 31.722 -8.116 -51.131 1.00 68.12 352 MET A C 1
ATOM 2960 O O . MET A 1 352 ? 30.953 -8.001 -52.087 1.00 68.12 352 MET A O 1
ATOM 2964 N N . CYS A 1 353 ? 31.289 -8.051 -49.868 1.00 71.44 353 CYS A N 1
ATOM 2965 C CA . CYS A 1 353 ? 29.896 -7.752 -49.524 1.00 71.44 353 CYS A CA 1
ATOM 2966 C C . CYS A 1 353 ? 29.532 -6.294 -49.856 1.00 71.44 353 CYS A C 1
ATOM 2968 O O . CYS A 1 353 ? 28.446 -6.052 -50.377 1.00 71.44 353 CYS A O 1
ATOM 2970 N N . ALA A 1 354 ? 30.454 -5.348 -49.646 1.00 65.81 354 ALA A N 1
ATOM 2971 C CA . ALA A 1 354 ? 30.279 -3.952 -50.048 1.00 65.81 354 ALA A CA 1
ATOM 2972 C C . ALA A 1 354 ? 30.093 -3.828 -51.570 1.00 65.81 354 ALA A C 1
ATOM 2974 O O . ALA A 1 354 ? 29.134 -3.210 -52.026 1.00 65.81 354 ALA A O 1
ATOM 2975 N N . THR A 1 355 ? 30.950 -4.482 -52.362 1.00 65.06 355 THR A N 1
ATOM 2976 C CA . THR A 1 355 ? 30.858 -4.484 -53.830 1.00 65.06 355 THR A CA 1
ATOM 2977 C C . THR A 1 355 ? 29.546 -5.098 -54.319 1.00 65.06 355 THR A C 1
ATOM 2979 O O . THR A 1 355 ? 28.934 -4.572 -55.245 1.00 65.06 355 THR A O 1
ATOM 2982 N N . LYS A 1 356 ? 29.074 -6.191 -53.701 1.00 73.75 356 LYS A N 1
ATOM 2983 C CA . LYS A 1 356 ? 27.765 -6.789 -54.025 1.00 73.75 356 LYS A CA 1
ATOM 2984 C C . LYS A 1 356 ? 26.607 -5.833 -53.741 1.00 73.75 356 LYS A C 1
ATOM 2986 O O . LYS A 1 356 ? 25.712 -5.717 -54.572 1.00 73.75 356 LYS A O 1
ATOM 2991 N N . TYR A 1 357 ? 26.634 -5.148 -52.598 1.00 71.00 357 TYR A N 1
ATOM 2992 C CA . TYR A 1 357 ? 25.629 -4.144 -52.256 1.00 71.00 357 TYR A CA 1
ATOM 2993 C C . TYR A 1 357 ? 25.623 -2.983 -53.246 1.00 71.00 357 TYR A C 1
ATOM 2995 O O . TYR A 1 357 ? 24.574 -2.622 -53.770 1.00 71.00 357 TYR A O 1
ATOM 3003 N N . LEU A 1 358 ? 26.792 -2.464 -53.592 1.00 63.81 358 LEU A N 1
ATOM 3004 C CA . LEU A 1 358 ? 26.904 -1.337 -54.513 1.00 63.81 358 LEU A CA 1
ATOM 3005 C C . LEU A 1 358 ? 26.464 -1.696 -55.935 1.00 63.81 358 LEU A C 1
ATOM 3007 O O . LEU A 1 358 ? 25.755 -0.919 -56.564 1.00 63.81 358 LEU A O 1
ATOM 3011 N N . LYS A 1 359 ? 26.778 -2.912 -56.402 1.00 68.62 359 LYS A N 1
ATOM 3012 C CA . LYS A 1 359 ? 26.251 -3.447 -57.669 1.00 68.62 359 LYS A CA 1
ATOM 3013 C C . LYS A 1 359 ? 24.728 -3.572 -57.671 1.00 68.62 359 LYS A C 1
ATOM 3015 O O . LYS A 1 359 ? 24.117 -3.437 -58.721 1.00 68.62 359 LYS A O 1
ATOM 3020 N N . SER A 1 360 ? 24.110 -3.819 -56.515 1.00 71.88 360 SER A N 1
ATOM 3021 C CA . SER A 1 360 ? 22.648 -3.908 -56.408 1.00 71.88 360 SER A CA 1
ATOM 3022 C C . SER A 1 360 ? 21.927 -2.556 -56.450 1.00 71.88 360 SER A C 1
ATOM 3024 O O . SER A 1 360 ? 20.709 -2.537 -56.584 1.00 71.88 360 SER A O 1
ATOM 3026 N N . LEU A 1 361 ? 22.659 -1.441 -56.349 1.00 64.88 361 LEU A N 1
ATOM 3027 C CA . LEU A 1 361 ? 22.107 -0.083 -56.402 1.00 64.88 361 LEU A CA 1
ATOM 3028 C C . LEU A 1 361 ? 22.128 0.536 -57.811 1.00 64.88 361 LEU A C 1
ATOM 3030 O O . LEU A 1 361 ? 21.683 1.668 -57.956 1.00 64.88 361 LEU A O 1
ATOM 3034 N N . ASP A 1 362 ? 22.650 -0.177 -58.819 1.00 58.09 362 ASP A N 1
ATOM 3035 C CA . ASP A 1 362 ? 22.809 0.298 -60.209 1.00 58.09 362 ASP A CA 1
ATOM 3036 C C . ASP A 1 362 ? 23.568 1.640 -60.330 1.00 58.09 362 ASP A C 1
ATOM 3038 O O . ASP A 1 362 ? 23.383 2.423 -61.257 1.00 58.09 362 ASP A O 1
ATOM 3042 N N . ILE A 1 363 ? 24.435 1.926 -59.352 1.00 57.22 363 ILE A N 1
ATOM 3043 C CA . ILE A 1 363 ? 25.302 3.107 -59.341 1.00 57.22 363 ILE A CA 1
ATOM 3044 C C . ILE A 1 363 ? 26.554 2.781 -60.154 1.00 57.22 363 ILE A C 1
ATOM 3046 O O . ILE A 1 363 ? 27.209 1.766 -59.900 1.00 57.22 363 ILE A O 1
ATOM 3050 N N . ASP A 1 364 ? 26.924 3.660 -61.088 1.00 53.12 364 ASP A N 1
ATOM 3051 C CA . ASP A 1 364 ? 28.137 3.512 -61.893 1.00 53.12 364 ASP A CA 1
ATOM 3052 C C . ASP A 1 364 ? 29.393 3.670 -61.006 1.00 53.12 364 ASP A C 1
ATOM 3054 O O . ASP A 1 364 ? 29.864 4.768 -60.677 1.00 53.12 364 ASP A O 1
ATOM 3058 N N . LEU A 1 365 ? 29.885 2.516 -60.544 1.00 50.56 365 LEU A N 1
ATOM 3059 C CA . LEU A 1 365 ? 30.904 2.324 -59.503 1.00 50.56 365 LEU A CA 1
ATOM 3060 C C . LEU A 1 365 ? 32.183 3.133 -59.744 1.00 50.56 365 LEU A C 1
ATOM 3062 O O . LEU A 1 365 ? 32.831 3.577 -58.795 1.00 50.56 365 LEU A O 1
ATOM 3066 N N . TYR A 1 36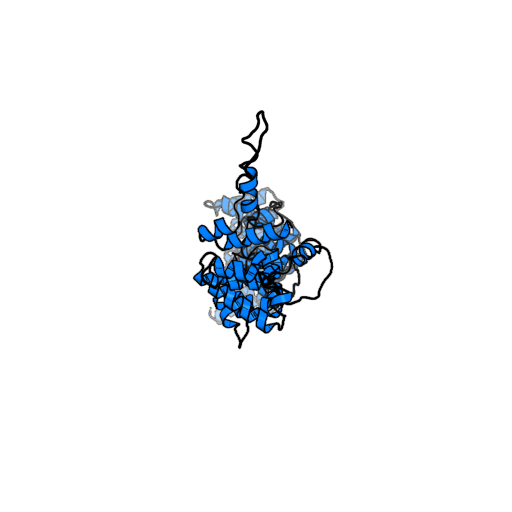6 ? 32.544 3.317 -61.013 1.00 49.31 366 TYR A N 1
ATOM 3067 C CA . TYR A 1 366 ? 33.822 3.891 -61.420 1.00 49.31 366 TYR A CA 1
ATOM 3068 C C . TYR A 1 366 ? 33.811 5.422 -61.510 1.00 49.31 366 TYR A C 1
ATOM 3070 O O . TYR A 1 366 ? 34.889 6.015 -61.527 1.00 49.31 366 TYR A O 1
ATOM 3078 N N . GLN A 1 367 ? 32.635 6.064 -61.510 1.00 48.31 367 GLN A N 1
ATOM 3079 C CA . GLN A 1 367 ? 32.519 7.528 -61.544 1.00 48.31 367 GLN A CA 1
ATOM 3080 C C . GLN A 1 367 ? 32.135 8.153 -60.193 1.00 48.31 367 GLN A C 1
ATOM 3082 O O . GLN A 1 367 ? 32.604 9.251 -59.901 1.00 48.31 367 GLN A O 1
ATOM 3087 N N . GLN A 1 368 ? 31.332 7.487 -59.349 1.00 43.84 368 GLN A N 1
ATOM 3088 C CA . GLN A 1 368 ? 30.758 8.132 -58.150 1.00 43.84 368 GLN A CA 1
ATOM 3089 C C . GLN A 1 368 ? 31.374 7.719 -56.797 1.00 43.84 368 GLN A C 1
ATOM 3091 O O . GLN A 1 368 ? 31.246 8.468 -55.831 1.00 43.84 368 GLN A O 1
ATOM 3096 N N . GLN A 1 369 ? 32.064 6.574 -56.683 1.00 50.34 369 GLN A N 1
ATOM 3097 C CA . GLN A 1 369 ? 32.633 6.094 -55.404 1.00 50.34 369 GLN A CA 1
ATOM 3098 C C . GLN A 1 369 ? 34.062 5.509 -55.578 1.00 50.34 369 GLN A C 1
ATOM 3100 O O . GLN A 1 369 ? 34.263 4.298 -55.443 1.00 50.34 369 GLN A O 1
ATOM 3105 N N . PRO A 1 370 ? 35.100 6.344 -55.811 1.00 48.34 370 PRO A N 1
ATOM 3106 C CA . PRO A 1 370 ? 36.490 5.910 -56.053 1.00 48.34 370 PRO A CA 1
ATOM 3107 C C . PRO A 1 370 ? 37.112 5.059 -54.933 1.00 48.34 370 PRO A C 1
ATOM 3109 O O . PRO A 1 370 ? 38.037 4.284 -55.172 1.00 48.34 370 PRO A O 1
ATOM 3112 N N . LEU A 1 371 ? 36.579 5.163 -53.711 1.00 47.09 371 LEU A N 1
ATOM 3113 C CA . LEU A 1 371 ? 36.944 4.323 -52.569 1.00 47.09 371 LEU A CA 1
ATOM 3114 C C . LEU A 1 371 ? 36.788 2.827 -52.870 1.00 47.09 371 LEU A C 1
ATOM 3116 O O . LEU A 1 371 ? 37.618 2.042 -52.426 1.00 47.09 371 LEU A O 1
ATOM 3120 N N . ILE A 1 372 ? 35.793 2.423 -53.665 1.00 48.75 372 ILE A N 1
ATOM 3121 C CA . ILE A 1 372 ? 35.577 1.018 -54.049 1.00 48.75 372 ILE A CA 1
ATOM 3122 C C . ILE A 1 372 ? 36.740 0.508 -54.895 1.00 48.75 372 ILE A C 1
ATOM 3124 O O . ILE A 1 372 ? 37.207 -0.603 -54.677 1.00 48.75 372 ILE A O 1
ATOM 3128 N N . ARG A 1 373 ? 37.277 1.348 -55.787 1.00 50.47 373 ARG A N 1
ATOM 3129 C CA . ARG A 1 373 ? 38.456 1.022 -56.597 1.00 50.47 373 ARG A CA 1
ATOM 3130 C C . ARG A 1 373 ? 39.699 0.837 -55.731 1.00 50.47 373 ARG A C 1
ATOM 3132 O O . ARG A 1 373 ? 40.510 -0.045 -55.993 1.00 50.47 373 ARG A O 1
ATOM 3139 N N . VAL A 1 374 ? 39.809 1.621 -54.658 1.00 49.47 374 VAL A N 1
ATOM 3140 C CA . VAL A 1 374 ? 40.845 1.452 -53.632 1.00 49.47 374 VAL A CA 1
ATOM 3141 C C . VAL A 1 374 ? 40.628 0.147 -52.852 1.00 49.47 374 VAL A C 1
ATOM 3143 O O . VAL A 1 374 ? 41.579 -0.603 -52.666 1.00 49.47 374 VAL A O 1
ATOM 3146 N N . PHE A 1 375 ? 39.393 -0.191 -52.464 1.00 49.56 375 PHE A N 1
ATOM 3147 C CA . PHE A 1 375 ? 39.059 -1.470 -51.820 1.00 49.56 375 PHE A CA 1
ATOM 3148 C C . PHE A 1 375 ? 39.301 -2.692 -52.728 1.00 49.56 375 PHE A C 1
ATOM 3150 O O . PHE A 1 375 ? 39.727 -3.736 -52.233 1.00 49.56 375 PHE A O 1
ATOM 3157 N N . GLU A 1 376 ? 39.067 -2.576 -54.038 1.00 50.94 376 GLU A N 1
ATOM 3158 C CA . GLU A 1 376 ? 39.360 -3.608 -55.043 1.00 50.94 376 GLU A CA 1
ATOM 3159 C C . GLU A 1 376 ? 40.873 -3.784 -55.242 1.00 50.94 376 GLU A C 1
ATOM 3161 O O . GLU A 1 376 ? 41.354 -4.918 -55.240 1.00 50.94 376 GLU A O 1
ATOM 3166 N N . LEU A 1 377 ? 41.640 -2.687 -55.287 1.00 50.06 377 LEU A N 1
ATOM 3167 C CA . LEU A 1 377 ? 43.108 -2.726 -55.359 1.00 50.06 377 LEU A CA 1
ATOM 3168 C C . LEU A 1 377 ? 43.755 -3.399 -54.137 1.00 50.06 377 LEU A C 1
ATOM 3170 O O . LEU A 1 377 ? 44.825 -3.988 -54.261 1.00 50.06 377 LEU A O 1
ATOM 3174 N N . LEU A 1 378 ? 43.122 -3.310 -52.964 1.00 45.72 378 LEU A N 1
ATOM 3175 C CA . LEU A 1 378 ? 43.587 -3.937 -51.719 1.00 45.72 378 LEU A CA 1
ATOM 3176 C C . LEU A 1 378 ? 43.224 -5.425 -51.607 1.00 45.72 378 LEU A C 1
ATOM 3178 O O . LEU A 1 378 ? 43.815 -6.132 -50.792 1.00 45.72 378 LEU A O 1
ATOM 3182 N N . ASN A 1 379 ? 42.243 -5.900 -52.383 1.00 45.59 379 ASN A N 1
ATOM 3183 C CA . ASN A 1 379 ? 41.835 -7.310 -52.403 1.00 45.59 379 ASN A CA 1
ATOM 3184 C C . ASN A 1 379 ? 42.768 -8.192 -53.245 1.00 45.59 379 ASN A C 1
ATOM 3186 O O . ASN A 1 379 ? 42.766 -9.423 -53.089 1.00 45.59 379 ASN A O 1
ATOM 3190 N N . GLU A 1 380 ? 43.537 -7.574 -54.139 1.00 47.50 380 GLU A N 1
ATOM 3191 C CA . GLU A 1 380 ? 44.624 -8.202 -54.878 1.00 47.50 380 GLU A CA 1
ATOM 3192 C C . GLU A 1 380 ? 45.940 -8.027 -54.109 1.00 47.50 380 GLU A C 1
ATOM 3194 O O . GLU A 1 380 ? 46.176 -6.998 -53.481 1.00 47.50 380 GLU A O 1
ATOM 3199 N N . THR A 1 381 ? 46.819 -9.034 -54.135 1.00 43.81 381 THR A N 1
ATOM 3200 C CA . THR A 1 381 ? 48.157 -8.930 -53.528 1.00 43.81 381 THR A CA 1
ATOM 3201 C C . THR A 1 381 ? 48.854 -7.654 -54.015 1.00 43.81 381 THR A C 1
ATOM 3203 O O . THR A 1 381 ? 48.992 -7.493 -55.234 1.00 43.81 381 THR A O 1
ATOM 3206 N N . PRO A 1 382 ? 49.303 -6.757 -53.115 1.00 44.91 382 PRO A N 1
ATOM 3207 C CA . PRO A 1 382 ? 49.809 -5.451 -53.510 1.00 44.91 382 PRO A CA 1
ATOM 3208 C C . PRO A 1 382 ? 51.084 -5.617 -54.340 1.00 44.91 382 PRO A C 1
ATOM 3210 O O . PRO A 1 382 ? 52.112 -6.067 -53.837 1.00 44.91 382 PRO A O 1
ATOM 3213 N N . SER A 1 383 ? 51.028 -5.244 -55.620 1.00 44.84 383 SER A N 1
ATOM 3214 C CA . SER A 1 383 ? 52.202 -5.153 -56.489 1.00 44.84 383 SER A CA 1
ATOM 3215 C C . SER A 1 383 ? 52.408 -3.699 -56.909 1.00 44.84 383 SER A C 1
ATOM 3217 O O . SER A 1 383 ? 51.485 -3.022 -57.366 1.00 44.84 383 SER A O 1
ATOM 3219 N N . ILE A 1 384 ? 53.643 -3.213 -56.757 1.00 40.94 384 ILE A N 1
ATOM 3220 C CA . ILE A 1 384 ? 54.050 -1.854 -57.155 1.00 40.94 384 ILE A CA 1
ATOM 3221 C C . ILE A 1 384 ? 53.773 -1.631 -58.649 1.00 40.94 384 ILE A C 1
ATOM 3223 O O . ILE A 1 384 ? 53.354 -0.549 -59.049 1.00 40.94 384 ILE A O 1
ATOM 3227 N N . THR A 1 385 ? 53.946 -2.676 -59.457 1.00 45.28 385 THR A N 1
ATOM 3228 C CA . THR A 1 385 ? 53.707 -2.669 -60.902 1.00 45.28 385 THR A CA 1
ATOM 3229 C C . THR A 1 385 ? 52.243 -2.445 -61.266 1.00 45.28 385 THR A C 1
ATOM 3231 O O . THR A 1 385 ? 51.974 -1.601 -62.114 1.00 45.28 385 THR A O 1
ATOM 3234 N N . LYS A 1 386 ? 51.294 -3.114 -60.598 1.00 48.94 386 LYS A N 1
ATOM 3235 C CA . LYS A 1 386 ? 49.855 -2.911 -60.832 1.00 48.94 386 LYS A CA 1
ATOM 3236 C C . LYS A 1 386 ? 49.397 -1.529 -60.377 1.00 48.94 386 LYS A C 1
ATOM 3238 O O . LYS A 1 386 ? 48.653 -0.872 -61.092 1.00 48.94 386 LYS A O 1
ATOM 3243 N N . LEU A 1 387 ? 49.911 -1.062 -59.238 1.00 42.66 387 LEU A N 1
ATOM 3244 C CA . LEU A 1 387 ? 49.584 0.250 -58.673 1.00 42.66 387 LEU A CA 1
ATOM 3245 C C . LEU A 1 387 ? 50.079 1.395 -59.578 1.00 42.66 387 LEU A C 1
ATOM 3247 O O . LEU A 1 387 ? 49.350 2.354 -59.829 1.00 42.66 387 LEU A O 1
ATOM 3251 N N . GLN A 1 388 ? 51.279 1.246 -60.153 1.00 41.88 388 GLN A N 1
ATOM 3252 C CA . GLN A 1 388 ? 51.816 2.140 -61.187 1.00 41.88 388 GLN A CA 1
ATOM 3253 C C . GLN A 1 388 ? 51.029 2.087 -62.502 1.00 41.88 388 GLN A C 1
ATOM 3255 O O . GLN A 1 388 ? 50.961 3.096 -63.196 1.00 41.88 388 GLN A O 1
ATOM 3260 N N . GLN A 1 389 ? 50.442 0.942 -62.850 1.00 46.81 389 GLN A N 1
ATOM 3261 C CA . GLN A 1 389 ? 49.600 0.792 -64.038 1.00 46.81 389 GLN A CA 1
ATOM 3262 C C . GLN A 1 389 ? 48.261 1.521 -63.854 1.00 46.81 389 GLN A C 1
ATOM 3264 O O . GLN A 1 389 ? 47.905 2.359 -64.674 1.00 46.81 389 GLN A O 1
ATOM 3269 N N . SER A 1 390 ? 47.604 1.339 -62.704 1.00 47.72 390 SER A N 1
ATOM 3270 C CA . SER A 1 390 ? 46.360 2.042 -62.356 1.00 47.72 390 SER A CA 1
ATOM 3271 C C . SER A 1 390 ? 46.520 3.559 -62.178 1.00 47.72 390 SER A C 1
ATOM 3273 O O . SER A 1 390 ? 45.573 4.298 -62.423 1.00 47.72 390 SER A O 1
ATOM 3275 N N . LEU A 1 391 ? 47.710 4.035 -61.785 1.00 46.91 391 LEU A N 1
ATOM 3276 C CA . LEU A 1 391 ? 48.044 5.468 -61.733 1.00 46.91 391 LEU A CA 1
ATOM 3277 C C . LEU A 1 391 ? 48.326 6.069 -63.121 1.00 46.91 391 LEU A C 1
ATOM 3279 O O . LEU A 1 391 ? 48.150 7.267 -63.303 1.00 46.91 391 LEU A O 1
ATOM 3283 N N . LYS A 1 392 ? 48.780 5.262 -64.090 1.00 45.25 392 LYS A N 1
ATOM 3284 C CA . LYS A 1 392 ? 49.059 5.704 -65.469 1.00 45.25 392 LYS A CA 1
ATOM 3285 C C . LYS A 1 392 ? 47.818 5.738 -66.361 1.00 45.25 392 LYS A C 1
ATOM 3287 O O . LYS A 1 392 ? 47.836 6.421 -67.375 1.00 45.25 392 LYS A O 1
ATOM 3292 N N . GLU A 1 393 ? 46.772 5.004 -65.997 1.00 46.22 393 GLU A N 1
ATOM 3293 C CA . GLU A 1 393 ? 45.525 4.897 -66.765 1.00 46.22 393 GLU A CA 1
ATOM 3294 C C . GLU A 1 393 ? 44.463 5.954 -66.375 1.00 46.22 393 GLU A C 1
ATOM 3296 O O . GLU A 1 393 ? 43.321 5.851 -66.810 1.00 46.22 393 GLU A O 1
ATOM 3301 N N . ASP A 1 394 ? 44.811 6.968 -65.565 1.00 45.66 394 ASP A N 1
ATOM 3302 C CA . ASP A 1 394 ? 43.907 8.052 -65.106 1.00 45.66 394 ASP A CA 1
ATOM 3303 C C . ASP A 1 394 ? 42.606 7.551 -64.434 1.00 45.66 394 ASP A C 1
ATOM 3305 O O . ASP A 1 394 ? 41.554 8.189 -64.412 1.00 45.66 394 ASP A O 1
ATOM 3309 N N . LEU A 1 395 ? 42.686 6.364 -63.832 1.00 43.72 395 LEU A N 1
ATOM 3310 C CA . LEU A 1 395 ? 41.559 5.637 -63.250 1.00 43.72 395 LEU A CA 1
ATOM 3311 C C . LEU A 1 395 ? 41.146 6.125 -61.847 1.00 43.72 395 LEU A C 1
ATOM 3313 O O . LEU A 1 395 ? 40.178 5.613 -61.273 1.00 43.72 395 LEU A O 1
ATOM 3317 N N . LEU A 1 396 ? 41.865 7.095 -61.285 1.00 44.53 396 LEU A N 1
ATOM 3318 C CA . LEU A 1 396 ? 41.538 7.770 -60.031 1.00 44.53 396 LEU A CA 1
ATOM 3319 C C . LEU A 1 396 ? 41.229 9.240 -60.350 1.00 44.53 396 LEU A C 1
ATOM 3321 O O . LEU A 1 396 ? 42.150 10.056 -60.350 1.00 44.53 396 LEU A O 1
ATOM 3325 N N . PRO A 1 397 ? 39.964 9.604 -60.637 1.00 42.72 397 PRO A N 1
ATOM 3326 C CA . PRO A 1 397 ? 39.612 11.008 -60.798 1.00 42.72 397 PRO A CA 1
ATOM 3327 C C . PRO A 1 397 ? 39.964 11.786 -59.516 1.00 42.72 397 PRO A C 1
ATOM 3329 O O . PRO A 1 397 ? 39.876 11.222 -58.416 1.00 42.72 397 PRO A O 1
ATOM 3332 N N . PRO A 1 398 ? 40.349 13.074 -59.619 1.00 43.56 398 PRO A N 1
ATOM 3333 C CA . PRO A 1 398 ? 40.612 13.909 -58.453 1.00 43.56 398 PRO A CA 1
ATOM 3334 C C . PRO A 1 398 ? 39.401 13.860 -57.516 1.00 43.56 398 PRO A C 1
ATOM 3336 O O . PRO A 1 398 ? 38.263 14.073 -57.938 1.00 43.56 398 PRO A O 1
ATOM 3339 N N . LEU A 1 399 ? 39.644 13.549 -56.239 1.00 40.66 399 LEU A N 1
ATOM 3340 C CA . LEU A 1 399 ? 38.635 13.309 -55.198 1.00 40.66 399 LEU A CA 1
ATOM 3341 C C . LEU A 1 399 ? 37.906 14.602 -54.762 1.00 40.66 399 LEU A C 1
ATOM 3343 O O . LEU A 1 399 ? 37.635 14.816 -53.581 1.00 40.66 399 LEU A O 1
ATOM 3347 N N . ASN A 1 400 ? 37.560 15.480 -55.704 1.00 37.66 400 ASN A N 1
ATOM 3348 C CA . ASN A 1 400 ? 36.910 16.770 -55.466 1.00 37.66 400 ASN A CA 1
ATOM 3349 C C . ASN A 1 400 ? 35.539 16.630 -54.779 1.00 37.66 400 ASN A C 1
ATOM 3351 O O . ASN A 1 400 ? 35.093 17.556 -54.105 1.00 37.66 400 ASN A O 1
ATOM 3355 N N . TYR A 1 401 ? 34.895 15.461 -54.862 1.00 38.59 401 TYR A N 1
ATOM 3356 C CA . TYR A 1 401 ? 33.644 15.191 -54.145 1.00 38.59 401 TYR A CA 1
ATOM 3357 C C . TYR A 1 401 ? 33.828 15.094 -52.615 1.00 38.59 401 TYR A C 1
ATOM 3359 O O . TYR A 1 401 ? 32.901 15.405 -51.870 1.00 38.59 401 TYR A O 1
ATOM 3367 N N . LEU A 1 402 ? 35.026 14.743 -52.120 1.00 33.78 402 LEU A N 1
ATOM 3368 C CA . LEU A 1 402 ? 35.334 14.768 -50.682 1.00 33.78 402 LEU A CA 1
ATOM 3369 C C . LEU A 1 402 ? 35.520 16.203 -50.153 1.00 33.78 402 LEU A C 1
ATOM 3371 O O . LEU A 1 402 ? 35.254 16.442 -48.977 1.00 33.78 402 LEU A O 1
ATOM 3375 N N . LYS A 1 403 ? 35.902 17.168 -51.010 1.00 34.62 403 LYS A N 1
ATOM 3376 C CA . LYS A 1 403 ? 35.883 18.607 -50.670 1.00 34.62 403 LYS A CA 1
ATOM 3377 C C . LYS A 1 403 ? 34.445 19.120 -50.508 1.00 34.62 403 LYS A C 1
ATOM 3379 O O . LYS A 1 403 ? 34.174 19.852 -49.563 1.00 34.62 403 LYS A O 1
ATOM 3384 N N . LEU A 1 404 ? 33.525 18.682 -51.372 1.00 32.22 404 LEU A N 1
ATOM 3385 C CA . LEU A 1 404 ? 32.101 19.045 -51.306 1.00 32.22 404 LEU A CA 1
ATOM 3386 C C . LEU A 1 404 ? 31.388 18.442 -50.083 1.00 32.22 404 LEU A C 1
ATOM 3388 O O . LEU A 1 404 ? 30.623 19.136 -49.418 1.00 32.22 404 LEU A O 1
ATOM 3392 N N . HIS A 1 405 ? 31.691 17.192 -49.716 1.00 36.12 405 HIS A N 1
ATOM 3393 C CA . HIS A 1 405 ? 31.053 16.535 -48.566 1.00 36.12 405 HIS A CA 1
ATOM 3394 C C . HIS A 1 405 ? 31.459 17.104 -47.199 1.00 36.12 405 HIS A C 1
ATOM 3396 O O . HIS A 1 405 ? 30.689 16.998 -46.246 1.00 36.12 405 HIS A O 1
ATOM 3402 N N . TYR A 1 406 ? 32.640 17.722 -47.090 1.00 34.34 406 TYR A N 1
ATOM 3403 C CA . TYR A 1 406 ? 33.056 18.424 -45.870 1.00 34.34 406 TYR A CA 1
ATOM 3404 C C . TYR A 1 406 ? 32.427 19.821 -45.729 1.00 34.34 406 TYR A C 1
ATOM 3406 O O . TYR A 1 406 ? 32.460 20.377 -44.637 1.00 34.34 406 TYR A O 1
ATOM 3414 N N . GLN A 1 407 ? 31.844 20.376 -46.800 1.00 31.95 407 GLN A N 1
ATOM 3415 C CA . GLN A 1 407 ? 31.197 21.696 -46.794 1.00 31.95 407 GLN A CA 1
ATOM 3416 C C . GLN A 1 407 ? 29.663 21.639 -46.685 1.00 31.95 407 GLN A C 1
ATOM 3418 O O . GLN A 1 407 ? 29.050 22.671 -46.448 1.00 31.95 407 GLN A O 1
ATOM 3423 N N . GLN A 1 408 ? 29.040 20.462 -46.820 1.00 34.59 408 GLN A N 1
ATOM 3424 C CA . GLN A 1 408 ? 27.578 20.278 -46.749 1.00 34.59 408 GLN A CA 1
ATOM 3425 C C . GLN A 1 408 ? 27.085 19.632 -45.442 1.00 34.59 408 GLN A C 1
ATOM 3427 O O . GLN A 1 408 ? 26.014 19.027 -45.407 1.00 34.59 408 GLN A O 1
ATOM 3432 N N . GLN A 1 409 ? 27.828 19.762 -44.342 1.00 36.03 409 GLN A N 1
ATOM 3433 C CA . GLN A 1 409 ? 27.210 19.633 -43.020 1.00 36.03 409 GLN A CA 1
ATOM 3434 C C . GLN A 1 409 ? 26.577 20.970 -42.644 1.00 36.03 409 GLN A C 1
ATOM 3436 O O . GLN A 1 409 ? 27.127 21.680 -41.819 1.00 36.03 409 GLN A O 1
ATOM 3441 N N . ASP A 1 410 ? 25.462 21.308 -43.292 1.00 33.25 410 ASP A N 1
ATOM 3442 C CA . ASP A 1 410 ? 24.396 22.087 -42.667 1.00 33.25 410 ASP A CA 1
ATOM 3443 C C . ASP A 1 410 ? 23.079 21.947 -43.449 1.00 33.25 410 ASP A C 1
ATOM 3445 O O . ASP A 1 410 ? 23.015 22.128 -44.661 1.00 33.25 410 ASP A O 1
ATOM 3449 N N . GLU A 1 411 ? 22.059 21.582 -42.671 1.00 37.47 411 GLU A N 1
ATOM 3450 C CA . GLU A 1 411 ? 20.618 21.789 -42.831 1.00 37.47 411 GLU A CA 1
ATOM 3451 C C . GLU A 1 411 ? 19.868 21.239 -44.072 1.00 37.47 411 GLU A C 1
ATOM 3453 O O . GLU A 1 411 ? 20.020 21.664 -45.211 1.00 37.47 411 GLU A O 1
ATOM 3458 N N . ASN A 1 412 ? 18.890 20.371 -43.769 1.00 35.12 412 ASN A N 1
ATOM 3459 C CA . ASN A 1 412 ? 17.674 20.095 -44.551 1.00 35.12 412 ASN A CA 1
ATOM 3460 C C . ASN A 1 412 ? 17.776 19.248 -45.833 1.00 35.12 412 ASN A C 1
ATOM 3462 O O . ASN A 1 412 ? 17.395 19.685 -46.916 1.00 35.12 412 ASN A O 1
ATOM 3466 N N . SER A 1 413 ? 18.073 17.952 -45.694 1.00 33.19 413 SER A N 1
ATOM 3467 C CA . SER A 1 413 ? 17.548 16.950 -46.640 1.00 33.19 413 SER A CA 1
ATOM 3468 C C . SER A 1 413 ? 16.926 15.759 -45.906 1.00 33.19 413 SER A C 1
ATOM 3470 O O . SER A 1 413 ? 17.563 14.774 -45.545 1.00 33.19 413 SER A O 1
ATOM 3472 N N . ALA A 1 414 ? 15.618 15.869 -45.676 1.00 33.81 414 ALA A N 1
ATOM 3473 C CA . ALA A 1 414 ? 14.754 14.817 -45.149 1.00 33.81 414 ALA A CA 1
ATOM 3474 C C . ALA A 1 414 ? 14.330 13.795 -46.227 1.00 33.81 414 ALA A C 1
ATOM 3476 O O . ALA A 1 414 ? 13.232 13.247 -46.164 1.00 33.81 414 ALA A O 1
ATOM 3477 N N . GLU A 1 415 ? 15.199 13.488 -47.191 1.00 35.19 415 GLU A N 1
ATOM 3478 C CA . GLU A 1 415 ? 15.007 12.378 -48.126 1.00 35.19 415 GLU A CA 1
ATOM 3479 C C . GLU A 1 415 ? 16.078 11.324 -47.848 1.00 35.19 415 GLU A C 1
ATOM 3481 O O . GLU A 1 415 ? 17.221 11.414 -48.284 1.00 35.19 415 GLU A O 1
ATOM 3486 N N . ARG A 1 416 ? 15.702 10.336 -47.025 1.00 44.56 416 ARG A N 1
ATOM 3487 C CA . ARG A 1 416 ? 16.561 9.228 -46.585 1.00 44.56 416 ARG A CA 1
ATOM 3488 C C . ARG A 1 416 ? 16.934 8.331 -47.767 1.00 44.56 416 ARG A C 1
ATOM 3490 O O . ARG A 1 416 ? 16.264 7.330 -48.037 1.00 44.56 416 ARG A O 1
ATOM 3497 N N . THR A 1 417 ? 18.014 8.687 -48.445 1.00 45.75 417 THR A N 1
ATOM 3498 C CA . THR A 1 417 ? 18.735 7.832 -49.384 1.00 45.75 417 THR A CA 1
ATOM 3499 C C . THR A 1 417 ? 19.395 6.671 -48.631 1.00 45.75 417 THR A C 1
ATOM 3501 O O . THR A 1 417 ? 19.732 6.764 -47.449 1.00 45.75 417 THR A O 1
ATOM 3504 N N . LEU A 1 418 ? 19.482 5.515 -49.291 1.00 52.38 418 LEU A N 1
ATOM 3505 C CA . LEU A 1 418 ? 20.155 4.323 -48.769 1.00 52.38 418 LEU A CA 1
ATOM 3506 C C . LEU A 1 418 ? 21.585 4.685 -48.319 1.00 52.38 418 LEU A C 1
ATOM 3508 O O . LEU A 1 418 ? 22.262 5.425 -49.031 1.00 52.38 418 LEU A O 1
ATOM 3512 N N . PRO A 1 419 ? 22.058 4.188 -47.161 1.00 51.22 419 PRO A N 1
ATOM 3513 C CA . PRO A 1 419 ? 23.348 4.584 -46.614 1.00 51.22 419 PRO A CA 1
ATOM 3514 C C . PRO A 1 419 ? 24.461 4.154 -47.563 1.00 51.22 419 PRO A C 1
ATOM 3516 O O . PRO A 1 419 ? 24.470 3.017 -48.061 1.00 51.22 419 PRO A O 1
ATOM 3519 N N . THR A 1 420 ? 25.413 5.053 -47.799 1.00 54.88 420 THR A N 1
ATOM 3520 C CA . THR A 1 420 ? 26.607 4.701 -48.557 1.00 54.88 420 THR A CA 1
ATOM 3521 C C . THR A 1 420 ? 27.530 3.846 -47.677 1.00 54.88 420 THR A C 1
ATOM 3523 O O . THR A 1 420 ? 27.495 3.938 -46.445 1.00 54.88 420 THR A O 1
ATOM 3526 N N . PRO A 1 421 ? 28.396 3.003 -48.261 1.00 48.44 421 PRO A N 1
ATOM 3527 C CA . PRO A 1 421 ? 29.393 2.259 -47.492 1.00 48.44 421 PRO A CA 1
ATOM 3528 C C . PRO A 1 421 ? 30.296 3.160 -46.642 1.00 48.44 421 PRO A C 1
ATOM 3530 O O . PRO A 1 421 ? 30.752 2.737 -45.584 1.00 48.44 421 PRO A O 1
ATOM 3533 N N . TYR A 1 422 ? 30.525 4.403 -47.078 1.00 51.34 422 TYR A N 1
ATOM 3534 C CA . TYR A 1 422 ? 31.280 5.407 -46.332 1.00 51.34 422 TYR A CA 1
ATOM 3535 C C . TYR A 1 422 ? 30.593 5.788 -45.012 1.00 51.34 422 TYR A C 1
ATOM 3537 O O . TYR A 1 422 ? 31.248 5.807 -43.969 1.00 51.34 422 TYR A O 1
ATOM 3545 N N . ASP A 1 423 ? 29.274 5.997 -45.033 1.00 51.97 423 ASP A N 1
ATOM 3546 C CA . ASP A 1 423 ? 28.486 6.342 -43.840 1.00 51.97 423 ASP A CA 1
ATOM 3547 C C . ASP A 1 423 ? 28.517 5.214 -42.802 1.00 51.97 423 ASP A C 1
ATOM 3549 O O . ASP A 1 423 ? 28.656 5.453 -41.601 1.00 51.97 423 ASP A O 1
ATOM 3553 N N . LEU A 1 424 ? 28.461 3.966 -43.274 1.00 48.84 424 LEU A N 1
ATOM 3554 C CA . LEU A 1 424 ? 28.503 2.777 -42.423 1.00 48.84 424 LEU A CA 1
ATOM 3555 C C . LEU A 1 424 ? 29.906 2.510 -41.858 1.00 48.84 424 LEU A C 1
ATOM 3557 O O . LEU A 1 424 ? 30.026 2.075 -40.716 1.00 48.84 424 LEU A O 1
ATOM 3561 N N . LEU A 1 425 ? 30.971 2.802 -42.613 1.00 49.12 425 LEU A N 1
ATOM 3562 C CA . LEU A 1 425 ? 32.358 2.631 -42.161 1.00 49.12 425 LEU A CA 1
ATOM 3563 C C . LEU A 1 425 ? 32.811 3.725 -41.181 1.00 49.12 425 LEU A C 1
ATOM 3565 O O . LEU A 1 425 ? 33.579 3.430 -40.265 1.00 49.12 425 LEU A O 1
ATOM 3569 N N . LYS A 1 426 ? 32.335 4.968 -41.340 1.00 50.94 426 LYS A N 1
ATOM 3570 C CA . LYS A 1 426 ? 32.698 6.110 -40.480 1.00 50.94 426 LYS A CA 1
ATOM 3571 C C . LYS A 1 426 ? 32.183 5.955 -39.046 1.00 50.94 426 LYS A C 1
ATOM 3573 O O . LYS A 1 426 ? 32.893 6.294 -38.106 1.00 50.94 426 LYS A O 1
ATOM 3578 N N . VAL A 1 427 ? 30.970 5.428 -38.882 1.00 45.66 427 VAL A N 1
ATOM 3579 C CA . VAL A 1 427 ? 30.304 5.277 -37.575 1.00 45.66 427 VAL A CA 1
ATOM 3580 C C . VAL A 1 427 ? 30.820 4.064 -36.796 1.00 45.66 427 VAL A C 1
ATOM 3582 O O . VAL A 1 427 ? 30.701 4.021 -35.577 1.00 45.66 427 VAL A O 1
ATOM 3585 N N . PHE A 1 428 ? 31.402 3.066 -37.466 1.00 43.81 428 PHE A N 1
ATOM 3586 C CA . PHE A 1 428 ? 31.524 1.747 -36.851 1.00 43.81 428 PHE A CA 1
ATOM 3587 C C . PHE A 1 428 ? 32.719 1.543 -35.914 1.00 43.81 428 PHE A C 1
ATOM 3589 O O . PHE A 1 428 ? 32.712 0.554 -35.188 1.00 43.81 428 PHE A O 1
ATOM 3596 N N . LYS A 1 429 ? 33.751 2.400 -35.895 1.00 43.28 429 LYS A N 1
ATOM 3597 C CA . LYS A 1 429 ? 34.975 2.041 -35.147 1.00 43.28 429 LYS A CA 1
ATOM 3598 C C . LYS A 1 429 ? 35.853 3.159 -34.593 1.00 43.28 429 LYS A C 1
ATOM 3600 O O . LYS A 1 429 ? 37.042 2.894 -34.445 1.00 43.28 429 LYS A O 1
ATOM 3605 N N . ASP A 1 430 ? 35.324 4.350 -34.288 1.00 41.09 430 ASP A N 1
ATOM 3606 C CA . ASP A 1 430 ? 36.129 5.443 -33.701 1.00 41.09 430 ASP A CA 1
ATOM 3607 C C . ASP A 1 430 ? 37.522 5.518 -34.349 1.00 41.09 430 ASP A C 1
ATOM 3609 O O . ASP A 1 430 ? 38.552 5.349 -33.692 1.00 41.09 430 ASP A O 1
ATOM 3613 N N . LEU A 1 431 ? 37.569 5.627 -35.684 1.00 38.88 431 LEU A N 1
ATOM 3614 C CA . LEU A 1 431 ? 38.836 5.814 -36.386 1.00 38.88 431 LEU A CA 1
ATOM 3615 C C . LEU A 1 431 ? 39.407 7.147 -35.903 1.00 38.88 431 LEU A C 1
ATOM 3617 O O . LEU A 1 431 ? 39.025 8.209 -36.389 1.00 38.88 431 LEU A O 1
ATOM 3621 N N . ASP A 1 432 ? 40.266 7.078 -34.886 1.00 39.44 432 ASP A N 1
ATOM 3622 C CA . ASP A 1 432 ? 40.784 8.247 -34.199 1.00 39.44 432 ASP A CA 1
ATOM 3623 C C . ASP A 1 432 ? 41.761 8.972 -35.126 1.00 39.44 432 ASP A C 1
ATOM 3625 O O . ASP A 1 432 ? 42.966 8.699 -35.173 1.00 39.44 432 ASP A O 1
ATOM 3629 N N . PHE A 1 433 ? 41.223 9.920 -35.892 1.00 41.03 433 PHE A N 1
ATOM 3630 C CA . PHE A 1 433 ? 41.992 10.849 -36.714 1.00 41.03 433 PHE A CA 1
ATOM 3631 C C . PHE A 1 433 ? 43.031 11.621 -35.879 1.00 41.03 433 PHE A C 1
ATOM 3633 O O . PHE A 1 433 ? 43.996 12.146 -36.440 1.00 41.03 433 PHE A O 1
ATOM 3640 N N . ASN A 1 434 ? 42.907 11.645 -34.543 1.00 40.75 434 ASN A N 1
ATOM 3641 C CA . ASN A 1 434 ? 43.911 12.237 -33.667 1.00 40.75 434 ASN A CA 1
ATOM 3642 C C . ASN A 1 434 ? 45.176 11.387 -33.537 1.00 40.75 434 ASN A C 1
ATOM 3644 O O . ASN A 1 434 ? 46.222 11.961 -33.268 1.00 40.75 434 ASN A O 1
ATOM 3648 N N . ILE A 1 435 ? 45.152 10.071 -33.774 1.00 43.78 435 ILE A N 1
ATOM 3649 C CA . ILE A 1 435 ? 46.383 9.254 -33.805 1.00 43.78 435 ILE A CA 1
ATOM 3650 C C . ILE A 1 435 ? 47.221 9.622 -35.038 1.00 43.78 435 ILE A C 1
ATOM 3652 O O . ILE A 1 435 ? 48.427 9.826 -34.930 1.00 43.78 435 ILE A O 1
ATOM 3656 N N . ILE A 1 436 ? 46.561 9.830 -36.182 1.00 40.06 436 ILE A N 1
ATOM 3657 C CA . ILE A 1 436 ? 47.190 10.287 -37.433 1.00 40.06 436 ILE A CA 1
ATOM 3658 C C . ILE A 1 436 ? 47.736 11.723 -37.288 1.00 40.06 436 ILE A C 1
ATOM 3660 O O . ILE A 1 436 ? 48.757 12.067 -37.884 1.00 40.06 436 ILE A O 1
ATOM 3664 N N . ASN A 1 437 ? 47.098 12.560 -36.462 1.00 39.81 437 ASN A N 1
ATOM 3665 C CA . ASN A 1 437 ? 47.552 13.925 -36.177 1.00 39.81 437 ASN A CA 1
ATOM 3666 C C . ASN A 1 437 ? 48.564 14.030 -35.012 1.00 39.81 437 ASN A C 1
ATOM 3668 O O . ASN A 1 437 ? 49.370 14.959 -35.007 1.00 39.81 437 ASN A O 1
ATOM 3672 N N . LYS A 1 438 ? 48.589 13.099 -34.046 1.00 40.56 438 LYS A N 1
ATOM 3673 C CA . LYS A 1 438 ? 49.525 13.102 -32.898 1.00 40.56 438 LYS A CA 1
ATOM 3674 C C . LYS A 1 438 ? 50.957 12.736 -33.291 1.00 40.56 438 LYS A C 1
ATOM 3676 O O . LYS A 1 438 ? 51.884 13.320 -32.731 1.00 40.56 438 LYS A O 1
ATOM 3681 N N . GLU A 1 439 ? 51.150 11.881 -34.298 1.00 38.75 439 GLU A N 1
ATOM 3682 C CA . GLU A 1 439 ? 52.474 11.637 -34.910 1.00 38.75 439 GLU A CA 1
ATOM 3683 C C . GLU A 1 439 ? 53.052 12.901 -35.584 1.00 38.75 439 GLU A C 1
ATOM 3685 O O . GLU A 1 439 ? 54.248 12.988 -35.844 1.00 38.75 439 GLU A O 1
ATOM 3690 N N . ARG A 1 440 ? 52.215 13.920 -35.823 1.00 36.25 440 ARG A N 1
ATOM 3691 C CA . ARG A 1 440 ? 52.601 15.218 -36.388 1.00 36.25 440 ARG A CA 1
ATOM 3692 C C . ARG A 1 440 ? 53.105 16.217 -35.337 1.00 36.25 440 ARG A C 1
ATOM 3694 O O . ARG A 1 440 ? 53.875 17.103 -35.685 1.00 36.25 440 ARG A O 1
ATOM 3701 N N . ILE A 1 441 ? 52.671 16.098 -34.077 1.00 34.47 441 ILE A N 1
ATOM 3702 C CA . ILE A 1 441 ? 52.928 17.098 -33.018 1.00 34.47 441 ILE A CA 1
ATOM 3703 C C . ILE A 1 441 ? 54.191 16.765 -32.209 1.00 34.47 441 ILE A C 1
ATOM 3705 O O . ILE A 1 441 ? 54.885 17.670 -31.751 1.00 34.47 441 ILE A O 1
ATOM 3709 N N . THR A 1 442 ? 54.561 15.488 -32.086 1.00 29.89 442 THR A N 1
ATOM 3710 C CA . THR A 1 442 ? 55.749 15.069 -31.316 1.00 29.89 442 THR A CA 1
ATOM 3711 C C . THR A 1 442 ? 57.083 15.475 -31.951 1.00 29.89 442 THR A C 1
ATOM 3713 O O . THR A 1 442 ? 58.083 15.522 -31.246 1.00 29.89 442 THR A O 1
ATOM 3716 N N . PHE A 1 443 ? 57.106 15.837 -33.238 1.00 32.22 443 PHE A N 1
ATOM 3717 C CA . PHE A 1 443 ? 58.326 16.278 -33.928 1.00 32.22 443 PHE A CA 1
ATOM 3718 C C . PHE A 1 443 ? 58.539 17.801 -33.931 1.00 32.22 443 PHE A C 1
ATOM 3720 O O . PHE A 1 443 ? 59.619 18.263 -34.289 1.00 32.22 443 PHE A O 1
ATOM 3727 N N . ILE A 1 444 ? 57.530 18.591 -33.541 1.00 35.47 444 ILE A N 1
ATOM 3728 C CA . ILE A 1 444 ? 57.575 20.062 -33.640 1.00 35.47 444 ILE A CA 1
ATOM 3729 C C . ILE A 1 444 ? 58.298 20.702 -32.438 1.00 35.47 444 ILE A C 1
ATOM 3731 O O . ILE A 1 444 ? 58.856 21.784 -32.573 1.00 35.47 444 ILE A O 1
ATOM 3735 N N . ASN A 1 445 ? 58.387 20.021 -31.289 1.00 30.81 445 ASN A N 1
ATOM 3736 C CA . ASN A 1 445 ? 58.929 20.609 -30.052 1.00 30.81 445 ASN A CA 1
ATOM 3737 C C . ASN A 1 445 ? 60.400 20.263 -29.741 1.00 30.81 445 ASN A C 1
ATOM 3739 O O . ASN A 1 445 ? 60.856 20.525 -28.630 1.00 30.81 445 ASN A O 1
ATOM 3743 N N . THR A 1 446 ? 61.167 19.700 -30.681 1.00 31.38 446 THR A N 1
ATOM 3744 C CA . THR A 1 446 ? 62.591 19.358 -30.453 1.00 31.38 446 THR A CA 1
ATOM 3745 C C . THR A 1 446 ? 63.584 20.047 -31.388 1.00 31.38 446 THR A C 1
ATOM 3747 O O . THR A 1 446 ? 64.694 19.551 -31.560 1.00 31.38 446 THR A O 1
ATOM 3750 N N . SER A 1 447 ? 63.264 21.206 -31.967 1.00 33.22 447 SER A N 1
ATOM 3751 C CA . SER A 1 447 ? 64.285 21.965 -32.707 1.00 33.22 447 SER A CA 1
ATOM 3752 C C . SER A 1 447 ? 64.140 23.482 -32.596 1.00 33.22 447 SER A C 1
ATOM 3754 O O . SER A 1 447 ? 63.948 24.168 -33.596 1.00 33.22 447 SER A O 1
ATOM 3756 N N . ASP A 1 448 ? 64.315 24.014 -31.388 1.00 32.22 448 ASP A N 1
ATOM 3757 C CA . ASP A 1 448 ? 64.804 25.384 -31.214 1.00 32.22 448 ASP A CA 1
ATOM 3758 C C . ASP A 1 448 ? 66.330 25.345 -31.053 1.00 32.22 448 ASP A C 1
ATOM 3760 O O . ASP A 1 448 ? 66.840 25.058 -29.970 1.00 32.22 448 ASP A O 1
ATOM 3764 N N . ASN A 1 449 ? 67.064 25.605 -32.141 1.00 28.14 449 ASN A N 1
ATOM 3765 C CA . ASN A 1 449 ? 68.108 26.641 -32.214 1.00 28.14 449 ASN A CA 1
ATOM 3766 C C . ASN A 1 449 ? 69.111 26.442 -33.369 1.00 28.14 449 ASN A C 1
ATOM 3768 O O . ASN A 1 449 ? 69.915 25.519 -33.379 1.00 28.14 449 ASN A O 1
ATOM 3772 N N . LYS A 1 450 ? 69.131 27.478 -34.217 1.00 30.28 450 LYS A N 1
ATOM 3773 C CA . LYS A 1 450 ? 70.283 28.153 -34.845 1.00 30.28 450 LYS A CA 1
ATOM 3774 C C . LYS A 1 450 ? 71.128 27.463 -35.935 1.00 30.28 450 LYS A C 1
ATOM 3776 O O . LYS A 1 450 ? 72.036 26.690 -35.676 1.00 30.28 450 LYS A O 1
ATOM 3781 N N . HIS A 1 451 ? 70.971 28.094 -37.104 1.00 29.78 451 HIS A N 1
ATOM 3782 C CA . HIS A 1 451 ? 71.986 28.570 -38.056 1.00 29.78 451 HIS A CA 1
ATOM 3783 C C . HIS A 1 451 ? 72.482 27.666 -39.201 1.00 29.78 451 HIS A C 1
ATOM 3785 O O . HIS A 1 451 ? 73.120 26.644 -39.007 1.00 29.78 451 HIS A O 1
ATOM 3791 N N . ASN A 1 452 ? 72.328 28.267 -40.391 1.00 28.28 452 ASN A N 1
ATOM 3792 C CA . ASN A 1 452 ? 73.104 28.157 -41.632 1.00 28.28 452 ASN A CA 1
ATOM 3793 C C . ASN A 1 452 ? 72.629 27.186 -42.732 1.00 28.28 452 ASN A C 1
ATOM 3795 O O . ASN A 1 452 ? 72.778 25.975 -42.672 1.00 28.28 452 ASN A O 1
ATOM 3799 N N . LYS A 1 453 ? 72.094 27.843 -43.774 1.00 33.56 453 LYS A N 1
ATOM 3800 C CA . LYS A 1 453 ? 72.027 27.517 -45.208 1.00 33.56 453 LYS A CA 1
ATOM 3801 C C . LYS A 1 453 ? 73.012 26.431 -45.682 1.00 33.56 453 LYS A C 1
ATOM 3803 O O . LYS A 1 453 ? 74.210 26.620 -45.535 1.00 33.56 453 LYS A O 1
ATOM 3808 N N . GLU A 1 454 ? 72.517 25.414 -46.389 1.00 27.66 454 GLU A N 1
ATOM 3809 C CA . GLU A 1 454 ? 72.610 25.224 -47.854 1.00 27.66 454 GLU A CA 1
ATOM 3810 C C . GLU A 1 454 ? 72.116 23.814 -48.248 1.00 27.66 454 GLU A C 1
ATOM 3812 O O . GLU A 1 454 ? 72.483 22.847 -47.603 1.00 27.66 454 GLU A O 1
ATOM 3817 N N . LYS A 1 455 ? 71.279 23.762 -49.300 1.00 32.75 455 LYS A N 1
ATOM 3818 C CA . LYS A 1 455 ? 70.979 22.675 -50.266 1.00 32.75 455 LYS A CA 1
ATOM 3819 C C . LYS A 1 455 ? 70.840 21.203 -49.800 1.00 32.75 455 LYS A C 1
ATOM 3821 O O . LYS A 1 455 ? 71.730 20.633 -49.194 1.00 32.75 455 LYS A O 1
ATOM 3826 N N . ASP A 1 456 ? 69.754 20.596 -50.295 1.00 30.78 456 ASP A N 1
ATOM 3827 C CA . ASP A 1 456 ? 69.445 19.156 -50.387 1.00 30.78 456 ASP A CA 1
ATOM 3828 C C . ASP A 1 456 ? 69.123 18.400 -49.084 1.00 30.78 456 ASP A C 1
ATOM 3830 O O . ASP A 1 456 ? 70.014 17.932 -48.392 1.00 30.78 456 ASP A O 1
ATOM 3834 N N . ASP A 1 457 ? 67.822 18.257 -48.774 1.00 28.17 457 ASP A N 1
ATOM 3835 C CA . ASP A 1 457 ? 67.094 16.964 -48.704 1.00 28.17 457 ASP A CA 1
ATOM 3836 C C . ASP A 1 457 ? 65.631 17.222 -48.249 1.00 28.17 457 ASP A C 1
ATOM 3838 O O . ASP A 1 457 ? 65.423 17.846 -47.201 1.00 28.17 457 ASP A O 1
ATOM 3842 N N . PRO A 1 458 ? 64.574 16.789 -48.969 1.00 34.56 458 PRO A N 1
ATOM 3843 C CA . PRO A 1 458 ? 63.211 16.843 -48.450 1.00 34.56 458 PRO A CA 1
ATOM 3844 C C . PRO A 1 458 ? 63.051 15.749 -47.386 1.00 34.56 458 PRO A C 1
ATOM 3846 O O . PRO A 1 458 ? 62.742 14.593 -47.675 1.00 34.56 458 PRO A O 1
ATOM 3849 N N . THR A 1 459 ? 63.284 16.125 -46.133 1.00 35.62 459 THR A N 1
ATOM 3850 C CA . THR A 1 459 ? 63.208 15.264 -44.954 1.00 35.62 459 THR A CA 1
ATOM 3851 C C . THR A 1 459 ? 61.867 14.519 -44.853 1.00 35.62 459 THR A C 1
ATOM 3853 O O . THR A 1 459 ? 60.799 15.092 -44.645 1.00 35.62 459 THR A O 1
ATOM 3856 N N . MET A 1 460 ? 61.968 13.199 -45.049 1.00 42.78 460 MET A N 1
ATOM 3857 C CA . MET A 1 460 ? 61.057 12.100 -44.703 1.00 42.78 460 MET A CA 1
ATOM 3858 C C . MET A 1 460 ? 59.635 12.470 -44.242 1.00 42.78 460 MET A C 1
ATOM 3860 O O . MET A 1 460 ? 59.319 12.479 -43.053 1.00 42.78 460 MET A O 1
ATOM 3864 N N . GLN A 1 461 ? 58.717 12.606 -45.198 1.00 42.94 461 GLN A N 1
ATOM 3865 C CA . GLN A 1 461 ? 57.311 12.283 -44.951 1.00 42.94 461 GLN A CA 1
ATOM 3866 C C . GLN A 1 461 ? 57.086 10.797 -45.251 1.00 42.94 461 GLN A C 1
ATOM 3868 O O . GLN A 1 461 ? 57.431 10.319 -46.331 1.00 42.94 461 GLN A O 1
ATOM 3873 N N . LEU A 1 462 ? 56.502 10.057 -44.303 1.00 44.50 462 LEU A N 1
ATOM 3874 C CA . LEU A 1 462 ? 56.066 8.677 -44.526 1.00 44.50 462 LEU A CA 1
ATOM 3875 C C . LEU A 1 462 ? 55.012 8.667 -45.644 1.00 44.50 462 LEU A C 1
ATOM 3877 O O . LEU A 1 462 ? 53.864 9.065 -45.443 1.00 44.50 462 LEU A O 1
ATOM 3881 N N . THR A 1 463 ? 55.421 8.250 -46.839 1.00 49.59 463 THR A N 1
ATOM 3882 C CA . THR A 1 463 ? 54.538 8.099 -47.999 1.00 49.59 463 THR A CA 1
ATOM 3883 C C . THR A 1 463 ? 53.661 6.858 -47.837 1.00 49.59 463 THR A C 1
ATOM 3885 O O . THR A 1 463 ? 54.013 5.928 -47.109 1.00 49.59 463 THR A O 1
ATOM 3888 N N . TYR A 1 464 ? 52.523 6.789 -48.534 1.00 48.09 464 TYR A N 1
ATOM 3889 C CA . TYR A 1 464 ? 51.641 5.609 -48.496 1.00 48.09 464 TYR A CA 1
ATOM 3890 C C . TYR A 1 464 ? 52.389 4.290 -48.806 1.00 48.09 464 TYR A C 1
ATOM 3892 O O . TYR A 1 464 ? 52.077 3.244 -48.236 1.00 48.09 464 TYR A O 1
ATOM 3900 N N . ILE A 1 465 ? 53.443 4.355 -49.633 1.00 43.16 465 ILE A N 1
ATOM 3901 C CA . ILE A 1 465 ? 54.352 3.245 -49.971 1.00 43.16 465 ILE A CA 1
ATOM 3902 C C . ILE A 1 465 ? 55.015 2.655 -48.715 1.00 43.16 465 ILE A C 1
ATOM 3904 O O . ILE A 1 465 ? 55.256 1.450 -48.644 1.00 43.16 465 ILE A O 1
ATOM 3908 N N . HIS A 1 466 ? 55.281 3.480 -47.703 1.00 51.41 466 HIS A N 1
ATOM 3909 C CA . HIS A 1 466 ? 55.866 3.045 -46.441 1.00 51.41 466 HIS A CA 1
ATOM 3910 C C . HIS A 1 466 ? 54.899 2.168 -45.631 1.00 51.41 466 HIS A C 1
ATOM 3912 O O . HIS A 1 466 ? 55.286 1.108 -45.143 1.00 51.41 466 HIS A O 1
ATOM 3918 N N . TYR A 1 467 ? 53.622 2.549 -45.553 1.00 50.25 467 TYR A N 1
ATOM 3919 C CA . TYR A 1 467 ? 52.597 1.773 -44.845 1.00 50.25 467 TYR A CA 1
ATOM 3920 C C . TYR A 1 467 ? 52.228 0.472 -45.576 1.00 50.25 467 TYR A C 1
ATOM 3922 O O . TYR A 1 467 ? 51.936 -0.532 -44.923 1.00 50.25 467 TYR A O 1
ATOM 3930 N N . ILE A 1 468 ? 52.322 0.453 -46.914 1.00 46.22 468 ILE A N 1
ATOM 3931 C CA . ILE A 1 468 ? 52.194 -0.777 -47.716 1.00 46.22 468 ILE A CA 1
ATOM 3932 C C . ILE A 1 468 ? 53.328 -1.755 -47.383 1.00 46.22 468 ILE A C 1
ATOM 3934 O O . ILE A 1 468 ? 53.064 -2.927 -47.124 1.00 46.22 468 ILE A O 1
ATOM 3938 N N . LYS A 1 469 ? 54.581 -1.283 -47.316 1.00 47.47 469 LYS A N 1
ATOM 3939 C CA . LYS A 1 469 ? 55.737 -2.126 -46.949 1.00 47.47 469 LYS A CA 1
ATOM 3940 C C . LYS A 1 469 ? 55.641 -2.702 -45.530 1.00 47.47 469 LYS A C 1
ATOM 3942 O O . LYS A 1 469 ? 56.208 -3.755 -45.269 1.00 47.47 469 LYS A O 1
ATOM 3947 N N . GLN A 1 470 ? 54.905 -2.046 -44.634 1.00 48.00 470 GLN A N 1
ATOM 3948 C CA . GLN A 1 470 ? 54.662 -2.507 -43.262 1.00 48.00 470 GLN A CA 1
ATOM 3949 C C . GLN A 1 470 ? 53.424 -3.409 -43.111 1.00 48.00 470 GLN A C 1
ATOM 3951 O O . GLN A 1 470 ? 53.054 -3.740 -41.987 1.00 48.00 470 GLN A O 1
ATOM 3956 N N . SER A 1 471 ? 52.757 -3.795 -44.205 1.00 45.72 471 SER A N 1
ATOM 3957 C CA . SER A 1 471 ? 51.496 -4.561 -44.173 1.00 45.72 471 SER A CA 1
ATOM 3958 C C . SER A 1 471 ? 50.367 -3.872 -43.384 1.00 45.72 471 SER A C 1
ATOM 3960 O O . SER A 1 471 ? 49.455 -4.520 -42.876 1.00 45.72 471 SER A O 1
ATOM 3962 N N . ARG A 1 472 ? 50.406 -2.536 -43.274 1.00 44.94 472 ARG A N 1
ATOM 3963 C CA . ARG A 1 472 ? 49.403 -1.716 -42.572 1.00 44.94 472 ARG A CA 1
ATOM 3964 C C . ARG A 1 472 ? 48.457 -1.067 -43.578 1.00 44.94 472 ARG A C 1
ATOM 3966 O O . ARG A 1 472 ? 48.410 0.154 -43.726 1.00 44.94 472 ARG A O 1
ATOM 3973 N N . SER A 1 473 ? 47.695 -1.907 -44.271 1.00 44.56 473 SER A N 1
ATOM 3974 C CA . SER A 1 473 ? 46.891 -1.535 -45.442 1.00 44.56 473 SER A CA 1
ATOM 3975 C C . SER A 1 473 ? 45.875 -0.419 -45.168 1.00 44.56 473 SER A C 1
ATOM 3977 O O . SER A 1 473 ? 45.743 0.493 -45.976 1.00 44.56 473 SER A O 1
ATOM 3979 N N . ALA A 1 474 ? 45.228 -0.410 -43.999 1.00 41.22 474 ALA A N 1
ATOM 3980 C CA . ALA A 1 474 ? 44.276 0.643 -43.625 1.00 41.22 474 ALA A CA 1
ATOM 3981 C C . ALA A 1 474 ? 44.934 2.035 -43.487 1.00 41.22 474 ALA A C 1
ATOM 3983 O O . ALA A 1 474 ? 44.370 3.040 -43.913 1.00 41.22 474 ALA A O 1
ATOM 3984 N N . TYR A 1 475 ? 46.159 2.099 -42.955 1.00 45.12 475 TYR A N 1
ATOM 3985 C CA . TYR A 1 475 ? 46.905 3.353 -42.796 1.00 45.12 475 TYR A CA 1
ATOM 3986 C C . TYR A 1 475 ? 47.478 3.854 -44.125 1.00 45.12 475 TYR A C 1
ATOM 3988 O O . TYR A 1 475 ? 47.491 5.059 -44.373 1.00 45.12 475 TYR A O 1
ATOM 3996 N N . ALA A 1 476 ? 47.883 2.935 -45.009 1.00 50.34 476 ALA A N 1
ATOM 3997 C CA . ALA A 1 476 ? 48.296 3.268 -46.371 1.00 50.34 476 ALA A CA 1
ATOM 3998 C C . ALA A 1 476 ? 47.170 3.954 -47.156 1.00 50.34 476 ALA A C 1
ATOM 4000 O O . ALA A 1 476 ? 47.409 4.953 -47.830 1.00 50.34 476 ALA A O 1
ATOM 4001 N N . VAL A 1 477 ? 45.941 3.454 -47.014 1.00 46.44 477 VAL A N 1
ATOM 4002 C CA . VAL A 1 477 ? 44.737 4.008 -47.650 1.00 46.44 477 VAL A CA 1
ATOM 4003 C C . VAL A 1 477 ? 44.414 5.392 -47.107 1.00 46.44 477 VAL A C 1
ATOM 4005 O O . VAL A 1 477 ? 44.255 6.328 -47.885 1.00 46.44 477 VAL A O 1
ATOM 4008 N N . CYS A 1 478 ? 44.394 5.556 -45.782 1.00 43.16 478 CYS A N 1
ATOM 4009 C CA . CYS A 1 478 ? 44.174 6.864 -45.169 1.00 43.16 478 CYS A CA 1
ATOM 4010 C C . CYS A 1 478 ? 45.229 7.886 -45.611 1.00 43.16 478 CYS A C 1
ATOM 4012 O O . CYS A 1 478 ? 44.882 9.027 -45.912 1.00 43.16 478 CYS A O 1
ATOM 4014 N N . ARG A 1 479 ? 46.508 7.491 -45.705 1.00 50.25 479 ARG A N 1
ATOM 4015 C CA . ARG A 1 479 ? 47.571 8.403 -46.139 1.00 50.25 479 ARG A CA 1
ATOM 4016 C C . ARG A 1 479 ? 47.479 8.758 -47.623 1.00 50.25 479 ARG A C 1
ATOM 4018 O O . ARG A 1 479 ? 47.661 9.923 -47.958 1.00 50.25 479 ARG A O 1
ATOM 4025 N N . LEU A 1 480 ? 47.146 7.796 -48.484 1.00 49.69 480 LEU A N 1
ATOM 4026 C CA . LEU A 1 480 ? 46.920 8.026 -49.914 1.00 49.69 480 LEU A CA 1
ATOM 4027 C C . LEU A 1 480 ? 45.754 8.999 -50.149 1.00 49.69 480 LEU A C 1
ATOM 4029 O O . LEU A 1 480 ? 45.883 9.925 -50.945 1.00 49.69 480 LEU A O 1
ATOM 4033 N N . ILE A 1 481 ? 44.662 8.851 -49.392 1.00 43.66 481 ILE A N 1
ATOM 4034 C CA . ILE A 1 481 ? 43.523 9.780 -49.417 1.00 43.66 481 ILE A CA 1
ATOM 4035 C C . ILE A 1 481 ? 43.955 11.181 -48.952 1.00 43.66 481 ILE A C 1
ATOM 4037 O O . ILE A 1 481 ? 43.652 12.162 -49.621 1.00 43.66 481 ILE A O 1
ATOM 4041 N N . ILE A 1 482 ? 44.710 11.298 -47.852 1.00 43.97 482 ILE A N 1
ATOM 4042 C CA . ILE A 1 482 ? 45.196 12.592 -47.333 1.00 43.97 482 ILE A CA 1
ATOM 4043 C C . ILE A 1 482 ? 46.150 13.291 -48.313 1.00 43.97 482 ILE A C 1
ATOM 4045 O O . ILE A 1 482 ? 46.062 14.506 -48.481 1.00 43.97 482 ILE A O 1
ATOM 4049 N N . ASP A 1 483 ? 47.062 12.553 -48.945 1.00 47.09 483 ASP A N 1
ATOM 4050 C CA . ASP A 1 483 ? 48.026 13.122 -49.891 1.00 47.09 483 ASP A CA 1
ATOM 4051 C C . ASP A 1 483 ? 47.339 13.550 -51.206 1.00 47.09 483 ASP A C 1
ATOM 4053 O O . ASP A 1 483 ? 47.734 14.554 -51.792 1.00 47.09 483 ASP A O 1
ATOM 4057 N N . HIS A 1 484 ? 46.265 12.870 -51.630 1.00 41.34 484 HIS A N 1
ATOM 4058 C CA . HIS A 1 484 ? 45.429 13.291 -52.768 1.00 41.34 484 HIS A CA 1
ATOM 4059 C C . HIS A 1 484 ? 44.446 14.429 -52.454 1.00 41.34 484 HIS A C 1
ATOM 4061 O O . HIS A 1 484 ? 43.979 15.078 -53.380 1.00 41.34 484 HIS A O 1
ATOM 4067 N N . LEU A 1 485 ? 44.136 14.695 -51.182 1.00 34.22 485 LEU A N 1
ATOM 4068 C CA . LEU A 1 485 ? 43.297 15.832 -50.772 1.00 34.22 485 LEU A CA 1
ATOM 4069 C C . LEU A 1 485 ? 44.074 17.159 -50.653 1.00 34.22 485 LEU A C 1
ATOM 4071 O O . LEU A 1 485 ? 43.452 18.217 -50.536 1.00 34.22 485 LEU A O 1
ATOM 4075 N N . LYS A 1 486 ? 45.415 17.107 -50.619 1.00 35.59 486 LYS A N 1
ATOM 4076 C CA . LYS A 1 486 ? 46.301 18.280 -50.484 1.00 35.59 486 LYS A CA 1
ATOM 4077 C C . LYS A 1 486 ? 46.693 18.931 -51.812 1.00 35.59 486 LYS A C 1
ATOM 4079 O O . LYS A 1 486 ? 47.086 20.096 -51.785 1.00 35.59 486 LYS A O 1
ATOM 4084 N N . ASN A 1 487 ? 46.581 18.198 -52.917 1.00 31.59 487 ASN A N 1
ATOM 4085 C CA . ASN A 1 487 ? 46.580 18.753 -54.272 1.00 31.59 487 ASN A CA 1
ATOM 4086 C C . ASN A 1 487 ? 45.130 19.024 -54.705 1.00 31.59 487 ASN A C 1
ATOM 4088 O O . ASN A 1 487 ? 44.939 19.879 -55.594 1.00 31.59 487 ASN A O 1
#

Secondary structure (DSSP, 8-state):
--HHHHHHHHHHTTTS-HHHHHHHHHHHT-SHHHHHHHHHHHHT--HHHHHHHHHHHHHHHHHHHHHTT-HHHHHHHHHHTT--HHHHHHHHHHH---HHHHHHHHHHHHHHTTTTHHHHHHHHHHHHHHHHHHHH-HHHHHHHTTT-SS-SHHHHHTS-HHHHHHHHHHHHHHH--GGGGGT--HHHHHHHHHHTT-HHHHHHHHHHH-TTSSS--PPP-SHHHHHHHHSPPPHHHHHHHHHH-TT---HHHHHHHHHTT---GGGTT-HHHHHHHHHHTT-TTTTHHHHTTTTHHHHHHHTT-TTGGGSTTS-HHHHHHT--S--HHHHHHHHHHHS-SSSHHHHHHHHHHHHHHHHTTT--HHHH-HHHHHHHHHHS---HHHHHHHHHTT-S---HHHHHHTT--SS-----PPPPHHHHHHHSS---HHHHHHHHHTTTTS-----------------HHHHHHTT-HHHHHHHHHHHHH--

Foldseek 3Di:
DDPVVLVVVLVVCVPPDLLRVLVVCLLVLPCNLSSLVSVCVVVVHPSVVSVVVSVVSLLVVLLVCLVVVVQVSSVSSCVSVVHDLLQSLQQSLVVDPDVVSSVSSLVVVCVVPVVCSVVSVVVSVVLVVLLVLLVVDPPLVVVCCVVDVDRGSRRLVPDDLLVNLLSLLVSCVVPVDLVSVVSHDPLSNLVSCLQVVVLVLLLLLLCLCLCPADDDPPQQPGSSSVVSNVDDDDPVSLVVSLVRCLVDPDPSSQLSCLLQQHHRPVCLLPLVSSVVSCVVSVNCVNNLVVLVVSLVVVVCVVVLVLLCCLDPSNDLVSLVVPPDDDDLSSLLSSLLNPFDCQDLVSVLSNLVSLVVNVVVVVDPCQPPPCVNVLSVCSNDLNDPVVVVVCVVVCSRPQVVVVVVVVVPPDDDDPPDDNDHVVNNVVSNDPPPVVVVVVVVPVPPPPDDDDDDDDDDDPPDDCALVNCVVVVNSVVSVVRVNVVSVVD

Organism: Glossina morsitans morsitans (NCBI:txid37546)

pLDDT: mean 73.15, std 20.67, range [27.66, 96.88]

Radius of gyration: 43.76 Å; chains: 1; bounding box: 116×58×110 Å

Sequence (487 aa):
MNANEREKIFKSWSGVSEVALIKEVATKGENIDLCIQYWARKRKMPLTEYELFFHDVVQTYVQRLLTERLVCKAESVLSNVQRDVRYFYYQFACECSDPELKEIVLDHLKKRESYNYSKLIENLEYHWQLLLQLKQSDHIMANIKKHMRRINLETLVTLDTNTLQRLQVELYFETRRQELLEYIDKDILWRYLVETQNVFDIIRWCLLQNIPKSFCSTPPNTELEMKYAEWSIQPEMFDYALDCLQDINDDVLRNSFAAAGYFFPAEISNVEIILRRICVTQSFEQNSNRCEKLRLGQVMWQKKLYYLLLQDFIKQNELKSLIVGNNPLMEFIIALKTRSLKEADEFKKVSMCATKYLKSLDIDLYQQQPLIRVFELLNETPSITKLQQSLKEDLLPPLNYLKLHYQQQDENSAERTLPTPYDLLKVFKDLDFNIINKERITFINTSDNKHNKEKDDPTMQLTYIHYIKQSRSAYAVCRLIIDHLKN